Protein AF-0000000077153058 (afdb_homodimer)

pLDDT: mean 92.83, std 12.55, range [21.36, 98.88]

Organism: Saccharomonospora viridis (strain ATCC 15386 / DSM 43017 / JCM 3036 / CCUG 5913 / NBRC 12207 / NCIMB 9602 / P101) (NCBI:txid471857)

InterPro domains:
  IPR029063 S-adenosyl-L-methionine-dependent methyltransferase superfamily [G3DSA:3.40.50.150] (5-249)
  IPR029063 S-adenosyl-L-methionine-dependent methyltransferase superfamily [SSF53335] (26-201)

Sequence (500 aa):
MRAETSAGQGAAVRKVLEAELRAARARGAEEPTVVDVGGGSGVWAVPFAAAGCRVTVVEPNLDALATLERRAAEDGVLDRITVVADDSDALAEHVRPGSADLVLAHSLLEVVDDPAGVVTAIAAVTAQGGAVSVLTANRHAAALHWALSGRLEEAHRLLAEPSGVLSGDSETILRRLDVEGLTTLLEGAGLTVERIQGDGVVSEIISAEPAPGLAASWERDLAEFEALAAVTVPLRDIASRLHALARKPAMRAETSAGQGAAVRKVLEAELRAARARGAEEPTVVDVGGGSGVWAVPFAAAGCRVTVVEPNLDALATLERRAAEDGVLDRITVVADDSDALAEHVRPGSADLVLAHSLLEVVDDPAGVVTAIAAVTAQGGAVSVLTANRHAAALHWALSGRLEEAHRLLAEPSGVLSGDSETILRRLDVEGLTTLLEGAGLTVERIQGDGVVSEIISAEPAPGLAASWERDLAEFEALAAVTVPLRDIASRLHALARKPA

Solvent-accessible surface area (backbone atoms only — not comparable to full-atom values): 25193 Å² total; per-residue (Å²): 133,79,83,66,68,52,92,69,54,48,52,71,56,48,54,53,51,52,52,49,53,51,51,41,34,73,73,64,34,82,52,39,31,33,34,27,38,48,35,48,49,24,82,61,51,41,60,44,23,69,71,49,23,38,25,38,32,29,30,59,53,65,68,32,44,50,47,20,49,54,53,19,50,76,66,71,30,53,92,32,49,45,78,40,80,35,56,63,86,48,43,63,80,74,41,60,69,42,59,21,47,31,36,36,34,48,72,29,65,29,55,48,91,50,46,62,60,40,44,35,41,51,49,48,23,30,12,70,62,11,35,37,38,35,31,37,51,19,27,57,18,53,23,49,52,32,36,44,67,53,42,26,60,62,16,38,52,25,64,70,30,88,43,35,50,58,89,82,51,90,55,80,55,68,34,28,38,50,73,66,56,50,49,50,47,44,42,72,45,62,30,44,79,76,42,71,35,25,40,41,59,48,75,82,69,43,73,55,72,64,57,90,90,35,52,67,61,42,52,51,32,46,51,53,27,43,59,53,37,15,68,33,83,49,46,18,66,41,6,46,21,40,34,36,38,25,31,33,64,115,134,80,84,66,68,53,99,64,58,47,52,71,57,49,54,54,52,52,52,49,53,51,50,40,35,73,73,63,33,81,52,38,30,33,33,27,38,48,33,48,48,25,82,61,50,41,61,42,23,67,71,49,25,37,25,38,34,29,30,59,52,64,68,32,45,50,46,20,51,53,54,19,52,76,67,70,30,52,92,30,50,45,79,40,80,35,56,64,84,46,43,62,80,76,41,62,69,42,60,20,46,32,36,36,34,49,72,29,65,28,54,48,93,52,46,63,60,41,45,34,41,52,48,47,24,29,13,70,64,12,35,39,39,37,32,35,51,19,27,57,18,52,23,51,53,31,36,43,67,53,42,26,61,60,16,37,53,26,64,70,29,88,44,35,48,59,89,82,51,88,56,79,55,67,36,27,38,48,72,67,57,49,48,50,47,45,42,72,44,63,30,44,76,75,43,70,36,24,40,43,57,48,75,82,69,42,75,54,70,64,56,91,89,35,52,67,60,43,51,50,30,47,50,55,30,43,59,54,36,15,66,32,84,50,48,19,65,40,5,46,21,38,35,38,38,26,31,34,64,115

Secondary structure (DSSP, 8-state):
------TTTTHHHHHHHHHHHHHHHHTT-SS-EEEEET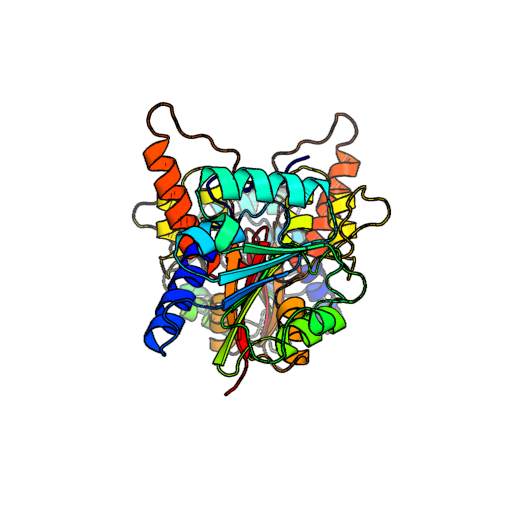-TTTTTHHHHHHTT-EEEEE---HHHHHHHHHHHHHHT-GGGEEEE-S-GGGHHHHS-TT-EEEEEEES-TTT-S-HHHHHHHHHHHEEEEEEEEEEEEBHHHHHHHHHHTT-HHHHHHHHH-TTS--TT-S------B-HHHHHHHHHHTTPEEEEEEEE-SSTTT----PPTT-HHHHHHHHHHHHHHHTTSTTGGGGSSEEEEEEE---/------TTTTHHHHHHHHHHHHHHHHTT-SS-EEEEET-TTTTTHHHHHHTT-EEEEE---HHHHHHHHHHHHHHT-GGGEEEE-S-GGGHHHHS-TT-EEEEEEES-TTT-S-HHHHHHHHHHHEEEEEEEEEEEEBHHHHHHHHHHTT-HHHHHHHHH-TTS--TT-S------B-HHHHHHHHHHTT-EEEEEEEE-SSTTT----PPTT-HHHHHHHHHHHHHHHTTSTTGGGGSSEEEEEEE---

Radius of gyration: 27.06 Å; Cα contacts (8 Å, |Δi|>4): 1038; chains: 2; bounding box: 43×80×58 Å

Nearest PDB structures (foldseek):
  4htf-assembly1_B  TM=8.885E-01  e=2.308E-20  Escherichia coli O157:H7
  3bus-assembly2_B  TM=6.502E-01  e=1.156E-11  Lentzea aerocolonigenes
  8zc7-assembly1_A  TM=6.380E-01  e=5.208E-11  Streptomyces caespitosus
  7ec0-assembly1_A  TM=4.978E-01  e=2.059E-10  Bombyx mori
  7ebx-assembly1_A  TM=4.533E-01  e=2.857E-10  Bombyx mori

Foldseek 3Di:
DPPPQPPQFCPLVVVVVVVLVVVVVVVPCVAAEEEEAQCFLPPPPQVSLLVRHQYEYEAQDVVRVVNNCVSNVVSVRNVRYHYHNHHLLCLPVVAPFQRHQEYEAEANLQQDPDNLSSLLSRLRRHHAFHKYKYKFFALLLVLVLCVLVVVPVVSVVLVVDPQSDDPPPPDSTNGGDFPVRVCCSNVVSVWAWDDKWARALCVVPDPDDDDPPCRVVVVVVVSVVRNVLRRDPPSVRNHRMMMIMIGRHD/DPPPQPPQFCPLVVVVVVVLVVVVVVVPCVAAEEEEAQCFLPPPPQVSLLVRHQYEYEAQDVVRVVNNCVSNVVSVRNVRYHYHNHHLLCLPVVAPFQRHQEYEAEANLQQDPDNLSSLLSRLRRHHAFHKYKYKFFALLLVLVLCVLVVVPVVSVVLVVDPQSDDPPPPDSTNGGDFPVRVCCSNVVSVWAWDDKWARALCVVPDPDDDDPPCRVVVVVVVNVVRNVLRRDPPSVRNHRMMMIMIGRHD

Structure (mmCIF, N/CA/C/O backbone):
data_AF-0000000077153058-model_v1
#
loop_
_entity.id
_entity.type
_entity.pdbx_description
1 polymer 'Methyltransferase family protein'
#
loop_
_atom_site.group_PDB
_atom_site.id
_atom_site.type_symbol
_atom_site.label_atom_id
_atom_site.label_alt_id
_atom_site.label_comp_id
_atom_site.label_asym_id
_atom_site.label_entity_id
_atom_site.label_seq_id
_atom_site.pdbx_PDB_ins_code
_atom_site.Cartn_x
_atom_site.Cartn_y
_atom_site.Cartn_z
_atom_site.occupancy
_atom_site.B_iso_or_equiv
_atom_site.auth_seq_id
_atom_site.auth_comp_id
_atom_site.auth_asym_id
_atom_site.auth_atom_id
_atom_site.pdbx_PDB_model_num
ATOM 1 N N . MET A 1 1 ? -5.262 -11.977 -26.047 1 21.36 1 MET A N 1
ATOM 2 C CA . MET A 1 1 ? -4.18 -11.156 -25.5 1 21.36 1 MET A CA 1
ATOM 3 C C . MET A 1 1 ? -3.295 -11.977 -24.562 1 21.36 1 MET A C 1
ATOM 5 O O . MET A 1 1 ? -3.766 -12.492 -23.547 1 21.36 1 MET A O 1
ATOM 9 N N . ARG A 1 2 ? -2.211 -12.742 -25.031 1 24.39 2 ARG A N 1
ATOM 10 C CA . ARG A 1 2 ? -1.306 -13.758 -24.5 1 24.39 2 ARG A CA 1
ATOM 11 C C . ARG A 1 2 ? -0.706 -13.328 -23.172 1 24.39 2 ARG A C 1
ATOM 13 O O . ARG A 1 2 ? -0.084 -12.266 -23.078 1 24.39 2 ARG A O 1
ATOM 20 N N . ALA A 1 3 ? -1.202 -13.633 -22.047 1 34.12 3 ALA A N 1
ATOM 21 C CA . ALA A 1 3 ? -0.525 -13.242 -20.812 1 34.12 3 ALA A CA 1
ATOM 22 C C . ALA A 1 3 ? 0.953 -13.617 -20.859 1 34.12 3 ALA A C 1
ATOM 24 O O . ALA A 1 3 ? 1.322 -14.742 -20.531 1 34.12 3 ALA A O 1
ATOM 25 N N . GLU A 1 4 ? 1.673 -13.352 -21.844 1 33.25 4 GLU A N 1
ATOM 26 C CA . GLU A 1 4 ? 3.119 -13.539 -21.812 1 33.25 4 GLU A CA 1
ATOM 27 C C . GLU A 1 4 ? 3.74 -12.891 -20.578 1 33.25 4 GLU A C 1
ATOM 29 O O . GLU A 1 4 ? 3.393 -11.758 -20.219 1 33.25 4 GLU A O 1
ATOM 34 N N . THR A 1 5 ? 4.012 -13.625 -19.609 1 38.12 5 THR A N 1
ATOM 35 C CA . THR A 1 5 ? 4.672 -13.125 -18.406 1 38.12 5 THR A CA 1
ATOM 36 C C . THR A 1 5 ? 5.824 -12.188 -18.781 1 38.12 5 THR A C 1
ATOM 38 O O . THR A 1 5 ? 6.641 -12.508 -19.641 1 38.12 5 THR A O 1
ATOM 41 N N . SER A 1 6 ? 5.734 -11.047 -18.938 1 37.97 6 SER A N 1
ATOM 42 C CA . SER A 1 6 ? 6.844 -10.109 -19.125 1 37.97 6 SER A CA 1
ATOM 43 C C . SER A 1 6 ? 8.023 -10.477 -18.219 1 37.97 6 SER A C 1
ATOM 45 O O . SER A 1 6 ? 7.848 -11.141 -17.203 1 37.97 6 SER A O 1
ATOM 47 N N . ALA A 1 7 ? 9.305 -10.43 -18.641 1 39.22 7 ALA A N 1
ATOM 48 C CA . ALA A 1 7 ? 10.602 -10.781 -18.078 1 39.22 7 ALA A CA 1
ATOM 49 C C . ALA A 1 7 ? 10.617 -10.602 -16.562 1 39.22 7 ALA A C 1
ATOM 51 O O . ALA A 1 7 ? 11.25 -11.375 -15.852 1 39.22 7 ALA A O 1
ATOM 52 N N . GLY A 1 8 ? 9.93 -9.664 -15.961 1 45 8 GLY A N 1
ATOM 53 C CA . GLY A 1 8 ? 9.938 -9.352 -14.539 1 45 8 GLY A CA 1
ATOM 54 C C . GLY A 1 8 ? 8.867 -10.086 -13.766 1 45 8 GLY A C 1
ATOM 55 O O . GLY A 1 8 ? 8.969 -10.242 -12.547 1 45 8 GLY A O 1
ATOM 56 N N . GLN A 1 9 ? 7.957 -10.477 -14.484 1 60.06 9 GLN A N 1
ATOM 57 C CA . GLN A 1 9 ? 6.836 -11.172 -13.859 1 60.06 9 GLN A CA 1
ATOM 58 C C . GLN A 1 9 ? 7.207 -12.609 -13.508 1 60.06 9 GLN A C 1
ATOM 60 O O . GLN A 1 9 ? 7.648 -13.375 -14.375 1 60.06 9 GLN A O 1
ATOM 65 N N . GLY A 1 10 ? 7.375 -12.734 -12.234 1 82.44 10 GLY A N 1
ATOM 66 C CA . GLY A 1 10 ? 7.453 -14.117 -11.773 1 82.44 10 GLY A CA 1
ATOM 67 C C . GLY A 1 10 ? 8.812 -14.484 -11.219 1 82.44 10 GLY A C 1
ATOM 68 O O . GLY A 1 10 ? 9 -15.578 -10.688 1 82.44 10 GLY A O 1
ATOM 69 N N . ALA A 1 11 ? 9.805 -13.453 -11.312 1 84.06 11 ALA A N 1
ATOM 70 C CA . ALA A 1 11 ? 11.148 -13.812 -10.867 1 84.06 11 ALA A CA 1
ATOM 71 C C . ALA A 1 11 ? 11.164 -14.156 -9.383 1 84.06 11 ALA A C 1
ATOM 73 O O . ALA A 1 11 ? 11.758 -15.156 -8.969 1 84.06 11 ALA A O 1
ATOM 74 N N . ALA A 1 12 ? 10.578 -13.312 -8.656 1 89.56 12 ALA A N 1
ATOM 75 C CA . ALA A 1 12 ? 10.508 -13.562 -7.223 1 89.56 12 ALA A CA 1
ATOM 76 C C . ALA A 1 12 ? 9.781 -14.867 -6.922 1 89.56 12 ALA A C 1
ATOM 78 O O . ALA A 1 12 ? 10.18 -15.617 -6.031 1 89.56 12 ALA A O 1
ATOM 79 N N . VAL A 1 13 ? 8.773 -15.141 -7.621 1 95.56 13 VAL A N 1
ATOM 80 C CA . VAL A 1 13 ? 8 -16.375 -7.453 1 95.56 13 VAL A CA 1
ATOM 81 C C . VAL A 1 13 ? 8.859 -17.578 -7.812 1 95.56 13 VAL A C 1
ATOM 83 O O . VAL A 1 13 ? 8.906 -18.562 -7.07 1 95.56 13 VAL A O 1
ATOM 86 N N . ARG A 1 14 ? 9.578 -17.469 -8.891 1 94.38 14 ARG A N 1
ATOM 87 C CA . ARG A 1 14 ? 10.438 -18.547 -9.352 1 94.38 14 ARG A CA 1
ATOM 88 C C . ARG A 1 14 ? 11.477 -18.906 -8.297 1 94.38 14 ARG A C 1
ATOM 90 O O . ARG A 1 14 ? 11.742 -20.078 -8.047 1 94.38 14 ARG A O 1
ATOM 9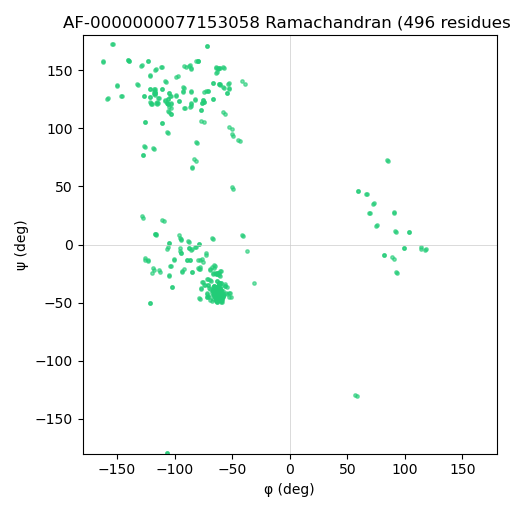7 N N . LYS A 1 15 ? 12.047 -17.891 -7.734 1 93.62 15 LYS A N 1
ATOM 98 C CA . LYS A 1 15 ? 13.055 -18.109 -6.703 1 93.62 15 LYS A CA 1
ATOM 99 C C . LYS A 1 15 ? 12.492 -18.922 -5.543 1 93.62 15 LYS A C 1
ATOM 101 O O . LYS A 1 15 ? 13.133 -19.859 -5.07 1 93.62 15 LYS A O 1
ATOM 106 N N . VAL A 1 16 ? 11.336 -18.609 -5.121 1 96.69 16 VAL A N 1
ATOM 107 C CA . VAL A 1 16 ? 10.68 -19.297 -4.02 1 96.69 16 VAL A CA 1
ATOM 108 C C . VAL A 1 16 ? 10.406 -20.75 -4.414 1 96.69 16 VAL A C 1
ATOM 110 O O . VAL A 1 16 ? 10.641 -21.672 -3.633 1 96.69 16 VAL A O 1
ATOM 113 N N . LEU A 1 17 ? 9.938 -20.969 -5.605 1 97.31 17 LEU A N 1
ATOM 114 C CA . LEU A 1 17 ? 9.539 -22.312 -6.043 1 97.31 17 LEU A CA 1
ATOM 115 C C . LEU A 1 17 ? 10.766 -23.188 -6.246 1 97.31 17 LEU A C 1
ATOM 117 O O . LEU A 1 17 ? 10.727 -24.391 -5.941 1 97.31 17 LEU A O 1
ATOM 121 N N . GLU A 1 18 ? 11.836 -22.609 -6.707 1 96.06 18 GLU A N 1
ATOM 122 C CA . GLU A 1 18 ? 13.078 -23.359 -6.84 1 96.06 18 GLU A CA 1
ATOM 123 C C . GLU A 1 18 ? 13.594 -23.812 -5.477 1 96.06 18 GLU A C 1
ATOM 125 O O . GLU A 1 18 ? 14.102 -24.922 -5.332 1 96.06 18 GLU A O 1
ATOM 130 N N . ALA A 1 19 ? 13.492 -22.906 -4.531 1 96.69 19 ALA A N 1
ATOM 131 C CA . ALA A 1 19 ? 13.883 -23.266 -3.172 1 96.69 19 ALA A CA 1
ATOM 132 C C . ALA A 1 19 ? 13.023 -24.422 -2.643 1 96.69 19 ALA A C 1
ATOM 134 O O . ALA A 1 19 ? 13.523 -25.312 -1.948 1 96.69 19 ALA A O 1
ATOM 135 N N . GLU A 1 20 ? 11.766 -24.453 -2.957 1 96.81 20 GLU A N 1
ATOM 136 C CA . GLU A 1 20 ? 10.859 -25.516 -2.52 1 96.81 20 GLU A CA 1
ATOM 137 C C . GLU A 1 20 ? 11.227 -26.859 -3.164 1 96.81 20 GLU A C 1
ATOM 139 O O . GLU A 1 20 ? 11.156 -27.906 -2.52 1 96.81 20 GLU A O 1
ATOM 144 N N . LEU A 1 21 ? 11.586 -26.812 -4.414 1 96.88 21 LEU A N 1
ATOM 145 C CA . LEU A 1 21 ? 11.977 -28.031 -5.109 1 96.88 21 LEU A CA 1
ATOM 146 C C . LEU A 1 21 ? 13.266 -28.594 -4.527 1 96.88 21 LEU A C 1
ATOM 148 O O . LEU A 1 21 ? 13.406 -29.812 -4.371 1 96.88 21 LEU A O 1
ATOM 152 N N . ARG A 1 22 ? 14.195 -27.688 -4.195 1 96.69 22 ARG A N 1
ATOM 153 C CA . ARG A 1 22 ? 15.414 -28.125 -3.535 1 96.69 22 ARG A CA 1
ATOM 154 C C . ARG A 1 22 ? 15.109 -28.797 -2.195 1 96.69 22 ARG A C 1
ATOM 156 O O . ARG A 1 22 ? 15.711 -29.812 -1.851 1 96.69 22 ARG A O 1
ATOM 163 N N . ALA A 1 23 ? 14.203 -28.203 -1.519 1 95.75 23 ALA A N 1
ATOM 164 C CA . ALA A 1 23 ? 13.812 -28.75 -0.224 1 95.75 23 ALA A CA 1
ATOM 165 C C . ALA A 1 23 ? 13.164 -30.125 -0.388 1 95.75 23 ALA A C 1
ATOM 167 O O . ALA A 1 23 ? 13.398 -31.031 0.41 1 95.75 23 ALA A O 1
ATOM 168 N N . ALA A 1 24 ? 12.352 -30.266 -1.363 1 95.94 24 ALA A N 1
ATOM 169 C CA . ALA A 1 24 ? 11.719 -31.562 -1.633 1 95.94 24 ALA A CA 1
ATOM 170 C C . ALA A 1 24 ? 12.758 -32.625 -1.948 1 95.94 24 ALA A C 1
ATOM 172 O O . ALA A 1 24 ? 12.672 -33.75 -1.453 1 95.94 24 ALA A O 1
ATOM 173 N N . ARG A 1 25 ? 13.719 -32.281 -2.686 1 96.62 25 ARG A N 1
ATOM 174 C CA . ARG A 1 25 ? 14.789 -33.219 -3.025 1 96.62 25 ARG A CA 1
ATOM 175 C C . ARG A 1 25 ? 15.594 -33.594 -1.79 1 96.62 25 ARG A C 1
ATOM 177 O O . ARG A 1 25 ? 15.992 -34.75 -1.636 1 96.62 25 ARG A O 1
ATOM 184 N N . ALA A 1 26 ? 15.805 -32.625 -0.99 1 94.44 26 ALA A N 1
ATOM 185 C CA . ALA A 1 26 ? 16.547 -32.875 0.245 1 94.44 26 ALA A CA 1
ATOM 186 C C . ALA A 1 26 ? 15.781 -33.844 1.152 1 94.44 26 ALA A C 1
ATOM 188 O O . ALA A 1 26 ? 16.391 -34.562 1.934 1 94.44 26 ALA A O 1
ATOM 189 N N . ARG A 1 27 ? 14.508 -33.875 0.979 1 91.69 27 ARG A N 1
ATOM 190 C CA . ARG A 1 27 ? 13.672 -34.781 1.771 1 91.69 27 ARG A CA 1
ATOM 191 C C . ARG A 1 27 ? 13.57 -36.156 1.108 1 91.69 27 ARG A C 1
ATOM 193 O O . ARG A 1 27 ? 12.883 -37.031 1.617 1 91.69 27 ARG A O 1
ATOM 200 N N . GLY A 1 28 ? 14.172 -36.281 -0.07 1 91.62 28 GLY A N 1
ATOM 201 C CA . GLY A 1 28 ? 14.242 -37.594 -0.664 1 91.62 28 GLY A CA 1
ATOM 202 C C . GLY A 1 28 ? 13.508 -37.688 -1.989 1 91.62 28 GLY A C 1
ATOM 203 O O . GLY A 1 28 ? 13.531 -38.75 -2.637 1 91.62 28 GLY A O 1
ATOM 204 N N . ALA A 1 29 ? 12.859 -36.625 -2.352 1 92.62 29 ALA A N 1
ATOM 205 C CA . ALA A 1 29 ? 12.164 -36.625 -3.635 1 92.62 29 ALA A CA 1
ATOM 206 C C . ALA A 1 29 ? 13.125 -36.344 -4.785 1 92.62 29 ALA A C 1
ATOM 208 O O . ALA A 1 29 ? 13.266 -35.219 -5.219 1 92.62 29 ALA A O 1
ATOM 209 N N . GLU A 1 30 ? 13.75 -37.312 -5.328 1 93.81 30 GLU A N 1
ATOM 210 C CA . GLU A 1 30 ? 14.711 -37.125 -6.41 1 93.81 30 GLU A CA 1
ATOM 211 C C . GLU A 1 30 ? 14.055 -36.438 -7.609 1 93.81 30 GLU A C 1
ATOM 213 O O . GLU A 1 30 ? 14.648 -35.562 -8.227 1 93.81 30 GLU A O 1
ATOM 218 N N . GLU A 1 31 ? 12.852 -36.875 -7.914 1 98 31 GLU A N 1
ATOM 219 C CA . GLU A 1 31 ? 12.008 -36.281 -8.945 1 98 31 GLU A CA 1
ATOM 220 C C . GLU A 1 31 ? 10.719 -35.719 -8.352 1 98 31 GLU A C 1
ATOM 222 O O . GLU A 1 31 ? 9.672 -36.344 -8.422 1 98 31 GLU A O 1
ATOM 227 N N . PRO A 1 32 ? 10.797 -34.531 -7.824 1 98.38 32 PRO A N 1
ATOM 228 C CA . PRO A 1 32 ? 9.609 -34 -7.164 1 98.38 32 PRO A CA 1
ATOM 229 C C . PRO A 1 32 ? 8.367 -34.031 -8.047 1 98.38 32 PRO A C 1
ATOM 231 O O . PRO A 1 32 ? 8.453 -33.812 -9.258 1 98.38 32 PRO A O 1
ATOM 234 N N . THR A 1 33 ? 7.266 -34.406 -7.465 1 98.56 33 THR A N 1
ATOM 235 C CA . THR A 1 33 ? 5.973 -34.406 -8.133 1 98.56 33 THR A CA 1
ATOM 236 C C . THR A 1 33 ? 5.305 -33.031 -8.031 1 98.56 33 THR A C 1
ATOM 238 O O . THR A 1 33 ? 5.02 -32.562 -6.934 1 98.56 33 THR A O 1
ATOM 241 N N . VAL A 1 34 ? 5.055 -32.406 -9.156 1 98.69 34 VAL A N 1
ATOM 242 C CA . VAL A 1 34 ? 4.445 -31.078 -9.227 1 98.69 34 VAL A CA 1
ATOM 243 C C . VAL A 1 34 ? 3.104 -31.172 -9.953 1 98.69 34 VAL A C 1
ATOM 245 O O . VAL A 1 34 ? 2.99 -31.844 -10.984 1 98.69 34 VAL A O 1
ATOM 248 N N . VAL A 1 35 ? 2.117 -30.547 -9.391 1 98.81 35 VAL A N 1
ATOM 249 C CA . VAL A 1 35 ? 0.831 -30.422 -10.07 1 98.81 35 VAL A CA 1
ATOM 250 C C . VAL A 1 35 ? 0.56 -28.953 -10.375 1 98.81 35 VAL A C 1
ATOM 252 O O . VAL A 1 35 ? 0.594 -28.109 -9.477 1 98.81 35 VAL A O 1
ATOM 255 N N . ASP A 1 36 ? 0.362 -28.656 -11.609 1 98.25 36 ASP A N 1
ATOM 256 C CA . ASP A 1 36 ? 0.055 -27.312 -12.078 1 98.25 36 ASP A CA 1
ATOM 257 C C . ASP A 1 36 ? -1.413 -27.188 -12.484 1 98.25 36 ASP A C 1
ATOM 259 O O . ASP A 1 36 ? -1.786 -27.531 -13.609 1 98.25 36 ASP A O 1
ATOM 263 N N . VAL A 1 37 ? -2.217 -26.688 -11.562 1 98.25 37 VAL A N 1
ATOM 264 C CA . VAL A 1 37 ? -3.652 -26.562 -11.797 1 98.25 37 VAL A CA 1
ATOM 265 C C . VAL A 1 37 ? -3.932 -25.281 -12.586 1 98.25 37 VAL A C 1
ATOM 267 O O . VAL A 1 37 ? -3.562 -24.188 -12.164 1 98.25 37 VAL A O 1
ATOM 270 N N . GLY A 1 38 ? -4.594 -25.453 -13.688 1 96.62 38 GLY A N 1
ATOM 271 C CA . GLY A 1 38 ? -4.691 -24.328 -14.602 1 96.62 38 GLY A CA 1
ATOM 272 C C . GLY A 1 38 ? -3.359 -23.938 -15.227 1 96.62 38 GLY A C 1
ATOM 273 O O . GLY A 1 38 ? -3.018 -22.766 -15.305 1 96.62 38 GLY A O 1
ATOM 274 N N . GLY A 1 39 ? -2.662 -24.891 -15.617 1 96.06 39 GLY A N 1
ATOM 275 C CA . GLY A 1 39 ? -1.27 -24.688 -15.984 1 96.06 39 GLY A CA 1
ATOM 276 C C . GLY A 1 39 ? -1.1 -24.031 -17.344 1 96.06 39 GLY A C 1
ATOM 277 O O . GLY A 1 39 ? -0.006 -23.562 -17.672 1 96.06 39 GLY A O 1
ATOM 278 N N . GLY A 1 40 ? -2.145 -23.953 -18.125 1 94.5 40 GLY A N 1
ATOM 279 C CA . GLY A 1 40 ? -2.158 -23.234 -19.391 1 94.5 40 GLY A CA 1
ATOM 280 C C . GLY A 1 40 ? -1.095 -23.703 -20.359 1 94.5 40 GLY A C 1
ATOM 281 O O . GLY A 1 40 ? -0.955 -24.906 -20.609 1 94.5 40 GLY A O 1
ATOM 282 N N . SER A 1 41 ? -0.367 -22.75 -20.875 1 95.5 41 SER A N 1
ATOM 283 C CA . SER A 1 41 ? 0.599 -23 -21.938 1 95.5 41 SER A CA 1
ATOM 284 C C . SER A 1 41 ? 1.882 -23.609 -21.375 1 95.5 41 SER A C 1
ATOM 286 O O . SER A 1 41 ? 2.84 -23.844 -22.125 1 95.5 41 SER A O 1
ATOM 288 N N . GLY A 1 42 ? 1.948 -23.812 -20.156 1 96.81 42 GLY A N 1
ATOM 289 C CA . GLY A 1 42 ? 3.062 -24.547 -19.562 1 96.81 42 GLY A CA 1
ATOM 290 C C . GLY A 1 42 ? 4.211 -23.641 -19.141 1 96.81 42 GLY A C 1
ATOM 291 O O . GLY A 1 42 ? 5.352 -24.094 -19.031 1 96.81 42 GLY A O 1
ATOM 292 N N . VAL A 1 43 ? 3.938 -22.375 -18.812 1 94.44 43 VAL A N 1
ATOM 293 C CA . VAL A 1 43 ? 4.953 -21.391 -18.469 1 94.44 43 VAL A CA 1
ATOM 294 C C . VAL A 1 43 ? 5.727 -21.844 -17.234 1 94.44 43 VAL A C 1
ATOM 296 O O . VAL A 1 43 ? 6.934 -21.609 -17.125 1 94.44 43 VAL A O 1
ATOM 299 N N . TRP A 1 44 ? 5.074 -22.531 -16.312 1 96.06 44 TRP A N 1
ATOM 300 C CA . TRP A 1 44 ? 5.73 -23.031 -15.117 1 96.06 44 TRP A CA 1
ATOM 301 C C . TRP A 1 44 ? 6.023 -24.531 -15.242 1 96.06 44 TRP A C 1
ATOM 303 O O . TRP A 1 44 ? 7.102 -24.984 -14.859 1 96.06 44 TRP A O 1
ATOM 313 N N . ALA A 1 45 ? 5.152 -25.234 -15.852 1 97.5 45 ALA A N 1
ATOM 314 C CA . ALA A 1 45 ? 5.234 -26.688 -15.93 1 97.5 45 ALA A CA 1
ATOM 315 C C . ALA A 1 45 ? 6.473 -27.125 -16.703 1 97.5 45 ALA A C 1
ATOM 317 O O . ALA A 1 45 ? 7.219 -28 -16.25 1 97.5 45 ALA A O 1
ATOM 318 N N . VAL A 1 46 ? 6.742 -26.516 -17.859 1 97.75 46 VAL A N 1
ATOM 319 C CA . VAL A 1 46 ? 7.793 -26.984 -18.75 1 97.75 46 VAL A CA 1
ATOM 320 C C . VAL A 1 46 ? 9.156 -26.766 -18.109 1 97.75 46 VAL A C 1
ATOM 322 O O . VAL A 1 46 ? 9.969 -27.688 -18.031 1 97.75 46 VAL A O 1
ATOM 325 N N . PRO A 1 47 ? 9.438 -25.562 -17.578 1 96.69 47 PRO A N 1
ATOM 326 C CA . PRO A 1 47 ? 10.719 -25.391 -16.891 1 96.69 47 PRO A CA 1
ATOM 327 C C . PRO A 1 47 ? 10.891 -26.328 -15.703 1 96.69 47 PRO A C 1
ATOM 329 O O . PRO A 1 47 ? 12 -26.797 -15.438 1 96.69 47 PRO A O 1
ATOM 332 N N . PHE A 1 48 ? 9.859 -26.641 -14.961 1 97.5 48 PHE A N 1
ATOM 333 C CA . PHE A 1 48 ? 9.977 -27.547 -13.82 1 97.5 48 PHE A CA 1
ATOM 334 C C . PHE A 1 48 ? 10.242 -28.969 -14.281 1 97.5 48 PHE A C 1
ATOM 336 O O . PHE A 1 48 ? 11.016 -29.703 -13.656 1 97.5 48 PHE A O 1
ATOM 343 N N . ALA A 1 49 ? 9.602 -29.344 -15.391 1 98.5 49 ALA A N 1
ATOM 344 C CA . ALA A 1 49 ? 9.922 -30.641 -15.984 1 98.5 49 ALA A CA 1
ATOM 345 C C . ALA A 1 49 ? 11.391 -30.703 -16.406 1 98.5 49 ALA A C 1
ATOM 347 O O . ALA A 1 49 ? 12.078 -31.688 -16.141 1 98.5 49 ALA A O 1
ATOM 348 N N . ALA A 1 50 ? 11.852 -29.641 -17.016 1 97.69 50 ALA A N 1
ATOM 349 C CA . ALA A 1 50 ? 13.242 -29.562 -17.469 1 97.69 50 ALA A CA 1
ATOM 350 C C . ALA A 1 50 ? 14.195 -29.625 -16.281 1 97.69 50 ALA A C 1
ATOM 352 O O . ALA A 1 50 ? 15.32 -30.109 -16.406 1 97.69 50 ALA A O 1
ATOM 353 N N . ALA A 1 51 ? 13.695 -29.234 -15.148 1 96.81 51 ALA A N 1
ATOM 354 C CA . ALA A 1 51 ? 14.508 -29.25 -13.938 1 96.81 51 ALA A CA 1
ATOM 355 C C . ALA A 1 51 ? 14.422 -30.609 -13.234 1 96.81 51 ALA A C 1
ATOM 357 O O . ALA A 1 51 ? 14.914 -30.766 -12.117 1 96.81 51 ALA A O 1
ATOM 358 N N . GLY A 1 52 ? 13.703 -31.562 -13.82 1 97.69 52 GLY A N 1
ATOM 359 C CA . GLY A 1 52 ? 13.742 -32.938 -13.328 1 97.69 52 GLY A CA 1
ATOM 360 C C . GLY A 1 52 ? 12.508 -33.312 -12.539 1 97.69 52 GLY A C 1
ATOM 361 O O . GLY A 1 52 ? 12.469 -34.344 -11.891 1 97.69 52 GLY A O 1
ATOM 362 N N . CYS A 1 53 ? 11.531 -32.531 -12.57 1 98.56 53 CYS A N 1
ATOM 363 C CA . CYS A 1 53 ? 10.289 -32.844 -11.875 1 98.56 53 CYS A CA 1
ATOM 364 C C . CYS A 1 53 ? 9.367 -33.656 -12.75 1 98.56 53 CYS A C 1
ATOM 366 O O . CYS A 1 53 ? 9.523 -33.688 -13.969 1 98.56 53 CYS A O 1
ATOM 368 N N . ARG A 1 54 ? 8.516 -34.438 -12.133 1 98.62 54 ARG A N 1
ATOM 369 C CA . ARG A 1 54 ? 7.34 -35 -12.789 1 98.62 54 ARG A CA 1
ATOM 370 C C . ARG A 1 54 ? 6.129 -34.094 -12.633 1 98.62 54 ARG A C 1
ATOM 372 O O . ARG A 1 54 ? 5.684 -33.812 -11.516 1 98.62 54 ARG A O 1
ATOM 379 N N . VAL A 1 55 ? 5.641 -33.625 -13.758 1 98.69 55 VAL A N 1
ATOM 380 C CA . VAL A 1 55 ? 4.641 -32.562 -13.672 1 98.69 55 VAL A CA 1
ATOM 381 C C . VAL A 1 55 ? 3.314 -33.062 -14.25 1 98.69 55 VAL A C 1
ATOM 383 O O . VAL A 1 55 ? 3.285 -33.656 -15.32 1 98.69 55 VAL A O 1
ATOM 386 N N . THR A 1 56 ? 2.236 -32.875 -13.531 1 98.62 56 THR A N 1
ATOM 387 C CA . THR A 1 56 ? 0.879 -33.031 -14.047 1 98.62 56 THR A CA 1
ATOM 388 C C . THR A 1 56 ? 0.221 -31.672 -14.258 1 98.62 56 THR A C 1
ATOM 390 O O . THR A 1 56 ? 0.175 -30.859 -13.336 1 98.62 56 THR A O 1
ATOM 393 N N . VAL A 1 57 ? -0.251 -31.438 -15.461 1 98.31 57 VAL A N 1
ATOM 394 C CA . VAL A 1 57 ? -0.932 -30.188 -15.781 1 98.31 57 VAL A CA 1
ATOM 395 C C . VAL A 1 57 ? -2.426 -30.438 -15.969 1 98.31 57 VAL A C 1
ATOM 397 O O . VAL A 1 57 ? -2.82 -31.297 -16.75 1 98.31 57 VAL A O 1
ATOM 400 N N . VAL A 1 58 ? -3.223 -29.734 -15.211 1 98 58 VAL A N 1
ATOM 401 C CA . VAL A 1 58 ? -4.676 -29.781 -15.344 1 98 58 VAL A CA 1
ATOM 402 C C . VAL A 1 58 ? -5.172 -28.516 -16.031 1 98 58 VAL A C 1
ATOM 404 O O . VAL A 1 58 ? -5.059 -27.406 -15.477 1 98 58 VAL A O 1
ATOM 407 N N . GLU A 1 59 ? -5.699 -28.625 -17.188 1 97.38 59 GLU A N 1
ATOM 408 C CA . GLU A 1 59 ? -6.066 -27.484 -18.031 1 97.38 59 GLU A CA 1
ATOM 409 C C . GLU A 1 59 ? -7.125 -27.891 -19.062 1 97.38 59 GLU A C 1
ATOM 411 O O . GLU A 1 59 ? -6.922 -28.812 -19.844 1 97.38 59 GLU A O 1
ATOM 416 N N . PRO A 1 60 ? -8.25 -27.109 -19.047 1 96.38 60 PRO A N 1
ATOM 417 C CA . PRO A 1 60 ? -9.336 -27.484 -19.953 1 96.38 60 PRO A CA 1
ATOM 418 C C . PRO A 1 60 ? -9.164 -26.922 -21.344 1 96.38 60 PRO A C 1
ATOM 420 O O . PRO A 1 60 ? -9.781 -27.406 -22.297 1 96.38 60 PRO A O 1
ATOM 423 N N . ASN A 1 61 ? -8.438 -25.859 -21.547 1 96.38 61 ASN A N 1
ATOM 424 C CA . ASN A 1 61 ? -8.297 -25.203 -22.828 1 96.38 61 ASN A CA 1
ATOM 425 C C . ASN A 1 61 ? -7.348 -25.953 -23.75 1 96.38 61 ASN A C 1
ATOM 427 O O . ASN A 1 61 ? -6.137 -25.953 -23.547 1 96.38 61 ASN A O 1
ATOM 431 N N . LEU A 1 62 ? -7.875 -26.438 -24.828 1 97.25 62 LEU A N 1
ATOM 432 C CA . LEU A 1 62 ? -7.105 -27.297 -25.734 1 97.25 62 LEU A CA 1
ATOM 433 C C . LEU A 1 62 ? -6.055 -26.469 -26.484 1 97.25 62 LEU A C 1
ATOM 435 O O . LEU A 1 62 ? -4.984 -26.984 -26.812 1 97.25 62 LEU A O 1
ATOM 439 N N . ASP A 1 63 ? -6.383 -25.203 -26.703 1 97.44 63 ASP A N 1
ATOM 440 C CA . ASP A 1 63 ? -5.391 -24.344 -27.344 1 97.44 63 ASP A CA 1
ATOM 441 C C . ASP A 1 63 ? -4.176 -24.141 -26.453 1 97.44 63 ASP A C 1
ATOM 443 O O . ASP A 1 63 ? -3.035 -24.188 -26.922 1 97.44 63 ASP A O 1
ATOM 447 N N . ALA A 1 64 ? -4.41 -23.922 -25.203 1 96.94 64 ALA A N 1
ATOM 448 C CA . ALA A 1 64 ? -3.32 -23.781 -24.25 1 96.94 64 ALA A CA 1
ATOM 449 C C . ALA A 1 64 ? -2.504 -25.062 -24.141 1 96.94 64 ALA A C 1
ATOM 451 O O . ALA A 1 64 ? -1.271 -25.031 -24.125 1 96.94 64 ALA A O 1
ATOM 452 N N . LEU A 1 65 ? -3.166 -26.156 -24.156 1 97.81 65 LEU A N 1
ATOM 453 C CA . LEU A 1 65 ? -2.492 -27.453 -24.062 1 97.81 65 LEU A CA 1
ATOM 454 C C . LEU A 1 65 ? -1.632 -27.719 -25.281 1 97.81 65 LEU A C 1
ATOM 456 O O . LEU A 1 65 ? -0.556 -28.312 -25.188 1 97.81 65 LEU A O 1
ATOM 460 N N . ALA A 1 66 ? -2.129 -27.266 -26.422 1 98.25 66 ALA A N 1
ATOM 461 C CA . ALA A 1 66 ? -1.337 -27.406 -27.641 1 98.25 66 ALA A CA 1
ATOM 462 C C . ALA A 1 66 ? -0.04 -26.609 -27.547 1 98.25 66 ALA A C 1
ATOM 464 O O . ALA A 1 66 ? 1.023 -27.094 -27.953 1 98.25 66 ALA A O 1
ATOM 465 N N . THR A 1 67 ? -0.183 -25.422 -27.047 1 98 67 THR A N 1
ATOM 466 C CA . THR A 1 67 ? 0.994 -24.594 -26.828 1 98 67 THR A CA 1
ATOM 467 C C . THR A 1 67 ? 1.948 -25.234 -25.844 1 98 67 THR A C 1
ATOM 469 O O . THR A 1 67 ? 3.164 -25.25 -26.047 1 98 67 THR A O 1
ATOM 472 N N . LEU A 1 68 ? 1.427 -25.797 -24.766 1 97.75 68 LEU A N 1
ATOM 473 C CA . LEU A 1 68 ? 2.219 -26.5 -23.766 1 97.75 68 LEU A CA 1
ATOM 474 C C . LEU A 1 68 ? 2.994 -27.656 -24.406 1 97.75 68 LEU A C 1
ATOM 476 O O . LEU A 1 68 ? 4.191 -27.812 -24.141 1 97.75 68 LEU A O 1
ATOM 480 N N . GLU A 1 69 ? 2.336 -28.375 -25.203 1 98.06 69 GLU A N 1
ATOM 481 C CA . GLU A 1 69 ? 2.961 -29.531 -25.859 1 98.06 69 GLU A CA 1
ATOM 482 C C . GLU A 1 69 ? 4.117 -29.094 -26.75 1 98.06 69 GLU A C 1
ATOM 484 O O . GLU A 1 69 ? 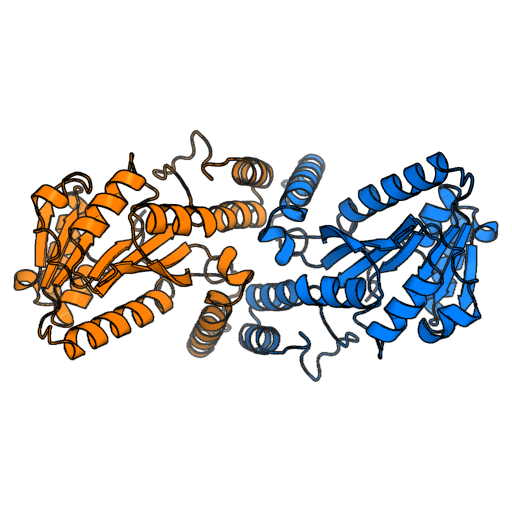5.168 -29.75 -26.766 1 98.06 69 GLU A O 1
ATOM 489 N N . ARG A 1 70 ? 3.885 -28.047 -27.5 1 98.12 70 ARG A N 1
ATOM 490 C CA . ARG A 1 70 ? 4.941 -27.516 -28.359 1 98.12 70 ARG A CA 1
ATOM 491 C C . ARG A 1 70 ? 6.145 -27.062 -27.531 1 98.12 70 ARG A C 1
ATOM 493 O O . ARG A 1 70 ? 7.285 -27.406 -27.859 1 98.12 70 ARG A O 1
ATOM 500 N N . ARG A 1 71 ? 5.895 -26.391 -26.438 1 97.12 71 ARG A N 1
ATOM 501 C CA . ARG A 1 71 ? 6.957 -25.938 -25.547 1 97.12 71 ARG A CA 1
ATOM 502 C C . ARG A 1 71 ? 7.711 -27.109 -24.938 1 97.12 71 ARG A C 1
ATOM 504 O O . ARG A 1 71 ? 8.938 -27.094 -24.875 1 97.12 71 ARG A O 1
ATOM 511 N N . ALA A 1 72 ? 7.004 -28.078 -24.5 1 98.12 72 ALA A N 1
ATOM 512 C CA . ALA A 1 72 ? 7.586 -29.266 -23.875 1 98.12 72 ALA A CA 1
ATOM 513 C C . ALA A 1 72 ? 8.445 -30.047 -24.875 1 98.12 72 ALA A C 1
ATOM 515 O O . ALA A 1 72 ? 9.508 -30.562 -24.516 1 98.12 72 ALA A O 1
ATOM 516 N N . ALA A 1 73 ? 7.98 -30.141 -26.047 1 98.25 73 ALA A N 1
ATOM 517 C CA . ALA A 1 73 ? 8.727 -30.828 -27.109 1 98.25 73 ALA A CA 1
ATOM 518 C C . ALA A 1 73 ? 10.039 -30.094 -27.406 1 98.25 73 ALA A C 1
ATOM 520 O O . ALA A 1 73 ? 11.086 -30.734 -27.562 1 98.25 73 ALA A O 1
ATOM 521 N N . GLU A 1 74 ? 9.93 -28.844 -27.516 1 97.81 74 GLU A N 1
ATOM 522 C CA . GLU A 1 74 ? 11.109 -28.016 -27.766 1 97.81 74 GLU A CA 1
ATOM 523 C C . GLU A 1 74 ? 12.172 -28.234 -26.688 1 97.81 74 GLU A C 1
ATOM 525 O O . GLU A 1 74 ? 13.367 -28.25 -26.984 1 97.81 74 GLU A O 1
ATOM 530 N N . ASP A 1 75 ? 11.75 -28.469 -25.5 1 97.31 75 ASP A N 1
ATOM 531 C CA . ASP A 1 75 ? 12.672 -28.609 -24.375 1 97.31 75 ASP A CA 1
ATOM 532 C C . ASP A 1 75 ? 13 -30.078 -24.125 1 97.31 75 ASP A C 1
ATOM 534 O O . ASP A 1 75 ? 13.781 -30.391 -23.219 1 97.31 75 ASP A O 1
ATOM 538 N N . GLY A 1 76 ? 12.367 -30.953 -24.812 1 98.06 76 GLY A N 1
ATOM 539 C CA . GLY A 1 76 ? 12.641 -32.375 -24.719 1 98.06 76 GLY A CA 1
ATOM 540 C C . GLY A 1 76 ? 12.141 -33 -23.438 1 98.06 76 GLY A C 1
ATOM 541 O O . GLY A 1 76 ? 12.781 -33.906 -22.875 1 98.06 76 GLY A O 1
ATOM 542 N N . VAL A 1 77 ? 10.984 -32.531 -22.922 1 98.38 77 VAL A N 1
ATOM 543 C CA . VAL A 1 77 ? 10.555 -33.031 -21.625 1 98.38 77 VAL A CA 1
ATOM 544 C C . VAL A 1 77 ? 9.117 -33.531 -21.703 1 98.38 77 VAL A C 1
ATOM 546 O O . VAL A 1 77 ? 8.391 -33.531 -20.703 1 98.38 77 VAL A O 1
ATOM 549 N N . LEU A 1 78 ? 8.625 -33.906 -22.812 1 97.88 78 LEU A N 1
ATOM 550 C CA . LEU A 1 78 ? 7.27 -34.406 -23 1 97.88 78 LEU A CA 1
ATOM 551 C C . LEU A 1 78 ? 7 -35.594 -22.094 1 97.88 78 LEU A C 1
ATOM 553 O O . LEU A 1 78 ? 5.883 -35.781 -21.594 1 97.88 78 LEU A O 1
ATOM 557 N N . ASP A 1 79 ? 8.023 -36.375 -21.922 1 97.94 79 ASP A N 1
ATOM 558 C CA . ASP A 1 79 ? 7.879 -37.594 -21.156 1 97.94 79 ASP A CA 1
ATOM 559 C C . ASP A 1 79 ? 7.738 -37.312 -19.672 1 97.94 79 ASP A C 1
ATOM 561 O O . ASP A 1 79 ? 7.391 -38.219 -18.891 1 97.94 79 ASP A O 1
ATOM 565 N N . ARG A 1 80 ? 7.93 -36.094 -19.25 1 98.44 80 ARG A N 1
ATOM 566 C CA . ARG A 1 80 ? 7.875 -35.75 -17.828 1 98.44 80 ARG A CA 1
ATOM 567 C C . ARG A 1 80 ? 6.598 -35 -17.5 1 98.44 80 ARG A C 1
ATOM 569 O O . ARG A 1 80 ? 6.359 -34.656 -16.344 1 98.44 80 ARG A O 1
ATOM 576 N N . ILE A 1 81 ? 5.824 -34.75 -18.484 1 98.69 81 ILE A N 1
ATOM 577 C CA . ILE A 1 81 ? 4.605 -33.969 -18.281 1 98.69 81 ILE A CA 1
ATOM 578 C C . ILE A 1 81 ? 3.389 -34.844 -18.594 1 98.69 81 ILE A C 1
ATOM 580 O O . ILE A 1 81 ? 3.289 -35.406 -19.688 1 98.69 81 ILE A O 1
ATOM 584 N N . THR A 1 82 ? 2.562 -35 -17.688 1 98.25 82 THR A N 1
ATOM 585 C CA . THR A 1 82 ? 1.249 -35.594 -17.875 1 98.25 82 THR A CA 1
ATOM 586 C C . THR A 1 82 ? 0.169 -34.531 -18 1 98.25 82 THR A C 1
ATOM 588 O O . THR A 1 82 ? 0.072 -33.656 -17.156 1 98.25 82 THR A O 1
ATOM 591 N N . VAL A 1 83 ? -0.625 -34.594 -19.016 1 97.88 83 VAL A N 1
ATOM 592 C CA . VAL A 1 83 ? -1.667 -33.625 -19.25 1 97.88 83 VAL A CA 1
ATOM 593 C C . VAL A 1 83 ? -3.029 -34.188 -18.875 1 97.88 83 VAL A C 1
ATOM 595 O O . VAL A 1 83 ? -3.363 -35.312 -19.266 1 97.88 83 VAL A O 1
ATOM 598 N N . VAL A 1 84 ? -3.74 -33.5 -18.094 1 97.62 84 VAL A N 1
ATOM 599 C CA . VAL A 1 84 ? -5.145 -33.75 -17.797 1 97.62 84 VAL A CA 1
ATOM 600 C C . VAL A 1 84 ? -6.012 -32.656 -18.391 1 97.62 84 VAL A C 1
ATOM 602 O O . VAL A 1 84 ? -6.07 -31.531 -17.859 1 97.62 84 VAL A O 1
ATOM 605 N N . ALA A 1 85 ? -6.703 -32.938 -19.5 1 97.25 85 ALA A N 1
ATOM 606 C CA . ALA A 1 85 ? -7.535 -31.969 -20.203 1 97.25 85 ALA A CA 1
ATOM 607 C C . ALA A 1 85 ? -8.906 -31.844 -19.531 1 97.25 85 ALA A C 1
ATOM 609 O O . ALA A 1 85 ? -9.914 -32.312 -20.078 1 97.25 85 ALA A O 1
ATOM 610 N N . ASP A 1 86 ? -8.953 -31.25 -18.406 1 96 86 ASP A N 1
ATOM 611 C CA . ASP A 1 86 ? -10.172 -31.109 -17.625 1 96 86 ASP A CA 1
ATOM 612 C C . ASP A 1 86 ? -10.102 -29.875 -16.719 1 96 86 ASP A C 1
ATOM 614 O O . ASP A 1 86 ? -9.078 -29.188 -16.672 1 96 86 ASP A O 1
ATOM 618 N N . ASP A 1 87 ? -11.25 -29.594 -16.078 1 94.12 87 ASP A N 1
ATOM 619 C CA . ASP A 1 87 ? -11.352 -28.438 -15.203 1 94.12 87 ASP A CA 1
ATOM 620 C C . ASP A 1 87 ? -10.734 -28.734 -13.836 1 94.12 87 ASP A C 1
ATOM 622 O O . ASP A 1 87 ? -10.586 -29.906 -13.453 1 94.12 87 ASP A O 1
ATOM 626 N N . SER A 1 88 ? -10.359 -27.656 -13.125 1 92.25 88 SER A N 1
ATOM 627 C CA . SER A 1 88 ? -9.727 -27.766 -11.812 1 92.25 88 SER A CA 1
ATOM 628 C C . SER A 1 88 ? -10.641 -28.469 -10.82 1 92.25 88 SER A C 1
ATOM 630 O O . SER A 1 88 ? -10.164 -29.078 -9.859 1 92.25 88 SER A O 1
ATOM 632 N N . ASP A 1 89 ? -11.93 -28.453 -11.062 1 89.06 89 ASP A N 1
ATOM 633 C CA . ASP A 1 89 ? -12.875 -29.125 -10.18 1 89.06 89 ASP A CA 1
ATOM 634 C C . ASP A 1 89 ? -12.68 -30.641 -10.211 1 89.06 89 ASP A C 1
ATOM 636 O O . ASP A 1 89 ? -13.102 -31.344 -9.297 1 89.06 89 ASP A O 1
ATOM 640 N N . ALA A 1 90 ? -12.055 -31.109 -11.242 1 90 90 ALA A N 1
ATOM 641 C CA . ALA A 1 90 ? -11.859 -32.562 -11.414 1 90 90 ALA A CA 1
ATOM 642 C C . ALA A 1 90 ? -10.492 -33 -10.883 1 90 90 ALA A C 1
ATOM 644 O O . ALA A 1 90 ? -10.102 -34.156 -11.039 1 90 90 ALA A O 1
ATOM 645 N N . LEU A 1 91 ? -9.789 -32.062 -10.273 1 95.88 91 LEU A N 1
ATOM 646 C CA . LEU A 1 91 ? -8.422 -32.312 -9.836 1 95.88 91 LEU A CA 1
ATOM 647 C C . LEU A 1 91 ? -8.344 -33.594 -9.008 1 95.88 91 LEU A C 1
ATOM 649 O O . LEU A 1 91 ? -7.504 -34.469 -9.273 1 95.88 91 LEU A O 1
ATOM 653 N N . ALA A 1 92 ? -9.227 -33.781 -8.102 1 91.38 92 ALA A N 1
ATOM 654 C CA . ALA A 1 92 ? -9.18 -34.906 -7.16 1 91.38 92 ALA A CA 1
ATOM 655 C C . ALA A 1 92 ? -9.445 -36.25 -7.871 1 91.38 92 ALA A C 1
ATOM 657 O O . ALA A 1 92 ? -9.086 -37.312 -7.359 1 91.38 92 ALA A O 1
ATOM 658 N N . GLU A 1 93 ? -10.055 -36.188 -8.977 1 94.19 93 GLU A N 1
ATOM 659 C CA . GLU A 1 93 ? -10.336 -37.375 -9.758 1 94.19 93 GLU A CA 1
ATOM 660 C C . GLU A 1 93 ? -9.102 -37.844 -10.523 1 94.19 93 GLU A C 1
ATOM 662 O O . GLU A 1 93 ? -9 -39.031 -10.898 1 94.19 93 GLU A O 1
ATOM 667 N N . HIS A 1 94 ? -8.203 -36.969 -10.711 1 96.06 94 HIS A N 1
ATOM 668 C CA . HIS A 1 94 ? -7.117 -37.25 -11.641 1 96.06 94 HIS A CA 1
ATOM 669 C C . HIS A 1 94 ? -5.785 -37.375 -10.906 1 96.06 94 HIS A C 1
ATOM 671 O O . HIS A 1 94 ? -4.828 -37.938 -11.438 1 96.06 94 HIS A O 1
ATOM 677 N N . VAL A 1 95 ? -5.676 -36.781 -9.758 1 97.5 95 VAL A N 1
ATOM 678 C CA . VAL A 1 95 ? -4.43 -36.781 -8.992 1 97.5 95 VAL A CA 1
ATOM 679 C C . VAL A 1 95 ? -4.637 -37.5 -7.66 1 97.5 95 VAL A C 1
ATOM 681 O O . VAL A 1 95 ? -5.59 -37.188 -6.938 1 97.5 95 VAL A O 1
ATOM 684 N N . ARG A 1 96 ? -3.779 -38.438 -7.352 1 97.38 96 ARG A N 1
ATOM 685 C CA . ARG A 1 96 ? -3.871 -39.188 -6.105 1 97.38 96 ARG A CA 1
ATOM 686 C C . ARG A 1 96 ? -3.73 -38.25 -4.898 1 97.38 96 ARG A C 1
ATOM 688 O O . ARG A 1 96 ? -2.871 -37.375 -4.887 1 97.38 96 ARG A O 1
ATOM 695 N N . PRO A 1 97 ? -4.578 -38.5 -3.879 1 97.88 97 PRO A N 1
ATOM 696 C CA . PRO A 1 97 ? -4.461 -37.688 -2.668 1 97.88 97 PRO A CA 1
ATOM 697 C C . PRO A 1 97 ? -3.07 -37.75 -2.043 1 97.88 97 PRO A C 1
ATOM 699 O O . PRO A 1 97 ? -2.455 -38.812 -2.012 1 97.88 97 PRO A O 1
ATOM 702 N N . GLY A 1 98 ? -2.527 -36.656 -1.657 1 97.75 98 GLY A N 1
ATOM 703 C CA . GLY A 1 98 ? -1.286 -36.562 -0.903 1 97.75 98 GLY A CA 1
ATOM 704 C C . GLY A 1 98 ? -0.07 -36.969 -1.719 1 97.75 98 GLY A C 1
ATOM 705 O O . GLY A 1 98 ? 0.935 -37.406 -1.164 1 97.75 98 GLY A O 1
ATOM 706 N N . SER A 1 99 ? -0.148 -36.812 -3.006 1 97.62 99 SER A N 1
ATOM 707 C CA . SER A 1 99 ? 0.926 -37.312 -3.846 1 97.62 99 SER A CA 1
ATOM 708 C C . SER A 1 99 ? 1.846 -36.219 -4.324 1 97.62 99 SER A C 1
ATOM 710 O O . SER A 1 99 ? 2.951 -36.469 -4.805 1 97.62 99 SER A O 1
ATOM 712 N N . ALA A 1 100 ? 1.407 -34.969 -4.281 1 98.31 100 ALA A N 1
ATOM 713 C CA . ALA A 1 100 ? 2.146 -33.875 -4.895 1 98.31 100 ALA A CA 1
ATOM 714 C C . ALA A 1 100 ? 3.07 -33.219 -3.881 1 98.31 100 ALA A C 1
ATOM 716 O O . ALA A 1 100 ? 2.635 -32.812 -2.791 1 98.31 100 ALA A O 1
ATOM 717 N N . ASP A 1 101 ? 4.32 -33 -4.227 1 98.31 101 ASP A N 1
ATOM 718 C CA . ASP A 1 101 ? 5.262 -32.25 -3.4 1 98.31 101 ASP A CA 1
ATOM 719 C C . ASP A 1 101 ? 4.992 -30.75 -3.479 1 98.31 101 ASP A C 1
ATOM 721 O O . ASP A 1 101 ? 5.254 -30.016 -2.523 1 98.31 101 ASP A O 1
ATOM 725 N N . LEU A 1 102 ? 4.527 -30.312 -4.605 1 98.62 102 LEU A N 1
ATOM 726 C CA . LEU A 1 102 ? 4.246 -28.922 -4.898 1 98.62 102 LEU A CA 1
ATOM 727 C C . LEU A 1 102 ? 3.041 -28.781 -5.824 1 98.62 102 LEU A C 1
ATOM 729 O O . LEU A 1 102 ? 2.965 -29.453 -6.852 1 98.62 102 LEU A O 1
ATOM 733 N N . VAL A 1 103 ? 2.096 -27.984 -5.441 1 98.81 103 VAL A N 1
ATOM 734 C CA . VAL A 1 103 ? 0.948 -27.688 -6.293 1 98.81 103 VAL A CA 1
ATOM 735 C C . VAL A 1 103 ? 0.919 -26.203 -6.625 1 98.81 103 VAL A C 1
ATOM 737 O O . VAL A 1 103 ? 1.082 -25.359 -5.738 1 98.81 103 VAL A O 1
ATOM 740 N N . LEU A 1 104 ? 0.782 -25.922 -7.895 1 98.38 104 LEU A N 1
ATOM 741 C CA . LEU A 1 104 ? 0.69 -24.547 -8.375 1 98.38 104 LEU A CA 1
ATOM 742 C C . LEU A 1 104 ? -0.746 -24.203 -8.758 1 98.38 104 LEU A C 1
ATOM 744 O O . LEU A 1 104 ? -1.418 -24.984 -9.438 1 98.38 104 LEU A O 1
ATOM 748 N N . ALA A 1 105 ? -1.188 -23.109 -8.258 1 98.12 105 ALA A N 1
ATOM 749 C CA . ALA A 1 105 ? -2.432 -22.469 -8.688 1 98.12 105 ALA A CA 1
ATOM 750 C C . ALA A 1 105 ? -2.201 -21.016 -9.055 1 98.12 105 ALA A C 1
ATOM 752 O O . ALA A 1 105 ? -2.547 -20.109 -8.289 1 98.12 105 ALA A O 1
ATOM 753 N N . HIS A 1 106 ? -1.649 -20.812 -10.219 1 97.12 106 HIS A N 1
ATOM 754 C CA . HIS A 1 106 ? -1.269 -19.484 -10.672 1 97.12 106 HIS A CA 1
ATOM 755 C C . HIS A 1 106 ? -2.268 -18.938 -11.688 1 97.12 106 HIS A C 1
ATOM 757 O O . HIS A 1 106 ? -2.447 -19.516 -12.758 1 97.12 106 HIS A O 1
ATOM 763 N N . SER A 1 107 ? -2.852 -17.797 -11.344 1 95 107 SER A N 1
ATOM 764 C CA . SER A 1 107 ? -3.873 -17.172 -12.172 1 95 107 SER A CA 1
ATOM 765 C C . SER A 1 107 ? -5.07 -18.094 -12.375 1 95 107 SER A C 1
ATOM 767 O O . SER A 1 107 ? -5.59 -18.203 -13.484 1 95 107 SER A O 1
ATOM 769 N N . LEU A 1 108 ? -5.484 -18.641 -11.352 1 95.19 108 LEU A N 1
ATOM 770 C CA . LEU A 1 108 ? -6.543 -19.641 -11.383 1 95.19 108 LEU A CA 1
ATOM 771 C C . LEU A 1 108 ? -7.73 -19.203 -10.531 1 95.19 108 LEU A C 1
ATOM 773 O O . LEU A 1 108 ? -8.867 -19.188 -11.008 1 95.19 108 LEU A O 1
ATOM 777 N N . LEU A 1 109 ? -7.469 -18.812 -9.312 1 95.81 109 LEU A N 1
ATOM 778 C CA . LEU A 1 109 ? -8.523 -18.562 -8.336 1 95.81 109 LEU A CA 1
ATOM 779 C C . LEU A 1 109 ? -9.398 -17.391 -8.758 1 95.81 109 LEU A C 1
ATOM 781 O O . LEU A 1 109 ? -10.523 -17.25 -8.281 1 95.81 109 LEU A O 1
ATOM 785 N N . GLU A 1 110 ? -8.93 -16.578 -9.633 1 93.81 110 GLU A N 1
ATOM 786 C CA . GLU A 1 110 ? -9.664 -15.414 -10.117 1 93.81 110 GLU A CA 1
ATOM 787 C C . GLU A 1 110 ? -10.727 -15.812 -11.133 1 93.81 110 GLU A C 1
ATOM 789 O O . GLU A 1 110 ? -11.609 -15.016 -11.461 1 93.81 110 GLU A O 1
ATOM 794 N N . VAL A 1 111 ? -10.672 -17.031 -11.633 1 93.19 111 VAL A N 1
ATOM 795 C CA . VAL A 1 111 ? -11.531 -17.328 -12.773 1 93.19 111 VAL A CA 1
ATOM 796 C C . VAL A 1 111 ? -12.391 -18.547 -12.477 1 93.19 111 VAL A C 1
ATOM 798 O O . VAL A 1 111 ? -13.367 -18.812 -13.18 1 93.19 111 VAL A O 1
ATOM 801 N N . VAL A 1 112 ? -12.086 -19.219 -11.469 1 94.44 112 VAL A N 1
ATOM 802 C CA . VAL A 1 112 ? -12.867 -20.422 -11.172 1 94.44 112 VAL A CA 1
ATOM 803 C C . VAL A 1 112 ? -14.164 -20.031 -10.461 1 94.44 112 VAL A C 1
ATOM 805 O O . VAL A 1 112 ? -14.203 -19.031 -9.734 1 94.44 112 VAL A O 1
ATOM 808 N N . ASP A 1 113 ? -15.195 -20.891 -10.516 1 93.69 113 ASP A N 1
ATOM 809 C CA . ASP A 1 113 ? -16.484 -20.594 -9.914 1 93.69 113 ASP A CA 1
ATOM 810 C C . ASP A 1 113 ? -16.453 -20.781 -8.398 1 93.69 113 ASP A C 1
ATOM 812 O O . ASP A 1 113 ? -17.031 -19.984 -7.66 1 93.69 113 ASP A O 1
ATOM 816 N N . ASP A 1 114 ? -15.75 -21.781 -7.934 1 95.94 114 ASP A N 1
ATOM 817 C CA . ASP A 1 114 ? -15.695 -22.125 -6.516 1 95.94 114 ASP A CA 1
ATOM 818 C C . ASP A 1 114 ? -14.25 -22.188 -6.02 1 95.94 114 ASP A C 1
ATOM 820 O O . ASP A 1 114 ? -13.688 -23.281 -5.879 1 95.94 114 ASP A O 1
ATOM 824 N N . PRO A 1 115 ? -13.727 -20.984 -5.66 1 96.62 115 PRO A N 1
ATOM 825 C CA . PRO A 1 115 ? -12.328 -20.984 -5.23 1 96.62 115 PRO A CA 1
ATOM 826 C C . PRO A 1 115 ? -12.086 -21.812 -3.973 1 96.62 115 PRO A C 1
ATOM 828 O O . PRO A 1 115 ? -11.062 -22.484 -3.855 1 96.62 115 PRO A O 1
ATOM 831 N N . ALA A 1 116 ? -12.984 -21.812 -3.049 1 97.56 116 ALA A N 1
ATOM 832 C CA . ALA A 1 116 ? -12.82 -22.594 -1.819 1 97.56 116 ALA A CA 1
ATOM 833 C C . ALA A 1 116 ? -12.758 -24.078 -2.113 1 97.56 116 ALA A C 1
ATOM 835 O O . ALA A 1 116 ? -11.914 -24.797 -1.558 1 97.56 116 ALA A O 1
ATOM 836 N N . GLY A 1 117 ? -13.648 -24.531 -2.98 1 97.44 117 GLY A N 1
ATOM 837 C CA . GLY A 1 117 ? -13.625 -25.922 -3.379 1 97.44 117 GLY A CA 1
ATOM 838 C C . GLY A 1 117 ? -12.344 -26.328 -4.082 1 97.44 117 GLY A C 1
ATOM 839 O O . GLY A 1 117 ? -11.797 -27.391 -3.826 1 97.44 117 GLY A O 1
ATOM 840 N N . VAL A 1 118 ? -11.898 -25.469 -4.938 1 97.69 118 VAL A N 1
ATOM 841 C CA . VAL A 1 118 ? -10.664 -25.719 -5.676 1 97.69 118 VAL A CA 1
ATOM 842 C C . VAL A 1 118 ? -9.484 -25.812 -4.711 1 97.69 118 VAL A C 1
ATOM 844 O O . VAL A 1 118 ? -8.656 -26.719 -4.809 1 97.69 118 VAL A O 1
ATOM 847 N N . VAL A 1 119 ? -9.398 -24.906 -3.752 1 98.44 119 VAL A N 1
ATOM 848 C CA . VAL A 1 119 ? -8.297 -24.891 -2.795 1 98.44 119 VAL A CA 1
ATOM 849 C C . VAL A 1 119 ? -8.375 -26.141 -1.915 1 98.44 119 VAL A C 1
ATOM 851 O O . VAL A 1 119 ? -7.344 -26.734 -1.572 1 98.44 119 VAL A O 1
ATOM 854 N N . THR A 1 120 ? -9.523 -26.562 -1.588 1 98.12 120 THR A N 1
ATOM 855 C CA . THR A 1 120 ? -9.695 -27.797 -0.824 1 98.12 120 THR A CA 1
ATOM 856 C C . THR A 1 120 ? -9.164 -28.984 -1.605 1 98.12 120 THR A C 1
ATOM 858 O O . THR A 1 120 ? -8.453 -29.828 -1.054 1 98.12 120 THR A O 1
ATOM 861 N N . ALA A 1 121 ? -9.516 -29.078 -2.863 1 98.19 121 ALA A N 1
ATOM 862 C CA . ALA A 1 121 ? -9.016 -30.156 -3.723 1 98.19 121 ALA A CA 1
ATOM 863 C C . ALA A 1 121 ? -7.496 -30.109 -3.832 1 98.19 121 ALA A C 1
ATOM 865 O O . ALA A 1 121 ? -6.836 -31.156 -3.799 1 98.19 121 ALA A O 1
ATOM 866 N N . ILE A 1 122 ? -6.957 -28.906 -3.959 1 98.69 122 ILE A N 1
ATOM 867 C CA . ILE A 1 122 ? -5.512 -28.703 -4.035 1 98.69 122 ILE A CA 1
ATOM 868 C C . ILE A 1 122 ? -4.852 -29.219 -2.758 1 98.69 122 ILE A C 1
ATOM 870 O O . ILE A 1 122 ? -3.863 -29.953 -2.818 1 98.69 122 ILE A O 1
ATOM 874 N N . ALA A 1 123 ? -5.406 -28.844 -1.656 1 98.44 123 ALA A N 1
ATOM 875 C CA . ALA A 1 123 ? -4.875 -29.312 -0.377 1 98.44 123 ALA A CA 1
ATOM 876 C C . ALA A 1 123 ? -4.91 -30.828 -0.286 1 98.44 123 ALA A C 1
ATOM 878 O O . ALA A 1 123 ? -3.977 -31.453 0.228 1 98.44 123 ALA A O 1
ATOM 879 N N . ALA A 1 124 ? -5.953 -31.406 -0.786 1 97.94 124 ALA A N 1
ATOM 880 C CA . ALA A 1 124 ? -6.148 -32.844 -0.69 1 97.94 124 ALA A CA 1
ATOM 881 C C . ALA A 1 124 ? -5.066 -33.594 -1.462 1 97.94 124 ALA A C 1
ATOM 883 O O . ALA A 1 124 ? -4.613 -34.656 -1.032 1 97.94 124 ALA A O 1
ATOM 884 N N . VAL A 1 125 ? -4.629 -33.094 -2.561 1 98.44 125 VAL A N 1
ATOM 885 C CA . VAL A 1 125 ? -3.676 -33.844 -3.393 1 98.44 125 VAL A CA 1
ATOM 886 C C . VAL A 1 125 ? -2.25 -33.5 -2.951 1 98.44 125 VAL A C 1
ATOM 888 O O . VAL A 1 125 ? -1.298 -34.156 -3.375 1 98.44 125 VAL A O 1
ATOM 891 N N . THR A 1 126 ? -2.078 -32.438 -2.145 1 98.44 126 THR A N 1
ATOM 892 C CA . THR A 1 126 ? -0.761 -32.062 -1.66 1 98.44 126 THR A CA 1
ATOM 893 C C . THR A 1 126 ? -0.262 -33.031 -0.592 1 98.44 126 THR A C 1
ATOM 895 O O . THR A 1 126 ? -1.016 -33.406 0.303 1 98.44 126 THR A O 1
ATOM 898 N N . ALA A 1 127 ? 0.969 -33.5 -0.708 1 97.62 127 ALA A N 1
ATOM 899 C CA . ALA A 1 127 ? 1.581 -34.375 0.28 1 97.62 127 ALA A CA 1
ATOM 900 C C . ALA A 1 127 ? 1.745 -33.688 1.623 1 97.62 127 ALA A C 1
ATOM 902 O O . ALA A 1 127 ? 1.846 -32.438 1.678 1 97.62 127 ALA A O 1
ATOM 903 N N . GLN A 1 128 ? 1.737 -34.5 2.707 1 96.88 128 GLN A N 1
ATOM 904 C CA . GLN A 1 128 ? 2.098 -33.906 3.994 1 96.88 128 GLN A CA 1
ATOM 905 C C . GLN A 1 128 ? 3.465 -33.219 3.93 1 96.88 128 GLN A C 1
ATOM 907 O O . GLN A 1 128 ? 4.426 -33.812 3.422 1 96.88 128 GLN A O 1
ATOM 912 N N . GLY A 1 129 ? 3.537 -32.031 4.387 1 96.62 129 GLY A N 1
ATOM 913 C CA . GLY A 1 129 ? 4.773 -31.266 4.301 1 96.62 129 GLY A CA 1
ATOM 914 C C . GLY A 1 129 ? 4.98 -30.609 2.943 1 96.62 129 GLY A C 1
ATOM 915 O O . GLY A 1 129 ? 5.895 -29.812 2.768 1 96.62 129 GLY A O 1
ATOM 916 N N . GLY A 1 130 ? 4.117 -30.969 1.971 1 97.94 130 GLY A N 1
ATOM 917 C CA . GLY A 1 130 ? 4.207 -30.375 0.643 1 97.94 130 GLY A CA 1
ATOM 918 C C . GLY A 1 130 ? 3.764 -28.938 0.601 1 97.94 130 GLY A C 1
ATOM 919 O O . GLY A 1 130 ? 3.24 -28.406 1.586 1 97.94 130 GLY A O 1
ATOM 920 N N . ALA A 1 131 ? 4.004 -28.281 -0.531 1 98.62 131 ALA A N 1
ATOM 921 C CA . ALA A 1 131 ? 3.746 -26.859 -0.639 1 98.62 131 ALA A CA 1
ATOM 922 C C . ALA A 1 131 ? 2.664 -26.562 -1.675 1 98.62 131 ALA A C 1
ATOM 924 O O . ALA A 1 131 ? 2.488 -27.328 -2.627 1 98.62 131 ALA A O 1
ATOM 925 N N . VAL A 1 132 ? 1.96 -25.484 -1.451 1 98.81 132 VAL A N 1
ATOM 926 C CA . VAL A 1 132 ? 0.991 -24.922 -2.387 1 98.81 132 VAL A CA 1
ATOM 927 C C . VAL A 1 132 ? 1.38 -23.484 -2.732 1 98.81 132 VAL A C 1
ATOM 929 O O . VAL A 1 132 ? 1.579 -22.656 -1.841 1 98.81 132 VAL A O 1
ATOM 932 N N . SER A 1 133 ? 1.557 -23.266 -3.979 1 98.75 133 SER A N 1
ATOM 933 C CA . SER A 1 133 ? 1.886 -21.953 -4.492 1 98.75 133 SER A CA 1
ATOM 934 C C . SER A 1 133 ? 0.693 -21.312 -5.207 1 98.75 133 SER A C 1
ATOM 936 O O . SER A 1 133 ? 0.181 -21.875 -6.176 1 98.75 133 SER A O 1
ATOM 938 N N . VAL A 1 134 ? 0.277 -20.141 -4.727 1 98.69 134 VAL A N 1
ATOM 939 C CA . VAL A 1 134 ? -0.842 -19.438 -5.348 1 98.69 134 VAL A CA 1
ATOM 940 C C . VAL A 1 134 ? -0.39 -18.062 -5.82 1 98.69 134 VAL A C 1
ATOM 942 O O . VAL A 1 134 ? 0.268 -17.328 -5.078 1 98.69 134 VAL A O 1
ATOM 945 N N . LEU A 1 135 ? -0.609 -17.75 -7.027 1 97.75 135 LEU A N 1
ATOM 946 C CA . LEU A 1 135 ? -0.398 -16.438 -7.637 1 97.75 135 LEU A CA 1
ATOM 947 C C . LEU A 1 135 ? -1.703 -15.875 -8.188 1 97.75 135 LEU A C 1
ATOM 949 O O . LEU A 1 135 ? -2.346 -16.516 -9.031 1 97.75 135 LEU A O 1
ATOM 953 N N . THR A 1 136 ? -2.137 -14.703 -7.703 1 96.75 136 THR A N 1
ATOM 954 C CA . THR A 1 136 ? -3.465 -14.219 -8.07 1 96.75 136 THR A CA 1
ATOM 955 C C . THR A 1 136 ? -3.445 -12.711 -8.32 1 96.75 136 THR A C 1
ATOM 957 O O . THR A 1 136 ? -2.533 -12.016 -7.863 1 96.75 136 THR A O 1
ATOM 960 N N . ALA A 1 137 ? -4.426 -12.242 -9.055 1 95.69 137 ALA A N 1
ATOM 961 C CA . ALA A 1 137 ? -4.602 -10.812 -9.297 1 95.69 137 ALA A CA 1
ATOM 962 C C . ALA A 1 137 ? -4.961 -10.078 -8.016 1 95.69 137 ALA A C 1
ATOM 964 O O . ALA A 1 137 ? -5.754 -10.57 -7.211 1 95.69 137 ALA A O 1
ATOM 965 N N . ASN A 1 138 ? -4.398 -8.961 -7.836 1 97.06 138 ASN A N 1
ATOM 966 C CA . ASN A 1 138 ? -4.562 -8.156 -6.629 1 97.06 138 ASN A CA 1
ATOM 967 C C . ASN A 1 138 ? -5.637 -7.086 -6.809 1 97.06 138 ASN A C 1
ATOM 969 O O . ASN A 1 138 ? -5.527 -6.227 -7.684 1 97.06 138 ASN A O 1
ATOM 973 N N . ARG A 1 139 ? -6.613 -7.09 -5.961 1 96.5 139 ARG A N 1
ATOM 974 C CA . ARG A 1 139 ? -7.75 -6.18 -6.094 1 96.5 139 ARG A CA 1
ATOM 975 C C . ARG A 1 139 ? -7.312 -4.73 -5.918 1 96.5 139 ARG A C 1
ATOM 977 O O . ARG A 1 139 ? -7.801 -3.842 -6.617 1 96.5 139 ARG A O 1
ATOM 984 N N . HIS A 1 140 ? -6.406 -4.449 -5.027 1 97.94 140 HIS A N 1
ATOM 985 C CA . HIS A 1 140 ? -5.977 -3.08 -4.77 1 97.94 140 HIS A CA 1
ATOM 986 C C . HIS A 1 140 ? -5.102 -2.555 -5.902 1 97.94 140 HIS A C 1
ATOM 988 O O . HIS A 1 140 ? -5.168 -1.371 -6.246 1 97.94 140 HIS A O 1
ATOM 994 N N . ALA A 1 141 ? -4.309 -3.451 -6.469 1 97.25 141 ALA A N 1
ATOM 995 C CA . ALA A 1 141 ? -3.498 -3.072 -7.621 1 97.25 141 ALA A CA 1
ATOM 996 C C . ALA A 1 141 ? -4.379 -2.658 -8.797 1 97.25 141 ALA A C 1
ATOM 998 O O . ALA A 1 141 ? -4.086 -1.678 -9.484 1 97.25 141 ALA A O 1
ATOM 999 N N . ALA A 1 142 ? -5.414 -3.398 -9.016 1 95.81 142 ALA A N 1
ATOM 1000 C CA . ALA A 1 142 ? -6.301 -3.113 -10.141 1 95.81 142 ALA A CA 1
ATOM 1001 C C . ALA A 1 142 ? -6.895 -1.713 -10.031 1 95.81 142 ALA A C 1
ATOM 1003 O O . ALA A 1 142 ? -6.855 -0.938 -10.992 1 95.81 142 ALA A O 1
ATOM 1004 N N . ALA A 1 143 ? -7.422 -1.426 -8.859 1 97 143 ALA A N 1
ATOM 1005 C CA . ALA A 1 143 ? -8.008 -0.107 -8.633 1 97 143 ALA A CA 1
ATOM 1006 C C . ALA A 1 143 ? -6.961 0.992 -8.781 1 97 143 ALA A C 1
ATOM 1008 O O . ALA A 1 143 ? -7.219 2.027 -9.398 1 97 143 ALA A O 1
ATOM 1009 N N . LEU A 1 144 ? -5.797 0.787 -8.234 1 97 144 LEU A N 1
ATOM 1010 C CA . LEU A 1 144 ? -4.711 1.758 -8.305 1 97 144 LEU A CA 1
ATOM 1011 C C . LEU A 1 144 ? -4.285 1.99 -9.75 1 97 144 LEU A C 1
ATOM 1013 O O . LEU A 1 144 ? -4.129 3.135 -10.18 1 97 144 LEU A O 1
ATOM 1017 N N . HIS A 1 145 ? -4.117 0.913 -10.523 1 95.44 145 HIS A N 1
ATOM 1018 C CA . HIS A 1 145 ? -3.699 1.018 -11.914 1 95.44 145 HIS A CA 1
ATOM 1019 C C . HIS A 1 145 ? -4.711 1.809 -12.734 1 95.44 145 HIS A C 1
ATOM 1021 O O . HIS A 1 145 ? -4.332 2.654 -13.547 1 95.44 145 HIS A O 1
ATOM 1027 N N . TRP A 1 146 ? -5.949 1.519 -12.492 1 94.25 146 TRP A N 1
ATOM 1028 C CA . TRP A 1 146 ? -6.988 2.248 -13.219 1 94.25 146 TRP A CA 1
ATOM 1029 C C . TRP A 1 146 ? -6.973 3.727 -12.844 1 94.25 146 TRP A C 1
ATOM 1031 O O . TRP A 1 146 ? -7.074 4.594 -13.719 1 94.25 146 TRP A O 1
ATOM 1041 N N . ALA A 1 147 ? -6.832 3.988 -11.586 1 96.06 147 ALA A N 1
ATOM 1042 C CA . ALA A 1 147 ? -6.766 5.383 -11.148 1 96.06 147 ALA A CA 1
ATOM 1043 C C . ALA A 1 147 ? -5.602 6.109 -11.82 1 96.06 147 ALA A C 1
ATOM 1045 O O . ALA A 1 147 ? -5.77 7.215 -12.344 1 96.06 147 ALA A O 1
ATOM 1046 N N . LEU A 1 148 ? -4.473 5.516 -11.836 1 94.06 148 LEU A N 1
ATOM 1047 C CA . LEU A 1 148 ? -3.268 6.125 -12.391 1 94.06 148 LEU A CA 1
ATOM 1048 C C . LEU A 1 148 ? -3.395 6.309 -13.898 1 94.06 148 LEU A C 1
ATOM 1050 O O . LEU A 1 148 ? -2.74 7.176 -14.477 1 94.06 148 LEU A O 1
ATOM 1054 N N . SER A 1 149 ? -4.223 5.523 -14.539 1 91.62 149 SER A N 1
ATOM 1055 C CA . SER A 1 149 ? -4.441 5.629 -15.977 1 91.62 149 SER A CA 1
ATOM 1056 C C . SER A 1 149 ? -5.5 6.676 -16.297 1 91.62 149 SER A C 1
ATOM 1058 O O . SER A 1 149 ? -5.828 6.895 -17.469 1 91.62 149 SER A O 1
ATOM 1060 N N . GLY A 1 150 ? -6.09 7.223 -15.281 1 92.38 150 GLY A N 1
ATOM 1061 C CA . GLY A 1 150 ? -7.066 8.281 -15.492 1 92.38 150 GLY A CA 1
ATOM 1062 C C . GLY A 1 150 ? -8.5 7.785 -15.43 1 92.38 150 GLY A C 1
ATOM 1063 O O . GLY A 1 150 ? -9.438 8.57 -15.578 1 92.38 150 GLY A O 1
ATOM 1064 N N . ARG A 1 151 ? -8.727 6.496 -15.258 1 93.25 151 ARG A N 1
ATOM 1065 C CA . ARG A 1 151 ? -10.062 5.922 -15.148 1 93.25 151 ARG A CA 1
ATOM 1066 C C . ARG A 1 151 ? -10.578 6.004 -13.719 1 93.25 151 ARG A C 1
ATOM 1068 O O . ARG A 1 151 ? -10.906 4.984 -13.109 1 93.25 151 ARG A O 1
ATOM 1075 N N . LEU A 1 152 ? -10.797 7.219 -13.25 1 95.81 152 LEU A N 1
ATOM 1076 C CA . LEU A 1 152 ? -10.992 7.504 -11.828 1 95.81 152 LEU A CA 1
ATOM 1077 C C . LEU A 1 152 ? -12.352 7 -11.359 1 95.81 152 LEU A C 1
ATOM 1079 O O . LEU A 1 152 ? -12.461 6.41 -10.281 1 95.81 152 LEU A O 1
ATOM 1083 N N . GLU A 1 153 ? -13.375 7.188 -12.125 1 95.12 153 GLU A N 1
ATOM 1084 C CA . GLU A 1 153 ? -14.711 6.73 -11.727 1 95.12 153 GLU A CA 1
ATOM 1085 C C . GLU A 1 153 ? -14.758 5.211 -11.617 1 95.12 153 GLU A C 1
ATOM 1087 O O . GLU A 1 153 ? -15.273 4.672 -10.633 1 95.12 153 GLU A O 1
ATOM 1092 N N . GLU A 1 154 ? -14.25 4.566 -12.617 1 94.69 154 GLU A N 1
ATOM 1093 C CA . GLU A 1 154 ? -14.219 3.105 -12.609 1 94.69 154 GLU A CA 1
ATOM 1094 C C . GLU A 1 154 ? -13.344 2.58 -11.469 1 94.69 154 GLU A C 1
ATOM 1096 O O . GLU A 1 154 ? -13.68 1.576 -10.836 1 94.69 154 GLU A O 1
ATOM 1101 N N . ALA A 1 155 ? -12.211 3.262 -11.258 1 96.69 155 ALA A N 1
ATOM 1102 C CA . ALA A 1 155 ? -11.32 2.875 -10.164 1 96.69 155 ALA A CA 1
ATOM 1103 C C . ALA A 1 155 ? -12.031 2.967 -8.82 1 96.69 155 ALA A C 1
ATOM 1105 O O . ALA A 1 155 ? -11.875 2.092 -7.965 1 96.69 155 ALA A O 1
ATOM 1106 N N . HIS A 1 156 ? -12.773 4.023 -8.656 1 97.69 156 HIS A N 1
ATOM 1107 C CA . HIS A 1 156 ? -13.539 4.215 -7.434 1 97.69 156 HIS A CA 1
ATOM 1108 C C . HIS A 1 156 ? -14.531 3.082 -7.219 1 97.69 156 HIS A C 1
ATOM 1110 O O . HIS A 1 156 ? -14.602 2.506 -6.129 1 97.69 156 HIS A O 1
ATOM 1116 N N . ARG A 1 157 ? -15.258 2.752 -8.25 1 96.5 157 ARG A N 1
ATOM 1117 C CA . ARG A 1 157 ? -16.234 1.677 -8.164 1 96.5 157 ARG A CA 1
ATOM 1118 C C . ARG A 1 157 ? -15.562 0.34 -7.879 1 96.5 157 ARG A C 1
ATOM 1120 O O . ARG A 1 157 ? -16.062 -0.455 -7.078 1 96.5 157 ARG A O 1
ATOM 1127 N N . LEU A 1 158 ? -14.469 0.144 -8.523 1 96 158 LEU A N 1
ATOM 1128 C CA . LEU A 1 158 ? -13.727 -1.1 -8.344 1 96 158 LEU A CA 1
ATOM 1129 C C . LEU A 1 158 ? -13.25 -1.241 -6.898 1 96 158 LEU A C 1
ATOM 1131 O O . LEU A 1 158 ? -13.344 -2.32 -6.312 1 96 158 LEU A O 1
ATOM 1135 N N . LEU A 1 159 ? -12.766 -0.172 -6.359 1 96.88 159 LEU A N 1
ATOM 1136 C CA . LEU A 1 159 ? -12.25 -0.17 -4.996 1 96.88 159 LEU A CA 1
ATOM 1137 C C . LEU A 1 159 ? -13.352 -0.481 -3.99 1 96.88 159 LEU A C 1
ATOM 1139 O O . LEU A 1 159 ? -13.102 -1.132 -2.973 1 96.88 159 LEU A O 1
ATOM 1143 N N . ALA A 1 160 ? -14.516 -0.09 -4.316 1 96.12 160 ALA A N 1
ATOM 1144 C CA . ALA A 1 160 ? -15.656 -0.257 -3.416 1 96.12 160 ALA A CA 1
ATOM 1145 C C . ALA A 1 160 ? -16.297 -1.631 -3.59 1 96.12 160 ALA A C 1
ATOM 1147 O O . ALA A 1 160 ? -17.109 -2.053 -2.764 1 96.12 160 ALA A O 1
ATOM 1148 N N . GLU A 1 161 ? -15.953 -2.309 -4.633 1 93.38 161 GLU A N 1
ATOM 1149 C CA . GLU A 1 161 ? -16.562 -3.594 -4.949 1 93.38 161 GLU A CA 1
ATOM 1150 C C . GLU A 1 161 ? -15.859 -4.738 -4.219 1 93.38 161 GLU A C 1
ATOM 1152 O O . GLU A 1 161 ? -14.672 -4.984 -4.434 1 93.38 161 GLU A O 1
ATOM 1157 N N . PRO A 1 162 ? -16.562 -5.484 -3.436 1 89.44 162 PRO A N 1
ATOM 1158 C CA . PRO A 1 162 ? -15.938 -6.543 -2.633 1 89.44 162 PRO A CA 1
ATOM 1159 C C . PRO A 1 162 ? -15.234 -7.594 -3.484 1 89.44 162 PRO A C 1
ATOM 1161 O O . PRO A 1 162 ? -14.203 -8.141 -3.074 1 89.44 162 PRO A O 1
ATOM 1164 N N . SER A 1 163 ? -15.75 -7.863 -4.656 1 88.69 163 SER A N 1
ATOM 1165 C CA . SER A 1 163 ? -15.148 -8.875 -5.52 1 88.69 163 SER A CA 1
ATOM 1166 C C . SER A 1 163 ? -13.898 -8.336 -6.215 1 88.69 163 SER A C 1
ATOM 1168 O O . SER A 1 163 ? -13.109 -9.102 -6.766 1 88.69 163 SER A O 1
ATOM 1170 N N . GLY A 1 164 ? -13.812 -6.996 -6.285 1 90.88 164 GLY A N 1
ATOM 1171 C CA . GLY A 1 164 ? -12.734 -6.367 -7.031 1 90.88 164 GLY A CA 1
ATOM 1172 C C . GLY A 1 164 ? -12.938 -6.434 -8.531 1 90.88 164 GLY A C 1
ATOM 1173 O O . GLY A 1 164 ? -11.969 -6.383 -9.297 1 90.88 164 GLY A O 1
ATOM 1174 N N . VAL A 1 165 ? -14.141 -6.719 -8.938 1 93 165 VAL A N 1
ATOM 1175 C CA . VAL A 1 165 ? -14.461 -6.773 -10.359 1 93 165 VAL A CA 1
ATOM 1176 C C . VAL A 1 165 ? -15.742 -5.988 -10.633 1 93 165 VAL A C 1
ATOM 1178 O O . VAL A 1 165 ? -16.672 -5.988 -9.812 1 93 165 VAL A O 1
ATOM 1181 N N . LEU A 1 166 ? -15.664 -5.25 -11.734 1 89.69 166 LEU A N 1
ATOM 1182 C CA . LEU A 1 166 ? -16.875 -4.539 -12.141 1 89.69 166 LEU A CA 1
ATOM 1183 C C . LEU A 1 166 ? -17.609 -5.309 -13.227 1 89.69 166 LEU A C 1
ATOM 1185 O O . LEU A 1 166 ? -17 -5.988 -14.047 1 89.69 166 LEU A O 1
ATOM 1189 N N . SER A 1 167 ? -18.953 -5.172 -13.055 1 76.25 167 SER A N 1
ATOM 1190 C CA . SER A 1 167 ? -19.797 -5.812 -14.062 1 76.25 167 SER A CA 1
ATOM 1191 C C . SER A 1 167 ? -19.531 -5.25 -15.453 1 76.25 167 SER A C 1
ATOM 1193 O O . SER A 1 167 ? -19.25 -4.059 -15.602 1 76.25 167 SER A O 1
ATOM 1195 N N . GLY A 1 168 ? -19.484 -6.207 -16.469 1 63.66 168 GLY A N 1
ATOM 1196 C CA . GLY A 1 168 ? -19.328 -5.77 -17.844 1 63.66 168 GLY A CA 1
ATOM 1197 C C . GLY A 1 168 ? -17.875 -5.734 -18.312 1 63.66 168 GLY A C 1
ATOM 1198 O O . GLY A 1 168 ? -17.594 -5.441 -19.469 1 63.66 168 GLY A O 1
ATOM 1199 N N . ASP A 1 169 ? -17.031 -5.594 -17.312 1 57.03 169 ASP A N 1
ATOM 1200 C CA . ASP A 1 169 ? -15.648 -5.602 -17.75 1 57.03 169 ASP A CA 1
ATOM 1201 C C . ASP A 1 169 ? -15.312 -6.883 -18.5 1 57.03 169 ASP A C 1
ATOM 1203 O O . ASP A 1 169 ? -15.898 -7.938 -18.234 1 57.03 169 ASP A O 1
ATOM 1207 N N . SER A 1 170 ? -15.047 -6.656 -19.703 1 55.47 170 SER A N 1
ATOM 1208 C CA . SER A 1 170 ? -14.656 -7.715 -20.625 1 55.47 170 SER A CA 1
ATOM 1209 C C . SER A 1 170 ? -13.695 -8.703 -19.969 1 55.47 170 SER A C 1
ATOM 1211 O O . SER A 1 170 ? -13.227 -9.641 -20.625 1 55.47 170 SER A O 1
ATOM 1213 N N . GLU A 1 171 ? -13.602 -8.414 -18.625 1 62.44 171 GLU A N 1
ATOM 1214 C CA . GLU A 1 171 ? -12.555 -9.281 -18.078 1 62.44 171 GLU A CA 1
ATOM 1215 C C . GLU A 1 171 ? -13.109 -10.641 -17.688 1 62.44 171 GLU A C 1
ATOM 1217 O O . GLU A 1 171 ? -14.273 -10.75 -17.281 1 62.44 171 GLU A O 1
ATOM 1222 N N . THR A 1 172 ? -12.469 -11.641 -18.094 1 77.62 172 THR A N 1
ATOM 1223 C CA . THR A 1 172 ? -12.75 -13.039 -17.797 1 77.62 172 THR A CA 1
ATOM 1224 C C . THR A 1 172 ? -12.5 -13.344 -16.328 1 77.62 172 THR A C 1
ATOM 1226 O O . THR A 1 172 ? -12.75 -14.461 -15.867 1 77.62 172 THR A O 1
ATOM 1229 N N . ILE A 1 173 ? -12.203 -12.242 -15.617 1 89.56 173 ILE A N 1
ATOM 1230 C CA . ILE A 1 173 ? -11.898 -12.484 -14.211 1 89.56 173 ILE A CA 1
ATOM 1231 C C . ILE A 1 173 ? -13.164 -12.352 -13.375 1 89.56 173 ILE A C 1
ATOM 1233 O O . ILE A 1 173 ? -13.969 -11.445 -13.594 1 89.56 173 ILE A O 1
ATOM 1237 N N . LEU A 1 174 ? -13.375 -13.266 -12.477 1 93.31 174 LEU A N 1
ATOM 1238 C CA . LEU A 1 174 ? -14.562 -13.312 -11.625 1 93.31 174 LEU A CA 1
ATOM 1239 C C . LEU A 1 174 ? -14.305 -12.609 -10.297 1 93.31 174 LEU A C 1
ATOM 1241 O O . LEU A 1 174 ? -15.25 -12.172 -9.633 1 93.31 174 LEU A O 1
ATOM 1245 N N . ARG A 1 175 ? -13.016 -12.516 -9.914 1 95.62 175 ARG A N 1
ATOM 1246 C CA . ARG A 1 175 ? -12.656 -11.883 -8.648 1 95.62 175 ARG A CA 1
ATOM 1247 C C . ARG A 1 175 ? -11.18 -11.508 -8.617 1 95.62 175 ARG A C 1
ATOM 1249 O O . ARG A 1 175 ? -10.383 -12.023 -9.406 1 95.62 175 ARG A O 1
ATOM 1256 N N . ARG A 1 176 ? -10.922 -10.625 -7.824 1 96.5 176 ARG A N 1
ATOM 1257 C CA . ARG A 1 176 ? -9.562 -10.328 -7.387 1 96.5 176 ARG A CA 1
ATOM 1258 C C . ARG A 1 176 ? -9.43 -10.469 -5.871 1 96.5 176 ARG A C 1
ATOM 1260 O O . ARG A 1 176 ? -10.391 -10.234 -5.137 1 96.5 176 ARG A O 1
ATOM 1267 N N . LEU A 1 177 ? -8.305 -10.906 -5.48 1 97.06 177 LEU A N 1
ATOM 1268 C CA . LEU A 1 177 ? -8.125 -11.141 -4.055 1 97.06 177 LEU A CA 1
ATOM 1269 C C . LEU A 1 177 ? -7.137 -10.141 -3.463 1 97.06 177 LEU A C 1
ATOM 1271 O O . LEU A 1 177 ? -6.328 -9.555 -4.188 1 97.06 177 LEU A O 1
ATOM 1275 N N . ASP A 1 178 ? -7.277 -9.867 -2.199 1 97.69 178 ASP A N 1
ATOM 1276 C CA . ASP A 1 178 ? -6.238 -9.203 -1.414 1 97.69 178 ASP A CA 1
ATOM 1277 C C . ASP A 1 178 ? -5.562 -10.188 -0.462 1 97.69 178 ASP A C 1
ATOM 1279 O O . ASP A 1 178 ? -5.844 -11.391 -0.498 1 97.69 178 ASP A O 1
ATOM 1283 N N . VAL A 1 179 ? -4.617 -9.742 0.327 1 98.25 179 VAL A N 1
ATOM 1284 C CA . VAL A 1 179 ? -3.836 -10.602 1.214 1 98.25 179 VAL A CA 1
ATOM 1285 C C . VAL A 1 179 ? -4.77 -11.336 2.174 1 98.25 179 VAL A C 1
ATOM 1287 O O . VAL A 1 179 ? -4.621 -12.539 2.389 1 98.25 179 VAL A O 1
ATOM 1290 N N . GLU A 1 180 ? -5.73 -10.633 2.715 1 97.56 180 GLU A N 1
ATOM 1291 C CA . GLU A 1 180 ? -6.66 -11.242 3.664 1 97.56 180 GLU A CA 1
ATOM 1292 C C . GLU A 1 180 ? -7.48 -12.344 3.004 1 97.56 180 GLU A C 1
ATOM 1294 O O . GLU A 1 180 ? -7.617 -13.438 3.557 1 97.56 180 GLU A O 1
ATOM 1299 N N . GLY A 1 181 ? -8.055 -12.039 1.857 1 97.5 181 GLY A N 1
ATOM 1300 C CA . GLY A 1 181 ? -8.828 -13.039 1.133 1 97.5 181 GLY A CA 1
ATOM 1301 C C . GLY A 1 181 ? -8.023 -14.273 0.774 1 97.5 181 GLY A C 1
ATOM 1302 O O . GLY A 1 181 ? -8.508 -15.398 0.927 1 97.5 181 GLY A O 1
ATOM 1303 N N . LEU A 1 182 ? -6.84 -14.039 0.285 1 98.06 182 LEU A N 1
ATOM 1304 C CA . LEU A 1 182 ? -5.949 -15.125 -0.094 1 98.06 182 LEU A CA 1
ATOM 1305 C C . LEU A 1 182 ? -5.609 -16 1.111 1 98.06 182 LEU A C 1
ATOM 1307 O O . LEU A 1 182 ? -5.703 -17.219 1.042 1 98.06 182 LEU A O 1
ATOM 1311 N N . THR A 1 183 ? -5.25 -15.383 2.232 1 98.69 183 THR A N 1
ATOM 1312 C CA . THR A 1 183 ? -4.898 -16.094 3.459 1 98.69 183 THR A CA 1
ATOM 1313 C C . THR A 1 183 ? -6.09 -16.891 3.99 1 98.69 183 THR A C 1
ATOM 1315 O O . THR A 1 183 ? -5.953 -18.047 4.352 1 98.69 183 THR A O 1
ATOM 1318 N N . THR A 1 184 ? -7.219 -16.281 3.977 1 98.44 184 THR A N 1
ATOM 1319 C CA . THR A 1 184 ? -8.438 -16.922 4.461 1 98.44 184 THR A CA 1
ATOM 1320 C C . THR A 1 184 ? -8.758 -18.156 3.633 1 98.44 184 THR A C 1
ATOM 1322 O O . THR A 1 184 ? -9.086 -19.219 4.184 1 98.44 184 THR A O 1
ATOM 1325 N N . LEU A 1 185 ? -8.672 -18.016 2.348 1 98.25 185 LEU A N 1
ATOM 1326 C CA . LEU A 1 185 ? -8.953 -19.141 1.454 1 98.25 185 LEU A CA 1
ATOM 1327 C C . LEU A 1 185 ? -8.016 -20.312 1.731 1 98.25 185 LEU A C 1
ATOM 1329 O O . LEU A 1 185 ? -8.469 -21.453 1.86 1 98.25 185 LEU A O 1
ATOM 1333 N N . LEU A 1 186 ? -6.727 -20.047 1.854 1 98.81 186 LEU A N 1
ATOM 1334 C CA . LEU A 1 186 ? -5.73 -21.109 2.021 1 98.81 186 LEU A CA 1
ATOM 1335 C C . LEU A 1 186 ? -5.836 -21.734 3.404 1 98.81 186 LEU A C 1
ATOM 1337 O O . LEU A 1 186 ? -5.824 -22.969 3.531 1 98.81 186 LEU A O 1
ATOM 1341 N N . GLU A 1 187 ? -5.969 -20.875 4.398 1 98.81 187 GLU A N 1
ATOM 1342 C CA . GLU A 1 187 ? -6.074 -21.391 5.758 1 98.81 187 GLU A CA 1
ATOM 1343 C C . GLU A 1 187 ? -7.395 -22.125 5.969 1 98.81 187 GLU A C 1
ATOM 1345 O O . GLU A 1 187 ? -7.461 -23.094 6.738 1 98.81 187 GLU A O 1
ATOM 1350 N N . GLY A 1 188 ? -8.406 -21.719 5.285 1 98.62 188 GLY A N 1
ATOM 1351 C CA . GLY A 1 188 ? -9.695 -22.391 5.332 1 98.62 188 GLY A CA 1
ATOM 1352 C C . GLY A 1 188 ? -9.633 -23.828 4.836 1 98.62 188 GLY A C 1
ATOM 1353 O O . GLY A 1 188 ? -10.469 -24.656 5.203 1 98.62 188 GLY A O 1
ATOM 1354 N N . ALA A 1 189 ? -8.695 -24.109 4.035 1 98.38 189 ALA A N 1
ATOM 1355 C CA . ALA A 1 189 ? -8.523 -25.453 3.486 1 98.38 189 ALA A CA 1
ATOM 1356 C C . ALA A 1 189 ? -7.543 -26.266 4.324 1 98.38 189 ALA A C 1
ATOM 1358 O O . ALA A 1 189 ? -7.137 -27.359 3.932 1 98.38 189 ALA A O 1
ATOM 1359 N N . GLY A 1 190 ? -7.098 -25.688 5.406 1 98.44 190 GLY A N 1
ATOM 1360 C CA . GLY A 1 190 ? -6.223 -26.406 6.32 1 98.44 190 GLY A CA 1
ATOM 1361 C C . GLY A 1 190 ? -4.75 -26.188 6.027 1 98.44 190 GLY A C 1
ATOM 1362 O O . GLY A 1 190 ? -3.896 -26.875 6.594 1 98.44 190 GLY A O 1
ATOM 1363 N N . LEU A 1 191 ? -4.426 -25.281 5.199 1 98.81 191 LEU A N 1
ATOM 1364 C CA . LEU A 1 191 ? -3.033 -24.969 4.883 1 98.81 191 LEU A CA 1
ATOM 1365 C C . LEU A 1 191 ? -2.49 -23.891 5.812 1 98.81 191 LEU A C 1
ATOM 1367 O O . LEU A 1 191 ? -3.26 -23.125 6.391 1 98.81 191 LEU A O 1
ATOM 1371 N N . THR A 1 192 ? -1.179 -23.922 6.012 1 98.81 192 THR A N 1
ATOM 1372 C CA . THR A 1 192 ? -0.502 -22.859 6.75 1 98.81 192 THR A CA 1
ATOM 1373 C C . THR A 1 192 ? 0.241 -21.922 5.797 1 98.81 192 THR A C 1
ATOM 1375 O O . THR A 1 192 ? 1.175 -22.344 5.113 1 98.81 192 THR A O 1
ATOM 1378 N N . VAL A 1 193 ? -0.156 -20.719 5.793 1 98.81 193 VAL A N 1
ATOM 1379 C CA . VAL A 1 193 ? 0.513 -19.75 4.926 1 98.81 193 VAL A CA 1
ATOM 1380 C C . VAL A 1 193 ? 1.878 -19.391 5.508 1 98.81 193 VAL A C 1
ATOM 1382 O O . VAL A 1 193 ? 1.969 -18.891 6.633 1 98.81 193 VAL A O 1
ATOM 1385 N N . GLU A 1 194 ? 2.918 -19.609 4.695 1 98.62 194 GLU A N 1
ATOM 1386 C CA . GLU A 1 194 ? 4.273 -19.375 5.188 1 98.62 194 GLU A CA 1
ATOM 1387 C C . GLU A 1 194 ? 4.863 -18.094 4.621 1 98.62 194 GLU A C 1
ATOM 1389 O O . GLU A 1 194 ? 5.77 -17.5 5.215 1 98.62 194 GLU A O 1
ATOM 1394 N N . ARG A 1 195 ? 4.379 -17.766 3.518 1 98.19 195 ARG A N 1
ATOM 1395 C CA . ARG A 1 195 ? 4.938 -16.594 2.846 1 98.19 195 ARG A CA 1
ATOM 1396 C C . ARG A 1 195 ? 3.883 -15.906 1.99 1 98.19 195 ARG A C 1
ATOM 1398 O O . ARG A 1 195 ? 3.088 -16.562 1.317 1 98.19 195 ARG A O 1
ATOM 1405 N N . ILE A 1 196 ? 3.83 -14.617 2.041 1 98.69 196 ILE A N 1
ATOM 1406 C CA . ILE A 1 196 ? 3.117 -13.773 1.089 1 98.69 196 ILE A CA 1
ATOM 1407 C C . ILE A 1 196 ? 4.066 -12.719 0.527 1 98.69 196 ILE A C 1
ATOM 1409 O O . ILE A 1 196 ? 4.793 -12.062 1.28 1 98.69 196 ILE A O 1
ATOM 1413 N N . GLN A 1 197 ? 4.16 -12.602 -0.74 1 98.44 197 GLN A N 1
ATOM 1414 C CA . GLN A 1 197 ? 4.977 -11.578 -1.385 1 98.44 197 GLN A CA 1
ATOM 1415 C C . GLN A 1 197 ? 4.262 -10.992 -2.602 1 98.44 197 GLN A C 1
ATOM 1417 O O . GLN A 1 197 ? 3.309 -11.586 -3.111 1 98.44 197 GLN A O 1
ATOM 1422 N N . GLY A 1 198 ? 4.676 -9.781 -2.967 1 97.94 198 GLY A N 1
ATOM 1423 C CA . GLY A 1 198 ? 4.16 -9.156 -4.176 1 97.94 198 GLY A CA 1
ATOM 1424 C C . GLY A 1 198 ? 4.914 -9.562 -5.426 1 97.94 198 GLY A C 1
ATOM 1425 O O . GLY A 1 198 ? 6.09 -9.93 -5.355 1 97.94 198 GLY A O 1
ATOM 1426 N N . ASP A 1 199 ? 4.199 -9.531 -6.531 1 97 199 ASP A N 1
ATOM 1427 C CA . ASP A 1 199 ? 4.785 -9.734 -7.852 1 97 199 ASP A CA 1
ATOM 1428 C C . ASP A 1 199 ? 4.434 -8.578 -8.789 1 97 199 ASP A C 1
ATOM 1430 O O . ASP A 1 199 ? 3.297 -8.477 -9.258 1 97 199 ASP A O 1
ATOM 1434 N N . GLY A 1 200 ? 5.441 -7.762 -9 1 95.94 200 GLY A N 1
ATOM 1435 C CA . GLY A 1 200 ? 5.23 -6.605 -9.859 1 95.94 200 GLY A CA 1
ATOM 1436 C C . GLY A 1 200 ? 4.652 -5.414 -9.117 1 95.94 200 GLY A C 1
ATOM 1437 O O . GLY A 1 200 ? 3.523 -5 -9.391 1 95.94 200 GLY A O 1
ATOM 1438 N N . VAL A 1 201 ? 5.457 -4.785 -8.289 1 96.81 201 VAL A N 1
ATOM 1439 C CA . VAL A 1 201 ? 5 -3.629 -7.527 1 96.81 201 VAL A CA 1
ATOM 1440 C C . VAL A 1 201 ? 4.977 -2.395 -8.43 1 96.81 201 VAL A C 1
ATOM 1442 O O . VAL A 1 201 ? 3.965 -1.688 -8.492 1 96.81 201 VAL A O 1
ATOM 1445 N N . VAL A 1 202 ? 6.059 -2.188 -9.18 1 95.81 202 VAL A N 1
ATOM 1446 C CA . VAL A 1 202 ? 6.109 -0.979 -10 1 95.81 202 VAL A CA 1
ATOM 1447 C C . VAL A 1 202 ? 6.309 -1.354 -11.461 1 95.81 202 VAL A C 1
ATOM 1449 O O . VAL A 1 202 ? 6.102 -0.527 -12.359 1 95.81 202 VAL A O 1
ATOM 1452 N N . SER A 1 203 ? 6.656 -2.545 -11.758 1 92.31 203 SER A N 1
ATOM 1453 C CA . SER A 1 203 ? 7.078 -2.959 -13.086 1 92.31 203 SER A CA 1
ATOM 1454 C C . SER A 1 203 ? 5.969 -2.752 -14.109 1 92.31 203 SER A C 1
ATOM 1456 O O . SER A 1 203 ? 6.238 -2.508 -15.289 1 92.31 203 SER A O 1
ATOM 1458 N N . GLU A 1 204 ? 4.77 -2.785 -13.633 1 87.44 204 GLU A N 1
ATOM 1459 C CA . GLU A 1 204 ? 3.65 -2.676 -14.562 1 87.44 204 GLU A CA 1
ATOM 1460 C C . GLU A 1 204 ? 3.176 -1.23 -14.688 1 87.44 204 GLU A C 1
ATOM 1462 O O . GLU A 1 204 ? 2.338 -0.918 -15.539 1 87.44 204 GLU A O 1
ATOM 1467 N N . ILE A 1 205 ? 3.723 -0.409 -13.883 1 88.31 205 ILE A N 1
ATOM 1468 C CA . ILE A 1 205 ? 3.193 0.95 -13.844 1 88.31 205 ILE A CA 1
ATOM 1469 C C . ILE A 1 205 ? 4.289 1.941 -14.242 1 88.31 205 ILE A C 1
ATOM 1471 O O . ILE A 1 205 ? 3.996 3.047 -14.695 1 88.31 205 ILE A O 1
ATOM 1475 N N . ILE A 1 206 ? 5.527 1.519 -14.133 1 86.69 206 ILE A N 1
ATOM 1476 C CA . ILE A 1 206 ? 6.648 2.426 -14.352 1 86.69 206 ILE A CA 1
ATOM 1477 C C . ILE A 1 206 ? 6.688 2.846 -15.82 1 86.69 206 ILE A C 1
ATOM 1479 O O . ILE A 1 206 ? 6.578 2.006 -16.719 1 86.69 206 ILE A O 1
ATOM 1483 N N . SER A 1 207 ? 6.68 4.047 -16.078 1 79.06 207 SER A N 1
ATOM 1484 C CA . SER A 1 207 ? 6.688 4.57 -17.438 1 79.06 207 SER A CA 1
ATOM 1485 C C . SER A 1 207 ? 8.086 5.02 -17.859 1 79.06 207 SER A C 1
ATOM 1487 O O . SER A 1 207 ? 8.359 5.207 -19.047 1 79.06 207 SER A O 1
ATOM 1489 N N . ALA A 1 208 ? 8.938 5.113 -16.891 1 77.38 208 ALA A N 1
ATOM 1490 C CA . ALA A 1 208 ? 10.297 5.57 -17.188 1 77.38 208 ALA A CA 1
ATOM 1491 C C . ALA A 1 208 ? 11.078 4.512 -17.953 1 77.38 208 ALA A C 1
ATOM 1493 O O . ALA A 1 208 ? 10.945 3.314 -17.688 1 77.38 208 ALA A O 1
ATOM 1494 N N . GLU A 1 209 ? 11.719 4.953 -19.031 1 79.75 209 GLU A N 1
ATOM 1495 C CA . GLU A 1 209 ? 12.57 4.074 -19.828 1 79.75 209 GLU A CA 1
ATOM 1496 C C . GLU A 1 209 ? 14.047 4.395 -19.625 1 79.75 209 GLU A C 1
ATOM 1498 O O . GLU A 1 209 ? 14.414 5.551 -19.406 1 79.75 209 GLU A O 1
ATOM 1503 N N . PRO A 1 210 ? 14.711 3.328 -19.562 1 80.44 210 PRO A N 1
ATOM 1504 C CA . PRO A 1 210 ? 16.141 3.59 -19.422 1 80.44 210 PRO A CA 1
ATOM 1505 C C . PRO A 1 210 ? 16.734 4.324 -20.625 1 80.44 210 PRO A C 1
ATOM 1507 O O . PRO A 1 210 ? 16.219 4.215 -21.734 1 80.44 210 PRO A O 1
ATOM 1510 N N . ALA A 1 211 ? 17.781 5.125 -20.172 1 79.81 211 ALA A N 1
ATOM 1511 C CA . ALA A 1 211 ? 18.578 5.707 -21.266 1 79.81 211 ALA A CA 1
ATOM 1512 C C . ALA A 1 211 ? 19.219 4.617 -22.109 1 79.81 211 ALA A C 1
ATOM 1514 O O . ALA A 1 211 ? 19.453 3.502 -21.625 1 79.81 211 ALA A O 1
ATOM 1515 N N . PRO A 1 212 ? 19.422 5.051 -23.422 1 82.19 212 PRO A N 1
ATOM 1516 C CA . PRO A 1 212 ? 20.109 4.086 -24.281 1 82.19 212 PRO A CA 1
ATOM 1517 C C . PRO A 1 212 ? 21.422 3.578 -23.672 1 82.19 212 PRO A C 1
ATOM 1519 O O . PRO A 1 212 ? 22.188 4.363 -23.125 1 82.19 212 PRO A O 1
ATOM 1522 N N . GLY A 1 213 ? 21.641 2.35 -23.703 1 86 213 GLY A N 1
ATOM 1523 C CA . GLY A 1 213 ? 22.875 1.758 -23.203 1 86 213 GLY A CA 1
ATOM 1524 C C . GLY A 1 213 ? 22.797 1.378 -21.734 1 86 213 GLY A C 1
ATOM 1525 O O . GLY A 1 213 ? 23.703 0.723 -21.219 1 86 213 GLY A O 1
ATOM 1526 N N . LEU A 1 214 ? 21.75 1.868 -21.109 1 86.38 214 LEU A N 1
ATOM 1527 C CA . LEU A 1 214 ? 21.672 1.607 -19.672 1 86.38 214 LEU A CA 1
ATOM 1528 C C . LEU A 1 214 ? 20.562 0.612 -19.359 1 86.38 214 LEU A C 1
ATOM 1530 O O . LEU A 1 214 ? 20.125 0.502 -18.203 1 86.38 214 LEU A O 1
ATOM 1534 N N . ALA A 1 215 ? 20.188 -0.124 -20.391 1 85.06 215 ALA A N 1
ATOM 1535 C CA . ALA A 1 215 ? 19.047 -1.029 -20.25 1 85.06 215 ALA A CA 1
ATOM 1536 C C . ALA A 1 215 ? 19.359 -2.145 -19.25 1 85.06 215 ALA A C 1
ATOM 1538 O O . ALA A 1 215 ? 18.531 -2.467 -18.406 1 85.06 215 ALA A O 1
ATOM 1539 N N . ALA A 1 216 ? 20.531 -2.664 -19.406 1 86.62 216 ALA A N 1
ATOM 1540 C CA . ALA A 1 216 ? 20.891 -3.789 -18.531 1 86.62 216 ALA A CA 1
ATOM 1541 C C . ALA A 1 216 ? 20.953 -3.357 -17.078 1 86.62 216 ALA A C 1
ATOM 1543 O O . ALA A 1 216 ? 20.453 -4.051 -16.188 1 86.62 216 ALA A O 1
ATOM 1544 N N . SER A 1 217 ? 21.625 -2.279 -16.859 1 90.12 217 SER A N 1
ATOM 1545 C CA . SER A 1 217 ? 21.719 -1.767 -15.492 1 90.12 217 SER A CA 1
ATOM 1546 C C . SER A 1 217 ? 20.344 -1.396 -14.945 1 90.12 217 SER A C 1
ATOM 1548 O O . SER A 1 217 ? 20.047 -1.624 -13.766 1 90.12 217 SER A O 1
ATOM 1550 N N . TRP A 1 218 ? 19.531 -0.911 -15.773 1 91.06 218 TRP A N 1
ATOM 1551 C CA . TRP A 1 218 ? 18.172 -0.542 -15.383 1 91.06 218 TRP A CA 1
ATOM 1552 C C . TRP A 1 218 ? 17.375 -1.772 -14.977 1 91.06 218 TRP A C 1
ATOM 1554 O O . TRP A 1 218 ? 16.672 -1.755 -13.953 1 91.06 218 TRP A O 1
ATOM 1564 N N . GLU A 1 219 ? 17.484 -2.762 -15.75 1 90.12 219 GLU A N 1
ATOM 1565 C CA . GLU A 1 219 ? 16.781 -4.004 -15.438 1 90.12 219 GLU A CA 1
ATOM 1566 C C . GLU A 1 219 ? 17.234 -4.586 -14.109 1 90.12 219 GLU A C 1
ATOM 1568 O O . GLU A 1 219 ? 16.422 -5.113 -13.344 1 90.12 219 GLU A O 1
ATOM 1573 N N . ARG A 1 220 ? 18.469 -4.523 -13.906 1 93.19 220 ARG A N 1
ATOM 1574 C CA . ARG A 1 220 ? 19.016 -4.996 -12.633 1 93.19 220 ARG A CA 1
ATOM 1575 C C . ARG A 1 220 ? 18.484 -4.164 -11.469 1 93.19 220 ARG A C 1
ATOM 1577 O O . ARG A 1 220 ? 18.062 -4.711 -10.445 1 93.19 220 ARG A O 1
ATOM 1584 N N . ASP A 1 221 ? 18.516 -2.863 -11.648 1 94.69 221 ASP A N 1
ATOM 1585 C CA . ASP A 1 221 ? 18 -1.966 -10.617 1 94.69 221 ASP A CA 1
ATOM 1586 C C . ASP A 1 221 ? 16.516 -2.223 -10.344 1 94.69 221 ASP A C 1
ATOM 1588 O O . ASP A 1 221 ? 16.094 -2.221 -9.195 1 94.69 221 ASP A O 1
ATOM 1592 N N . LEU A 1 222 ? 15.781 -2.447 -11.391 1 94.5 222 LEU A N 1
ATOM 1593 C CA . LEU A 1 222 ? 14.367 -2.752 -11.25 1 94.5 222 LEU A CA 1
ATOM 1594 C C . LEU A 1 222 ? 14.164 -4.055 -10.484 1 94.5 222 LEU A C 1
ATOM 1596 O O . LEU A 1 222 ? 13.328 -4.121 -9.578 1 94.5 222 LEU A O 1
ATOM 1600 N N . ALA A 1 223 ? 14.93 -5.023 -10.836 1 94.06 223 ALA A N 1
ATOM 1601 C CA . ALA A 1 223 ? 14.82 -6.32 -10.172 1 94.06 223 ALA A CA 1
ATOM 1602 C C . ALA A 1 223 ? 15.133 -6.203 -8.688 1 94.06 223 ALA A C 1
ATOM 1604 O O . ALA A 1 223 ? 14.461 -6.805 -7.848 1 94.06 223 ALA A O 1
ATOM 1605 N N . GLU A 1 224 ? 16.156 -5.453 -8.367 1 95.56 224 GLU A N 1
ATOM 1606 C CA . GLU A 1 224 ? 16.547 -5.277 -6.977 1 95.56 224 GLU A CA 1
ATOM 1607 C C . GLU A 1 224 ? 15.492 -4.523 -6.184 1 95.56 224 GLU A C 1
ATOM 1609 O O . GLU A 1 224 ? 15.164 -4.902 -5.059 1 95.56 224 GLU A O 1
ATOM 1614 N N . PHE A 1 225 ? 14.984 -3.516 -6.777 1 96.81 225 PHE A N 1
ATOM 1615 C CA . PHE A 1 225 ? 13.922 -2.781 -6.105 1 96.81 225 PHE A CA 1
ATOM 1616 C C . PHE A 1 225 ? 12.703 -3.67 -5.898 1 96.81 225 PHE A C 1
ATOM 1618 O O . PHE A 1 225 ? 12.133 -3.709 -4.805 1 96.81 225 PHE A O 1
ATOM 1625 N N . GLU A 1 226 ? 12.281 -4.375 -6.934 1 96.5 226 GLU A N 1
ATOM 1626 C CA . GLU A 1 226 ? 11.117 -5.254 -6.875 1 96.5 226 GLU A CA 1
ATOM 1627 C C . GLU A 1 226 ? 11.289 -6.32 -5.797 1 96.5 226 GLU A C 1
ATOM 1629 O O . GLU A 1 226 ? 10.344 -6.633 -5.07 1 96.5 226 GLU A O 1
ATOM 1634 N N . ALA A 1 227 ? 12.453 -6.82 -5.711 1 95.62 227 ALA A N 1
ATOM 1635 C CA . ALA A 1 227 ? 12.703 -7.867 -4.719 1 95.62 227 ALA A CA 1
ATOM 1636 C C . ALA A 1 227 ? 12.461 -7.352 -3.305 1 95.62 227 ALA A C 1
ATOM 1638 O O . ALA A 1 227 ? 11.828 -8.031 -2.49 1 95.62 227 ALA A O 1
ATOM 1639 N N . LEU A 1 228 ? 12.922 -6.168 -3.029 1 97.12 228 LEU A N 1
ATOM 1640 C CA . LEU A 1 228 ? 12.711 -5.578 -1.71 1 97.12 228 LEU A CA 1
ATOM 1641 C C . LEU A 1 228 ? 11.258 -5.164 -1.521 1 97.12 228 LEU A C 1
ATOM 1643 O O . LEU A 1 228 ? 10.656 -5.445 -0.483 1 97.12 228 LEU A O 1
ATOM 1647 N N . ALA A 1 229 ? 10.688 -4.516 -2.512 1 97.62 229 ALA A N 1
ATOM 1648 C CA . ALA A 1 229 ? 9.312 -4.027 -2.439 1 97.62 229 ALA A CA 1
ATOM 1649 C C . ALA A 1 229 ? 8.328 -5.184 -2.262 1 97.62 229 ALA A C 1
ATOM 1651 O O . ALA A 1 229 ? 7.316 -5.043 -1.571 1 97.62 229 ALA A O 1
ATOM 1652 N N . ALA A 1 230 ? 8.633 -6.293 -2.832 1 97.06 230 ALA A N 1
ATOM 1653 C CA . ALA A 1 230 ? 7.742 -7.453 -2.842 1 97.06 230 ALA A CA 1
ATOM 1654 C C . ALA A 1 230 ? 7.492 -7.961 -1.427 1 97.06 230 ALA A C 1
ATOM 1656 O O . ALA A 1 230 ? 6.477 -8.617 -1.166 1 97.06 230 ALA A O 1
ATOM 1657 N N . VAL A 1 231 ? 8.43 -7.684 -0.53 1 97.5 231 VAL A N 1
ATOM 1658 C CA . VAL A 1 231 ? 8.281 -8.219 0.819 1 97.5 231 VAL A CA 1
ATOM 1659 C C . VAL A 1 231 ? 8.117 -7.078 1.816 1 97.5 231 VAL A C 1
ATOM 1661 O O . VAL A 1 231 ? 8.148 -7.293 3.029 1 97.5 231 VAL A O 1
ATOM 1664 N N . THR A 1 232 ? 7.953 -5.875 1.358 1 97.69 232 THR A N 1
ATOM 1665 C CA . THR A 1 232 ? 7.781 -4.715 2.225 1 97.69 232 THR A CA 1
ATOM 1666 C C . THR A 1 232 ? 6.32 -4.281 2.266 1 97.69 232 THR A C 1
ATOM 1668 O O . THR A 1 232 ? 5.777 -3.818 1.26 1 97.69 232 THR A O 1
ATOM 1671 N N . VAL A 1 233 ? 5.68 -4.414 3.359 1 97.62 233 VAL A N 1
ATOM 1672 C CA . VAL A 1 233 ? 4.348 -3.85 3.553 1 97.62 233 VAL A CA 1
ATOM 1673 C C . VAL A 1 233 ? 4.449 -2.34 3.754 1 97.62 233 VAL A C 1
ATOM 1675 O O . VAL A 1 233 ? 5.242 -1.869 4.574 1 97.62 233 VAL A O 1
ATOM 1678 N N . PRO A 1 234 ? 3.812 -1.555 3.021 1 98.06 234 PRO A N 1
ATOM 1679 C CA . PRO A 1 234 ? 2.586 -1.876 2.287 1 98.06 234 PRO A CA 1
ATOM 1680 C C . PRO A 1 234 ? 2.826 -2.066 0.792 1 98.06 234 PRO A C 1
ATOM 1682 O O . PRO A 1 234 ? 1.878 -2.285 0.033 1 98.06 234 PRO A O 1
ATOM 1685 N N . LEU A 1 235 ? 4.031 -1.968 0.285 1 98.44 235 LEU A N 1
ATOM 1686 C CA . LEU A 1 235 ? 4.277 -2.061 -1.15 1 98.44 235 LEU A CA 1
ATOM 1687 C C . LEU A 1 235 ? 3.9 -3.439 -1.68 1 98.44 235 LEU A C 1
ATOM 1689 O O . LEU A 1 235 ? 3.324 -3.557 -2.764 1 98.44 235 LEU A O 1
ATOM 1693 N N . ARG A 1 236 ? 4.156 -4.375 -0.892 1 98.19 236 ARG A N 1
ATOM 1694 C CA . ARG A 1 236 ? 3.746 -5.738 -1.211 1 98.19 236 ARG A CA 1
ATOM 1695 C C . ARG A 1 236 ? 2.262 -5.801 -1.556 1 98.19 236 ARG A C 1
ATOM 1697 O O . ARG A 1 236 ? 1.87 -6.457 -2.521 1 98.19 236 ARG A O 1
ATOM 1704 N N . ASP A 1 237 ? 1.46 -5.07 -0.792 1 98.56 237 ASP A N 1
ATOM 1705 C CA . ASP A 1 237 ? 0.007 -5.215 -0.811 1 98.56 237 ASP A CA 1
ATOM 1706 C C . ASP A 1 237 ? -0.607 -4.441 -1.976 1 98.56 237 ASP A C 1
ATOM 1708 O O . ASP A 1 237 ? -1.813 -4.523 -2.215 1 98.56 237 ASP A O 1
ATOM 1712 N N . ILE A 1 238 ? 0.232 -3.73 -2.768 1 98.12 238 ILE A N 1
ATOM 1713 C CA . ILE A 1 238 ? -0.287 -3.043 -3.945 1 98.12 238 ILE A CA 1
ATOM 1714 C C . ILE A 1 238 ? 0.35 -3.625 -5.203 1 98.12 238 ILE A C 1
ATOM 1716 O O . ILE A 1 238 ? 0.233 -3.049 -6.289 1 98.12 238 ILE A O 1
ATOM 1720 N N . ALA A 1 239 ? 1.073 -4.703 -5.078 1 97.88 239 ALA A N 1
ATOM 1721 C CA . ALA A 1 239 ? 1.657 -5.367 -6.242 1 97.88 239 ALA A CA 1
ATOM 1722 C C . ALA A 1 239 ? 0.571 -5.859 -7.195 1 97.88 239 ALA A C 1
ATOM 1724 O O . ALA A 1 239 ? -0.529 -6.211 -6.766 1 97.88 239 ALA A O 1
ATOM 1725 N N . SER A 1 240 ? 0.901 -5.926 -8.461 1 97 240 SER A N 1
ATOM 1726 C CA . SER A 1 240 ? -0.04 -6.363 -9.484 1 97 240 SER A CA 1
ATOM 1727 C C . SER A 1 240 ? -0.625 -7.73 -9.148 1 97 240 SER A C 1
ATOM 1729 O O . SER A 1 240 ? -1.82 -7.965 -9.344 1 97 240 SER A O 1
ATOM 1731 N N . ARG A 1 241 ? 0.217 -8.586 -8.695 1 97.38 241 ARG A N 1
ATOM 1732 C CA . ARG A 1 241 ? -0.21 -9.906 -8.25 1 97.38 241 ARG A CA 1
ATOM 1733 C C . ARG A 1 241 ? 0.322 -10.219 -6.855 1 97.38 241 ARG A C 1
ATOM 1735 O O . ARG A 1 241 ? 1.324 -9.641 -6.43 1 97.38 241 ARG A O 1
ATOM 1742 N N . LEU A 1 242 ? -0.378 -11.055 -6.172 1 98.25 242 LEU A N 1
ATOM 1743 C CA . LEU A 1 242 ? 0.027 -11.562 -4.867 1 98.25 242 LEU A CA 1
ATOM 1744 C C . LEU A 1 242 ? 0.387 -13.047 -4.953 1 98.25 242 LEU A C 1
ATOM 1746 O O . LEU A 1 242 ? -0.334 -13.828 -5.574 1 98.25 242 LEU A O 1
ATOM 1750 N N . HIS A 1 243 ? 1.482 -13.367 -4.363 1 98.56 243 HIS A N 1
ATOM 1751 C CA . HIS A 1 243 ? 1.949 -14.75 -4.305 1 98.56 243 HIS A CA 1
ATOM 1752 C C . HIS A 1 243 ? 1.938 -15.273 -2.871 1 98.56 243 HIS A C 1
ATOM 1754 O O . HIS A 1 243 ? 2.514 -14.648 -1.976 1 98.56 243 HIS A O 1
ATOM 1760 N N . ALA A 1 244 ? 1.298 -16.359 -2.654 1 98.81 244 ALA A N 1
ATOM 1761 C CA . ALA A 1 244 ? 1.313 -17.047 -1.362 1 98.81 244 ALA A CA 1
ATOM 1762 C C . ALA A 1 244 ? 1.935 -18.422 -1.479 1 98.81 244 ALA A C 1
ATOM 1764 O O . ALA A 1 244 ? 1.663 -19.156 -2.436 1 98.81 244 ALA A O 1
ATOM 1765 N N . LEU A 1 245 ? 2.818 -18.719 -0.593 1 98.81 245 LEU A N 1
ATOM 1766 C CA . LEU A 1 245 ? 3.301 -20.078 -0.38 1 98.81 245 LEU A CA 1
ATOM 1767 C C . LEU A 1 245 ? 2.727 -20.656 0.904 1 98.81 245 LEU A C 1
ATOM 1769 O O . LEU A 1 245 ? 2.92 -20.109 1.987 1 98.81 245 LEU A O 1
ATOM 1773 N N . ALA A 1 246 ? 2.031 -21.734 0.753 1 98.88 246 ALA A N 1
ATOM 1774 C CA . ALA A 1 246 ? 1.412 -22.391 1.902 1 98.88 246 ALA A CA 1
ATOM 1775 C C . ALA A 1 246 ? 1.879 -23.844 2.025 1 98.88 246 ALA A C 1
ATOM 1777 O O . ALA A 1 246 ? 2.332 -24.438 1.047 1 98.88 246 ALA A O 1
ATOM 1778 N N . ARG A 1 247 ? 1.752 -24.344 3.25 1 98.69 247 ARG A N 1
ATOM 1779 C CA . ARG A 1 247 ? 2.242 -25.688 3.566 1 98.69 247 ARG A CA 1
ATOM 1780 C C . ARG A 1 247 ? 1.116 -26.578 4.082 1 98.69 247 ARG A C 1
ATOM 1782 O O . ARG A 1 247 ? 0.298 -26.141 4.895 1 98.69 247 ARG A O 1
ATOM 1789 N N . LYS A 1 248 ? 1.092 -27.734 3.555 1 98.06 248 LYS A N 1
ATOM 1790 C CA . LYS A 1 248 ? 0.254 -28.75 4.184 1 98.06 248 LYS A CA 1
ATOM 1791 C C . LYS A 1 248 ? 0.902 -29.297 5.453 1 98.06 248 LYS A C 1
ATOM 1793 O O . LYS A 1 248 ? 2.037 -29.766 5.426 1 98.06 248 LYS A O 1
ATOM 1798 N N . PRO A 1 249 ? 0.204 -29.156 6.535 1 95.25 249 PRO A N 1
ATOM 1799 C CA . PRO A 1 249 ? 0.806 -29.625 7.781 1 95.25 249 PRO A CA 1
ATOM 1800 C C . PRO A 1 249 ? 1.188 -31.109 7.727 1 95.25 249 PRO A C 1
ATOM 1802 O O . PRO A 1 249 ? 0.537 -31.891 7.035 1 95.25 2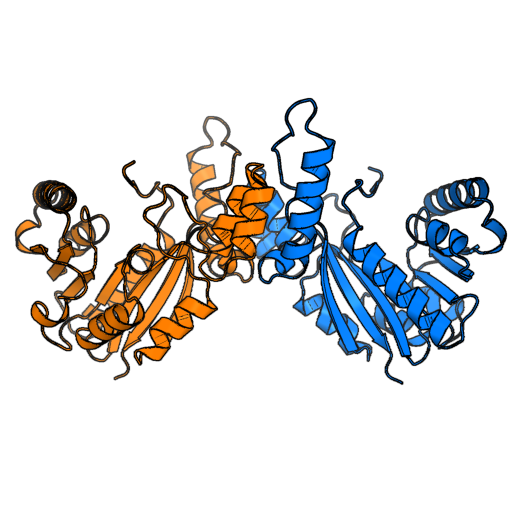49 PRO A O 1
ATOM 1805 N N . ALA A 1 250 ? 2.242 -31.469 8.523 1 87.12 250 ALA A N 1
ATOM 1806 C CA . ALA A 1 250 ? 2.709 -32.844 8.617 1 87.12 250 ALA A CA 1
ATOM 1807 C C . ALA A 1 250 ? 1.755 -33.688 9.453 1 87.12 250 ALA A C 1
ATOM 1809 O O . ALA A 1 250 ? 1.103 -33.188 10.367 1 87.12 250 ALA A O 1
ATOM 1810 N N . MET B 1 1 ? 11.203 26.641 -3.301 1 21.77 1 MET B N 1
ATOM 1811 C CA . MET B 1 1 ? 10.133 25.938 -4.004 1 21.77 1 MET B CA 1
ATOM 1812 C C . MET B 1 1 ? 8.891 25.828 -3.127 1 21.77 1 MET B C 1
ATOM 1814 O O . MET B 1 1 ? 8.945 25.25 -2.041 1 21.77 1 MET B O 1
ATOM 1818 N N . ARG B 1 2 ? 7.887 26.828 -3.088 1 25.11 2 ARG B N 1
ATOM 1819 C CA . ARG B 1 2 ? 6.723 27.172 -2.273 1 25.11 2 ARG B CA 1
ATOM 1820 C C . ARG B 1 2 ? 5.809 25.953 -2.09 1 25.11 2 ARG B C 1
ATOM 1822 O O . ARG B 1 2 ? 5.355 25.359 -3.068 1 25.11 2 ARG B O 1
ATOM 1829 N N . ALA B 1 3 ? 5.867 25.188 -1.101 1 34.62 3 ALA B N 1
ATOM 1830 C CA . ALA B 1 3 ? 4.934 24.078 -0.938 1 34.62 3 ALA B CA 1
ATOM 1831 C C . ALA B 1 3 ? 3.49 24.547 -1.12 1 34.62 3 ALA B C 1
ATOM 1833 O O . ALA B 1 3 ? 2.852 25 -0.167 1 34.62 3 ALA B O 1
ATOM 1834 N N . GLU B 1 4 ? 3.127 25.234 -2.092 1 33.53 4 GLU B N 1
ATOM 1835 C CA . GLU B 1 4 ? 1.723 25.531 -2.363 1 33.53 4 GLU B CA 1
ATOM 1836 C C . GLU B 1 4 ? 0.885 24.25 -2.393 1 33.53 4 GLU B C 1
ATOM 1838 O O . GLU B 1 4 ? 1.28 23.25 -3.004 1 33.53 4 GLU B O 1
ATOM 1843 N N . THR B 1 5 ? 0.208 23.953 -1.4 1 38.34 5 THR B N 1
ATOM 1844 C CA . THR B 1 5 ? -0.684 22.812 -1.334 1 38.34 5 THR B CA 1
ATOM 1845 C C . THR B 1 5 ? -1.523 22.703 -2.604 1 38.34 5 THR B C 1
ATOM 1847 O O . THR B 1 5 ? -2.115 23.688 -3.049 1 38.34 5 THR B O 1
ATOM 1850 N N . SER B 1 6 ? -1.246 22.109 -3.578 1 38.34 6 SER B N 1
ATOM 1851 C CA . SER B 1 6 ? -2.086 21.875 -4.746 1 38.34 6 SER B CA 1
ATOM 1852 C C . SER B 1 6 ? -3.52 21.547 -4.34 1 38.34 6 SER B C 1
ATOM 1854 O O . SER B 1 6 ? -3.764 21.094 -3.219 1 38.34 6 SER B O 1
ATOM 1856 N N . ALA B 1 7 ? -4.613 22.031 -5.039 1 39.75 7 ALA B N 1
ATOM 1857 C CA . ALA B 1 7 ? -6.066 22.047 -4.922 1 39.75 7 ALA B CA 1
ATOM 1858 C C . ALA B 1 7 ? -6.582 20.719 -4.355 1 39.75 7 ALA B C 1
ATOM 1860 O O . ALA B 1 7 ? -7.59 20.688 -3.645 1 39.75 7 ALA B O 1
ATOM 1861 N N . GLY B 1 8 ? -5.859 19.688 -4.117 1 45.19 8 GLY B N 1
ATOM 1862 C CA . GLY B 1 8 ? -6.223 18.359 -3.627 1 45.19 8 GLY B CA 1
ATOM 1863 C C . GLY B 1 8 ? -5.543 18 -2.32 1 45.19 8 GLY B C 1
ATOM 1864 O O . GLY B 1 8 ? -6.031 17.156 -1.571 1 45.19 8 GLY B O 1
ATOM 1865 N N . GLN B 1 9 ? -4.52 18.625 -2.172 1 60.09 9 GLN B N 1
ATOM 1866 C CA . GLN B 1 9 ? -3.752 18.391 -0.953 1 60.09 9 GLN B CA 1
ATOM 1867 C C . GLN B 1 9 ? -4.426 19.047 0.255 1 60.09 9 GLN B C 1
ATOM 1869 O O . GLN B 1 9 ? -4.703 20.234 0.25 1 60.09 9 GLN B O 1
ATOM 1874 N N . GLY B 1 10 ? -4.992 18.125 0.975 1 82.38 10 GLY B N 1
ATOM 1875 C CA . GLY B 1 10 ? -5.41 18.594 2.281 1 82.38 10 GLY B CA 1
ATOM 1876 C C . GLY B 1 10 ? -6.918 18.594 2.463 1 82.38 10 GLY B C 1
ATOM 1877 O O . GLY B 1 10 ? -7.418 18.875 3.557 1 82.38 10 GLY B O 1
ATOM 1878 N N . ALA B 1 11 ? -7.672 18.188 1.308 1 84.12 11 ALA B N 1
ATOM 1879 C CA . ALA B 1 11 ? -9.125 18.266 1.43 1 84.12 11 ALA B CA 1
ATOM 1880 C C . ALA B 1 11 ? -9.641 17.312 2.506 1 84.12 11 ALA B C 1
ATOM 1882 O O . ALA B 1 11 ? -10.477 17.703 3.33 1 84.12 11 ALA B O 1
ATOM 1883 N N . ALA B 1 12 ? -9.18 16.156 2.414 1 89.62 12 ALA B N 1
ATOM 1884 C CA . ALA B 1 12 ? -9.594 15.172 3.412 1 89.62 12 ALA B CA 1
ATOM 1885 C C . ALA B 1 12 ? -9.188 15.609 4.816 1 89.62 12 ALA B C 1
ATOM 1887 O O . ALA B 1 12 ? -9.945 15.43 5.773 1 89.62 12 ALA B O 1
ATOM 1888 N N . VAL B 1 13 ? -8.062 16.172 4.957 1 95.56 13 VAL B N 1
ATOM 1889 C CA . VAL B 1 13 ? -7.57 16.656 6.238 1 95.56 13 VAL B CA 1
ATOM 1890 C C . VAL B 1 13 ? -8.453 17.812 6.727 1 95.56 13 VAL B C 1
ATOM 1892 O O . VAL B 1 13 ? -8.867 17.828 7.891 1 95.56 13 VAL B O 1
ATOM 1895 N N . ARG B 1 14 ? -8.797 18.688 5.84 1 94.31 14 ARG B N 1
ATOM 1896 C CA . ARG B 1 14 ? -9.633 19.844 6.176 1 94.31 14 ARG B CA 1
ATOM 1897 C C . ARG B 1 14 ? -10.984 19.391 6.719 1 94.31 14 ARG B C 1
ATOM 1899 O O . ARG B 1 14 ? -11.484 19.953 7.695 1 94.31 14 ARG B O 1
ATOM 1906 N N . LYS B 1 15 ? -11.531 18.422 6.051 1 93.56 15 LYS B N 1
ATOM 1907 C CA . LYS B 1 15 ? -12.828 17.906 6.48 1 93.56 15 LYS B CA 1
ATOM 1908 C C . LYS B 1 15 ? -12.773 17.406 7.922 1 93.56 15 LYS B C 1
ATOM 1910 O O . LYS B 1 15 ? -13.656 17.703 8.727 1 93.56 15 LYS B O 1
ATOM 1915 N N . VAL B 1 16 ? -11.758 16.703 8.25 1 96.62 16 VAL B N 1
ATOM 1916 C CA . VAL B 1 16 ? -11.578 16.156 9.594 1 96.62 16 VAL B CA 1
ATOM 1917 C C . VAL B 1 16 ? -11.422 17.297 10.594 1 96.62 16 VAL B C 1
ATOM 1919 O O . VAL B 1 16 ? -12.023 17.281 11.672 1 96.62 16 VAL B O 1
ATOM 1922 N N . LEU B 1 17 ? -10.656 18.297 10.266 1 97.31 17 LEU B N 1
ATOM 1923 C CA . LEU B 1 17 ? -10.359 19.391 11.188 1 97.31 17 LEU B CA 1
ATOM 1924 C C . LEU B 1 17 ? -11.578 20.281 11.406 1 97.31 17 LEU B C 1
ATOM 1926 O O . LEU B 1 17 ? -11.812 20.75 12.516 1 97.31 17 LEU B O 1
ATOM 1930 N N . GLU B 1 18 ? -12.352 20.438 10.367 1 96.06 18 GLU B N 1
ATOM 1931 C CA . GLU B 1 18 ? -13.594 21.203 10.516 1 96.06 18 GLU B CA 1
ATOM 1932 C C . GLU B 1 18 ? -14.562 20.484 11.453 1 96.06 18 GLU B C 1
ATOM 1934 O O . GLU B 1 18 ? -15.258 21.125 12.242 1 96.06 18 GLU B O 1
ATOM 1939 N N . ALA B 1 19 ? -14.617 19.188 11.297 1 96.62 19 ALA B N 1
ATOM 1940 C CA . ALA B 1 19 ? -15.453 18.406 12.203 1 96.62 19 ALA B CA 1
ATOM 1941 C C . ALA B 1 19 ? -14.977 18.547 13.648 1 96.62 19 ALA B C 1
ATOM 1943 O O . ALA B 1 19 ? -15.789 18.609 14.57 1 96.62 19 ALA B O 1
ATOM 1944 N N . GLU B 1 20 ? -13.711 18.625 13.891 1 96.75 20 GLU B N 1
ATOM 1945 C CA . GLU B 1 20 ? -13.156 18.781 15.227 1 96.75 20 GLU B CA 1
ATOM 1946 C C . GLU B 1 20 ? -13.508 20.156 15.805 1 96.75 20 GLU B C 1
ATOM 1948 O O . GLU B 1 20 ? -13.789 20.266 17 1 96.75 20 GLU B O 1
ATOM 1953 N N . LEU B 1 21 ? -13.461 21.156 14.984 1 96.88 21 LEU B N 1
ATOM 1954 C CA . LEU B 1 21 ? -13.805 22.5 15.445 1 96.88 21 LEU B CA 1
ATOM 1955 C C . LEU B 1 21 ? -15.281 22.578 15.812 1 96.88 21 LEU B C 1
ATOM 1957 O O . LEU B 1 21 ? -15.641 23.219 16.812 1 96.88 21 LEU B O 1
ATOM 1961 N N . ARG B 1 22 ? -16.109 21.906 15.008 1 96.69 22 ARG B N 1
ATOM 1962 C CA . ARG B 1 22 ? -17.531 21.844 15.344 1 96.69 22 ARG B CA 1
ATOM 1963 C C . ARG B 1 22 ? -17.734 21.156 16.688 1 96.69 22 ARG B C 1
ATOM 1965 O O . ARG B 1 22 ? -18.562 21.594 17.5 1 96.69 22 ARG B O 1
ATOM 1972 N N . ALA B 1 23 ? -17.016 20.125 16.859 1 95.69 23 ALA B N 1
ATOM 1973 C CA . ALA B 1 23 ? -17.109 19.391 18.125 1 95.69 23 ALA B CA 1
ATOM 1974 C C . ALA B 1 23 ? -16.656 20.25 19.297 1 95.69 23 ALA B C 1
ATOM 1976 O O . ALA B 1 23 ? -17.266 20.219 20.375 1 95.69 23 ALA B O 1
ATOM 1977 N N . ALA B 1 24 ? -15.633 20.984 19.125 1 95.88 24 ALA B N 1
ATOM 1978 C CA . ALA B 1 24 ? -15.148 21.875 20.188 1 95.88 24 ALA B CA 1
ATOM 1979 C C . ALA B 1 24 ? -16.188 22.922 20.531 1 95.88 24 ALA B C 1
ATOM 1981 O O . ALA B 1 24 ? -16.438 23.203 21.703 1 95.88 24 ALA B O 1
ATOM 1982 N N . ARG B 1 25 ? -16.828 23.438 19.562 1 96.56 25 ARG B N 1
ATOM 1983 C CA . ARG B 1 25 ? -17.859 24.422 19.781 1 96.56 25 ARG B CA 1
ATOM 1984 C C . ARG B 1 25 ? -19.062 23.828 20.516 1 96.56 25 ARG B C 1
ATOM 1986 O O . ARG B 1 25 ? -19.656 24.469 21.375 1 96.56 25 ARG B O 1
ATOM 1993 N N . ALA B 1 26 ? -19.344 22.641 20.141 1 94.38 26 ALA B N 1
ATOM 1994 C CA . ALA B 1 26 ? -20.453 21.938 20.781 1 94.38 26 ALA B CA 1
ATOM 1995 C C . ALA B 1 26 ? -20.156 21.703 22.25 1 94.38 26 ALA B C 1
ATOM 1997 O O . ALA B 1 26 ? -21.078 21.625 23.078 1 94.38 26 ALA B O 1
ATOM 1998 N N . ARG B 1 27 ? -18.922 21.656 22.5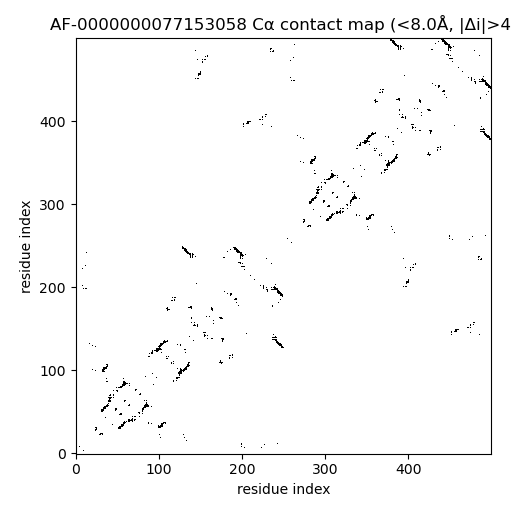78 1 91.56 27 ARG B N 1
ATOM 1999 C CA . ARG B 1 27 ? -18.516 21.453 23.969 1 91.56 27 ARG B CA 1
ATOM 2000 C C . ARG B 1 27 ? -18.422 22.797 24.703 1 91.56 27 ARG B C 1
ATOM 2002 O O . ARG B 1 27 ? -18.062 22.828 25.891 1 91.56 27 ARG B O 1
ATOM 2009 N N . GLY B 1 28 ? -18.641 23.875 23.984 1 91.5 28 GLY B N 1
ATOM 2010 C CA . GLY B 1 28 ? -18.734 25.156 24.672 1 91.5 28 GLY B CA 1
ATOM 2011 C C . GLY B 1 28 ? -17.656 26.141 24.25 1 91.5 28 GLY B C 1
ATOM 2012 O O . GLY B 1 28 ? -17.641 27.281 24.703 1 91.5 28 GLY B O 1
ATOM 2013 N N . ALA B 1 29 ? -16.766 25.672 23.406 1 92.62 29 ALA B N 1
ATOM 2014 C CA . ALA B 1 29 ? -15.727 26.578 22.922 1 92.62 29 ALA B CA 1
ATOM 2015 C C . ALA B 1 29 ? -16.25 27.453 21.781 1 92.62 29 ALA B C 1
ATOM 2017 O O . ALA B 1 29 ? -16.078 27.141 20.609 1 92.62 29 ALA B O 1
ATOM 2018 N N . GLU B 1 30 ? -16.828 28.562 22.062 1 93.69 30 GLU B N 1
ATOM 2019 C CA . GLU B 1 30 ? -17.375 29.438 21.031 1 93.69 30 GLU B CA 1
ATOM 2020 C C . GLU B 1 30 ? -16.297 29.859 20.031 1 93.69 30 GLU B C 1
ATOM 2022 O O . GLU B 1 30 ? -16.531 29.891 18.828 1 93.69 30 GLU B O 1
ATOM 2027 N N . GLU B 1 31 ? -15.125 30.172 20.562 1 97.94 31 GLU B N 1
ATOM 2028 C CA . GLU B 1 31 ? -13.938 30.484 19.781 1 97.94 31 GLU B CA 1
ATOM 2029 C C . GLU B 1 31 ? -12.812 29.484 20.062 1 97.94 31 GLU B C 1
ATOM 2031 O O . GLU B 1 31 ? -11.898 29.781 20.828 1 97.94 31 GLU B O 1
ATOM 2036 N N . PRO B 1 32 ? -12.867 28.375 19.391 1 98.38 32 PRO B N 1
ATOM 2037 C CA . PRO B 1 32 ? -11.867 27.344 19.688 1 98.38 32 PRO B CA 1
ATOM 2038 C C . PRO B 1 32 ? -10.438 27.875 19.625 1 98.38 32 PRO B C 1
ATOM 2040 O O . PRO B 1 32 ? -10.117 28.688 18.75 1 98.38 32 PRO B O 1
ATOM 2043 N N . THR B 1 33 ? -9.625 27.469 20.547 1 98.56 33 THR B N 1
ATOM 2044 C CA . THR B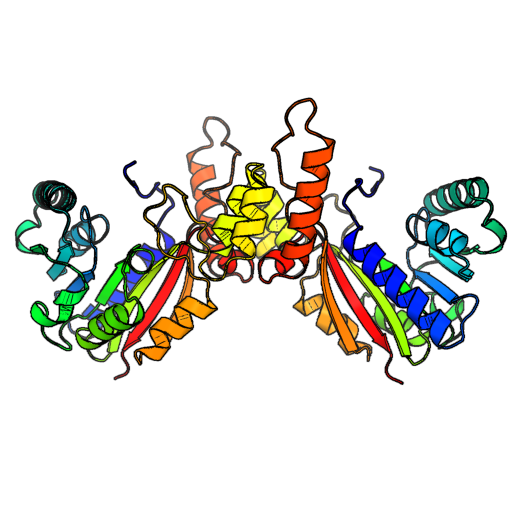 1 33 ? -8.203 27.797 20.578 1 98.56 33 THR B CA 1
ATOM 2045 C C . THR B 1 33 ? -7.402 26.797 19.766 1 98.56 33 THR B C 1
ATOM 2047 O O . THR B 1 33 ? -7.395 25.594 20.078 1 98.56 33 THR B O 1
ATOM 2050 N N . VAL B 1 34 ? -6.727 27.25 18.734 1 98.69 34 VAL B N 1
ATOM 2051 C CA . VAL B 1 34 ? -5.93 26.406 17.844 1 98.69 34 VAL B CA 1
ATOM 2052 C C . VAL B 1 34 ? -4.461 26.828 17.906 1 98.69 34 VAL B C 1
ATOM 2054 O O . VAL B 1 34 ? -4.148 28.016 17.922 1 98.69 34 VAL B O 1
ATOM 2057 N N . VAL B 1 35 ? -3.613 25.875 18.031 1 98.75 35 VAL B N 1
ATOM 2058 C CA . VAL B 1 35 ? -2.178 26.125 17.953 1 98.75 35 VAL B CA 1
ATOM 2059 C C . VAL B 1 35 ? -1.606 25.422 16.719 1 98.75 35 VAL B C 1
ATOM 2061 O O . VAL B 1 35 ? -1.78 24.219 16.531 1 98.75 35 VAL B O 1
ATOM 2064 N N . ASP B 1 36 ? -1.004 26.172 15.859 1 98.19 36 ASP B N 1
ATOM 2065 C CA . ASP B 1 36 ? -0.369 25.688 14.648 1 98.19 36 ASP B CA 1
ATOM 2066 C C . ASP B 1 36 ? 1.152 25.703 14.773 1 98.19 36 ASP B C 1
ATOM 2068 O O . ASP B 1 36 ? 1.789 26.719 14.539 1 98.19 36 ASP B O 1
ATOM 2072 N N . VAL B 1 37 ? 1.7 24.562 15.133 1 98.25 37 VAL B N 1
ATOM 2073 C CA . VAL B 1 37 ? 3.141 24.453 15.336 1 98.25 37 VAL B CA 1
ATOM 2074 C C . VAL B 1 37 ? 3.84 24.25 13.992 1 98.25 37 VAL B C 1
ATOM 2076 O O . VAL B 1 37 ? 3.525 23.312 13.258 1 98.25 37 VAL B O 1
ATOM 2079 N N . GLY B 1 38 ? 4.777 25.109 13.719 1 96.56 38 GLY B N 1
ATOM 2080 C CA . GLY B 1 38 ? 5.32 25.125 12.367 1 96.56 38 GLY B CA 1
ATOM 2081 C C . GLY B 1 38 ? 4.309 25.578 11.328 1 96.56 38 GLY B C 1
ATOM 2082 O O . GLY B 1 38 ? 4.191 24.969 10.266 1 96.56 38 GLY B O 1
ATOM 2083 N N . GLY B 1 39 ? 3.627 26.562 11.648 1 96 39 GLY B N 1
ATOM 2084 C CA . GLY B 1 39 ? 2.459 26.953 10.875 1 96 39 GLY B CA 1
ATOM 2085 C C . GLY B 1 39 ? 2.807 27.625 9.562 1 96 39 GLY B C 1
ATOM 2086 O O . GLY B 1 39 ? 1.951 27.766 8.688 1 96 39 GLY B O 1
ATOM 2087 N N . GLY B 1 40 ? 4.031 28.047 9.383 1 94.44 40 GLY B N 1
ATOM 2088 C CA . GLY B 1 40 ? 4.531 28.594 8.125 1 94.44 40 GLY B CA 1
ATOM 2089 C C . GLY B 1 40 ? 3.754 29.797 7.645 1 94.44 40 GLY B C 1
ATOM 2090 O O . GLY B 1 40 ? 3.514 30.734 8.406 1 94.44 40 GLY B O 1
ATOM 2091 N N . SER B 1 41 ? 3.365 29.734 6.402 1 95.38 41 SER B N 1
ATOM 2092 C CA . SER B 1 41 ? 2.74 30.859 5.734 1 95.38 41 SER B CA 1
ATOM 2093 C C . SER B 1 41 ? 1.271 31 6.125 1 95.38 41 SER B C 1
ATOM 2095 O O . SER B 1 41 ? 0.557 31.859 5.602 1 95.38 41 SER B O 1
ATOM 2097 N N . GLY B 1 42 ? 0.809 30.172 6.945 1 96.69 42 GLY B N 1
ATOM 2098 C CA . GLY B 1 42 ? -0.527 30.328 7.5 1 96.69 42 GLY B CA 1
ATOM 2099 C C . GLY B 1 42 ? -1.598 29.641 6.68 1 96.69 42 GLY B C 1
ATOM 2100 O O . GLY B 1 42 ? -2.773 30 6.75 1 96.69 42 GLY B O 1
ATOM 2101 N N . VAL B 1 43 ? -1.254 28.562 5.945 1 94.38 43 VAL B N 1
ATOM 2102 C CA . VAL B 1 43 ? -2.162 27.859 5.051 1 94.38 43 VAL B CA 1
ATOM 2103 C C . VAL B 1 43 ? -3.332 27.281 5.852 1 94.38 43 VAL B C 1
ATOM 2105 O O . VAL B 1 43 ? -4.461 27.234 5.359 1 94.38 43 VAL B O 1
ATOM 2108 N N . TRP B 1 44 ? -3.102 26.875 7.09 1 96.06 44 TRP B N 1
ATOM 2109 C CA . TRP B 1 44 ? -4.156 26.344 7.949 1 96.06 44 TRP B CA 1
ATOM 2110 C C . TRP B 1 44 ? -4.617 27.391 8.953 1 96.06 44 TRP B C 1
ATOM 2112 O O . TRP B 1 44 ? -5.816 27.547 9.195 1 96.06 44 TRP B O 1
ATOM 2122 N N . ALA B 1 45 ? -3.721 28.172 9.438 1 97.44 45 ALA B N 1
ATOM 2123 C CA . ALA B 1 45 ? -3.992 29.125 10.508 1 97.44 45 ALA B CA 1
ATOM 2124 C C . ALA B 1 45 ? -4.996 30.188 10.055 1 97.44 45 ALA B C 1
ATOM 2126 O O . ALA B 1 45 ? -5.965 30.469 10.766 1 97.44 45 ALA B O 1
ATOM 2127 N N . VAL B 1 46 ? -4.809 30.75 8.867 1 97.75 46 VAL B N 1
ATOM 2128 C CA . VAL B 1 46 ? -5.598 31.906 8.43 1 97.75 46 VAL B CA 1
ATOM 2129 C C . VAL B 1 46 ? -7.043 31.469 8.188 1 97.75 46 VAL B C 1
ATOM 2131 O O . VAL B 1 46 ? -7.977 32.094 8.711 1 97.75 46 VAL B O 1
ATOM 2134 N N . PRO B 1 47 ? -7.277 30.359 7.457 1 96.62 47 PRO B N 1
ATOM 2135 C CA . PRO B 1 47 ? -8.664 29.922 7.305 1 96.62 47 PRO B CA 1
ATOM 2136 C C . PRO B 1 47 ? -9.328 29.578 8.641 1 96.62 47 PRO B C 1
ATOM 2138 O O . PRO B 1 47 ? -10.523 29.828 8.82 1 96.62 47 PRO B O 1
ATOM 2141 N N . PHE B 1 48 ? -8.625 29.031 9.602 1 97.44 48 PHE B N 1
ATOM 2142 C CA . PHE B 1 48 ? -9.211 28.703 10.898 1 97.44 48 PHE B CA 1
ATOM 2143 C C . PHE B 1 48 ? -9.547 29.969 11.68 1 97.44 48 PHE B C 1
ATOM 2145 O O . PHE B 1 48 ? -10.57 30.047 12.352 1 97.44 48 PHE B O 1
ATOM 2152 N N . ALA B 1 49 ? -8.672 30.969 11.57 1 98.5 49 ALA B N 1
ATOM 2153 C CA . ALA B 1 49 ? -8.984 32.281 12.156 1 98.5 49 ALA B CA 1
ATOM 2154 C C . ALA B 1 49 ? -10.25 32.875 11.539 1 98.5 49 ALA B C 1
ATOM 2156 O O . ALA B 1 49 ? -11.125 33.344 12.25 1 98.5 49 ALA B O 1
ATOM 2157 N N . ALA B 1 50 ? -10.336 32.75 10.227 1 97.69 50 ALA B N 1
ATOM 2158 C CA . ALA B 1 50 ? -11.5 33.281 9.508 1 97.69 50 ALA B CA 1
ATOM 2159 C C . ALA B 1 50 ? -12.773 32.531 9.922 1 97.69 50 ALA B C 1
ATOM 2161 O O . ALA B 1 50 ? -13.867 33.094 9.891 1 97.69 50 ALA B O 1
ATOM 2162 N N . ALA B 1 51 ? -12.578 31.344 10.375 1 96.75 51 ALA B N 1
ATOM 2163 C CA . ALA B 1 51 ? -13.711 30.516 10.812 1 96.75 51 ALA B CA 1
ATOM 2164 C C . ALA B 1 51 ? -14.047 30.781 12.273 1 96.75 51 ALA B C 1
ATOM 2166 O O . ALA B 1 51 ? -14.875 30.078 12.867 1 96.75 51 ALA B O 1
ATOM 2167 N N . GLY B 1 52 ? -13.336 31.703 12.906 1 97.69 52 GLY B N 1
ATOM 2168 C CA . GLY B 1 52 ? -13.727 32.156 14.227 1 97.69 52 GLY B CA 1
ATOM 2169 C C . GLY B 1 52 ? -12.859 31.578 15.336 1 97.69 52 GLY B C 1
ATOM 2170 O O . GLY B 1 52 ? -13.18 31.703 16.516 1 97.69 52 GLY B O 1
ATOM 2171 N N . CYS B 1 53 ? -11.82 30.984 15.008 1 98.56 53 CYS B N 1
ATOM 2172 C CA . CYS B 1 53 ? -10.906 30.438 16 1 98.56 53 CYS B CA 1
ATOM 2173 C C . CYS B 1 53 ? -9.906 31.484 16.453 1 98.56 53 CYS B C 1
ATOM 2175 O O . CYS B 1 53 ? -9.695 32.5 15.773 1 98.56 53 CYS B O 1
ATOM 2177 N N . ARG B 1 54 ? -9.391 31.328 17.641 1 98.56 54 ARG B N 1
ATOM 2178 C CA . ARG B 1 54 ? -8.18 32 18.078 1 98.56 54 ARG B CA 1
ATOM 2179 C C . ARG B 1 54 ? -6.945 31.156 17.812 1 98.56 54 ARG B C 1
ATOM 2181 O O . ARG B 1 54 ? -6.824 30.047 18.359 1 98.56 54 ARG B O 1
ATOM 2188 N N . VAL B 1 55 ? -6.082 31.672 16.984 1 98.69 55 VAL B N 1
ATOM 2189 C CA . VAL B 1 55 ? -5.004 30.812 16.5 1 98.69 55 VAL B CA 1
ATOM 2190 C C . VAL B 1 55 ? -3.658 31.359 16.969 1 98.69 55 VAL B C 1
ATOM 2192 O O . VAL B 1 55 ? -3.4 32.562 16.875 1 98.69 55 VAL B O 1
ATOM 2195 N N . THR B 1 56 ? -2.83 30.516 17.547 1 98.62 56 THR B N 1
ATOM 2196 C CA . THR B 1 56 ? -1.421 30.812 17.797 1 98.62 56 THR B CA 1
ATOM 2197 C C . THR B 1 56 ? -0.534 30.047 16.812 1 98.62 56 THR B C 1
ATOM 2199 O O . THR B 1 56 ? -0.647 28.828 16.688 1 98.62 56 THR B O 1
ATOM 2202 N N . VAL B 1 57 ? 0.303 30.781 16.125 1 98.31 57 VAL B N 1
ATOM 2203 C CA . VAL B 1 57 ? 1.229 30.172 15.172 1 98.31 57 VAL B CA 1
ATOM 2204 C C . VAL B 1 57 ? 2.652 30.234 15.719 1 98.31 57 VAL B C 1
ATOM 2206 O O . VAL B 1 57 ? 3.131 31.328 16.078 1 98.31 57 VAL B O 1
ATOM 2209 N N . VAL B 1 58 ? 3.281 29.094 15.812 1 98 58 VAL B N 1
ATOM 2210 C CA . VAL B 1 58 ? 4.684 29.016 16.219 1 98 58 VAL B CA 1
ATOM 2211 C C . VAL B 1 58 ? 5.551 28.703 14.992 1 98 58 VAL B C 1
ATOM 2213 O O . VAL B 1 58 ? 5.449 27.625 14.414 1 98 58 VAL B O 1
ATOM 2216 N N . GLU B 1 59 ? 6.391 29.594 14.617 1 97.38 59 GLU B N 1
ATOM 2217 C CA . GLU B 1 59 ? 7.164 29.516 13.375 1 97.38 59 GLU B CA 1
ATOM 2218 C C . GLU B 1 59 ? 8.406 30.391 13.445 1 97.38 59 GLU B C 1
ATOM 2220 O O . GLU B 1 59 ? 8.312 31.609 13.656 1 97.38 59 GLU B O 1
ATOM 2225 N N . PRO B 1 60 ? 9.578 29.75 13.188 1 96.31 60 PRO B N 1
ATOM 2226 C CA . PRO B 1 60 ? 10.812 30.516 13.312 1 96.31 60 PRO B CA 1
ATOM 2227 C C . PRO B 1 60 ? 11.156 31.297 12.047 1 96.31 60 PRO B C 1
ATOM 2229 O O . PRO B 1 60 ? 11.961 32.219 12.094 1 96.31 60 PRO B O 1
ATOM 2232 N N . ASN B 1 61 ? 10.695 30.922 10.906 1 96.38 61 ASN B N 1
ATOM 2233 C CA . ASN B 1 61 ? 11.055 31.531 9.633 1 96.38 61 ASN B CA 1
ATOM 2234 C C . ASN B 1 61 ? 10.328 32.875 9.43 1 96.38 61 ASN B C 1
ATOM 2236 O O . ASN B 1 61 ? 9.125 32.875 9.18 1 96.38 61 ASN B O 1
ATOM 2240 N N . LEU B 1 62 ? 11.078 33.906 9.375 1 97.25 62 LEU B N 1
ATOM 2241 C CA . LEU B 1 62 ? 10.5 35.25 9.312 1 97.25 62 LEU B CA 1
ATOM 2242 C C . LEU B 1 62 ? 9.859 35.5 7.953 1 97.25 62 LEU B C 1
ATOM 2244 O O . LEU B 1 62 ? 8.875 36.25 7.852 1 97.25 62 LEU B O 1
ATOM 2248 N N . ASP B 1 63 ? 10.422 34.844 6.934 1 97.38 63 ASP B N 1
ATOM 2249 C CA . ASP B 1 63 ? 9.812 35 5.617 1 97.38 63 ASP B CA 1
ATOM 2250 C C . ASP B 1 63 ? 8.422 34.344 5.586 1 97.38 63 ASP B C 1
ATOM 2252 O O . ASP B 1 63 ? 7.488 34.906 5.02 1 97.38 63 ASP B O 1
ATOM 2256 N N . ALA B 1 64 ? 8.305 33.219 6.164 1 96.94 64 ALA B N 1
ATOM 2257 C CA . ALA B 1 64 ? 7.008 32.531 6.254 1 96.94 64 ALA B CA 1
ATOM 2258 C C . ALA B 1 64 ? 6.016 33.375 7.066 1 96.94 64 ALA B C 1
ATOM 2260 O O . ALA B 1 64 ? 4.855 33.5 6.68 1 96.94 64 ALA B O 1
ATOM 2261 N N . LEU B 1 65 ? 6.484 33.938 8.117 1 97.81 65 LEU B N 1
ATOM 2262 C CA . LEU B 1 65 ? 5.625 34.75 8.984 1 97.81 65 LEU B CA 1
ATOM 2263 C C . LEU B 1 65 ? 5.145 36 8.258 1 97.81 65 LEU B C 1
ATOM 2265 O O . LEU B 1 65 ? 4.008 36.438 8.461 1 97.81 65 LEU B O 1
ATOM 2269 N N . ALA B 1 66 ? 6.02 36.531 7.426 1 98.25 66 ALA B N 1
ATOM 2270 C CA . ALA B 1 66 ? 5.621 37.688 6.629 1 98.25 66 ALA B CA 1
ATOM 2271 C C . ALA B 1 66 ? 4.492 37.344 5.668 1 98.25 66 ALA B C 1
ATOM 2273 O O . ALA B 1 66 ? 3.541 38.125 5.5 1 98.25 66 ALA B O 1
ATOM 2274 N N . THR B 1 67 ? 4.648 36.219 5.059 1 98.06 67 THR B N 1
ATOM 2275 C CA . THR B 1 67 ? 3.605 35.719 4.168 1 98.06 67 THR B CA 1
ATOM 2276 C C . THR B 1 67 ? 2.309 35.469 4.934 1 98.06 67 THR B C 1
ATOM 2278 O O . THR B 1 67 ? 1.226 35.812 4.457 1 98.06 67 THR B O 1
ATOM 2281 N N . LEU B 1 68 ? 2.395 34.906 6.117 1 97.75 68 LEU B N 1
ATOM 2282 C CA . LEU B 1 68 ? 1.239 34.656 6.977 1 97.75 68 LEU B CA 1
ATOM 2283 C C . LEU B 1 68 ? 0.525 35.969 7.297 1 97.75 68 LEU B C 1
ATOM 2285 O O . LEU B 1 68 ? -0.702 36.062 7.207 1 97.75 68 LEU B O 1
ATOM 2289 N N . GLU B 1 69 ? 1.282 36.938 7.617 1 98.06 69 GLU B N 1
ATOM 2290 C CA . GLU B 1 69 ? 0.715 38.25 7.977 1 98.06 69 GLU B CA 1
ATOM 2291 C C . GLU B 1 69 ? -0.038 38.875 6.801 1 98.06 69 GLU B C 1
ATOM 2293 O O . GLU B 1 69 ? -1.115 39.438 6.977 1 98.06 69 GLU B O 1
ATOM 2298 N N . ARG B 1 70 ? 0.569 38.75 5.629 1 98.12 70 ARG B N 1
ATOM 2299 C CA . ARG B 1 70 ? -0.087 39.281 4.43 1 98.12 70 ARG B CA 1
ATOM 2300 C C . ARG B 1 70 ? -1.402 38.531 4.176 1 98.12 70 ARG B C 1
ATOM 2302 O O . ARG B 1 70 ? -2.426 39.188 3.908 1 98.12 70 ARG B O 1
ATOM 2309 N N . ARG B 1 71 ? -1.401 37.25 4.316 1 97.06 71 ARG B N 1
ATOM 2310 C CA . ARG B 1 71 ? -2.598 36.438 4.129 1 97.06 71 ARG B CA 1
ATOM 2311 C C . ARG B 1 71 ? -3.668 36.781 5.156 1 97.06 71 ARG B C 1
ATOM 2313 O O . ARG B 1 71 ? -4.844 36.906 4.812 1 97.06 71 ARG B O 1
ATOM 2320 N N . ALA B 1 72 ? -3.281 36.938 6.371 1 98.12 72 ALA B N 1
ATOM 2321 C CA . ALA B 1 72 ? -4.195 37.25 7.465 1 98.12 72 ALA B CA 1
ATOM 2322 C C . ALA B 1 72 ? -4.824 38.625 7.27 1 98.12 72 ALA B C 1
ATOM 2324 O O . ALA B 1 72 ? -6.012 38.812 7.555 1 98.12 72 ALA B O 1
ATOM 2325 N N . ALA B 1 73 ? -4.039 39.531 6.836 1 98.25 73 ALA B N 1
ATOM 2326 C CA . ALA B 1 73 ? -4.531 40.875 6.57 1 98.25 73 ALA B CA 1
ATOM 2327 C C . ALA B 1 73 ? -5.566 40.875 5.449 1 98.25 73 ALA B C 1
ATOM 2329 O O . ALA B 1 73 ? -6.594 41.562 5.547 1 98.25 73 ALA B O 1
ATOM 2330 N N . GLU B 1 74 ? -5.254 40.188 4.441 1 97.81 74 GLU B N 1
ATOM 2331 C CA . GLU B 1 74 ? -6.164 40.062 3.307 1 97.81 74 GLU B CA 1
ATOM 2332 C C . GLU B 1 74 ? -7.52 39.531 3.74 1 97.81 74 GLU B C 1
ATOM 2334 O O . GLU B 1 74 ? -8.562 39.938 3.23 1 97.81 74 GLU B O 1
ATOM 2339 N N . ASP B 1 75 ? -7.508 38.656 4.703 1 97.31 75 ASP B N 1
ATOM 2340 C CA . ASP B 1 75 ? -8.742 38.031 5.148 1 97.31 75 ASP B CA 1
ATOM 2341 C C . ASP B 1 75 ? -9.344 38.75 6.344 1 97.31 75 ASP B C 1
ATOM 2343 O O . ASP B 1 75 ? -10.398 38.375 6.848 1 97.31 75 ASP B O 1
ATOM 2347 N N . GLY B 1 76 ? -8.68 39.75 6.84 1 98 76 GLY B N 1
ATOM 2348 C CA . GLY B 1 76 ? -9.18 40.562 7.922 1 98 76 GLY B CA 1
ATOM 2349 C C . GLY B 1 76 ? -9.188 39.875 9.266 1 98 76 GLY B C 1
ATOM 2350 O O . GLY B 1 76 ? -10.086 40.062 10.078 1 98 76 GLY B O 1
ATOM 2351 N N . VAL B 1 77 ? -8.18 39 9.523 1 98.38 77 VAL B N 1
ATOM 2352 C CA . VAL B 1 77 ? -8.25 38.219 10.75 1 98.38 77 VAL B CA 1
ATOM 2353 C C . VAL B 1 77 ? -6.945 38.375 11.531 1 98.38 77 VAL B C 1
ATOM 2355 O O . VAL B 1 77 ? -6.562 37.469 12.289 1 98.38 77 VAL B O 1
ATOM 2358 N N . LEU B 1 78 ? -6.191 39.375 11.359 1 97.88 78 LEU B N 1
ATOM 2359 C CA . LEU B 1 78 ? -4.938 39.625 12.062 1 97.88 78 LEU B CA 1
ATOM 2360 C C . LEU B 1 78 ? -5.141 39.594 13.57 1 97.88 78 LEU B C 1
ATOM 2362 O O . LEU B 1 78 ? -4.266 39.156 14.312 1 97.88 78 LEU B O 1
ATOM 2366 N N . ASP B 1 79 ? -6.281 40.094 13.953 1 97.94 79 ASP B N 1
ATOM 2367 C CA . ASP B 1 79 ? -6.559 40.219 15.383 1 97.94 79 ASP B CA 1
ATOM 2368 C C . ASP B 1 79 ? -6.836 38.875 16.016 1 97.94 79 ASP B C 1
ATOM 2370 O O . ASP B 1 79 ? -6.887 38.75 17.25 1 97.94 79 ASP B O 1
ATOM 2374 N N . ARG B 1 80 ? -6.945 37.844 15.242 1 98.38 80 ARG B N 1
ATOM 2375 C CA . ARG B 1 80 ? -7.273 36.5 15.766 1 98.38 80 ARG B CA 1
ATOM 2376 C C . ARG B 1 80 ? -6.055 35.594 15.742 1 98.38 80 ARG B C 1
ATOM 2378 O O . ARG B 1 80 ? -6.125 34.438 16.172 1 98.38 80 ARG B O 1
ATOM 2385 N N . ILE B 1 81 ? -4.996 36.094 15.227 1 98.69 81 ILE B N 1
ATOM 2386 C CA . ILE B 1 81 ? -3.791 35.281 15.102 1 98.69 81 ILE B CA 1
ATOM 2387 C C . ILE B 1 81 ? -2.682 35.844 15.977 1 98.69 81 ILE B C 1
ATOM 2389 O O . ILE B 1 81 ? -2.35 37.031 15.867 1 98.69 81 ILE B O 1
ATOM 2393 N N . THR B 1 82 ? -2.201 35.125 16.844 1 98.19 82 THR B N 1
ATOM 2394 C CA . THR B 1 82 ? -0.998 35.438 17.609 1 98.19 82 THR B CA 1
ATOM 2395 C C . THR B 1 82 ? 0.216 34.719 17.031 1 98.19 82 THR B C 1
ATOM 2397 O O . THR B 1 82 ? 0.184 33.5 16.812 1 98.19 82 THR B O 1
ATOM 2400 N N . VAL B 1 83 ? 1.26 35.406 16.766 1 97.81 83 VAL B N 1
ATOM 2401 C CA . VAL B 1 83 ? 2.463 34.844 16.172 1 97.81 83 VAL B CA 1
ATOM 2402 C C . VAL B 1 83 ? 3.547 34.688 17.234 1 97.81 83 VAL B C 1
ATOM 2404 O O . VAL B 1 83 ? 3.811 35.625 18 1 97.81 83 VAL B O 1
ATOM 2407 N N . VAL B 1 84 ? 4.078 33.562 17.328 1 97.56 84 VAL B N 1
ATOM 2408 C CA . VAL B 1 84 ? 5.273 33.25 18.125 1 97.56 84 VAL B CA 1
ATOM 2409 C C . VAL B 1 84 ? 6.438 32.938 17.188 1 97.56 84 VAL B C 1
ATOM 2411 O O . VAL B 1 84 ? 6.496 31.828 16.625 1 97.56 84 VAL B O 1
ATOM 2414 N N . ALA B 1 85 ? 7.383 33.875 17.031 1 97.19 85 ALA B N 1
ATOM 2415 C CA . ALA B 1 85 ? 8.523 33.688 16.141 1 97.19 85 ALA B CA 1
ATOM 2416 C C . ALA B 1 85 ? 9.625 32.906 16.828 1 97.19 85 ALA B C 1
ATOM 2418 O O . ALA B 1 85 ? 10.68 33.438 17.172 1 97.19 85 ALA B O 1
ATOM 2419 N N . ASP B 1 86 ? 9.43 31.656 16.984 1 95.88 86 ASP B N 1
ATOM 2420 C CA . ASP B 1 86 ? 10.359 30.766 17.672 1 95.88 86 ASP B CA 1
ATOM 2421 C C . ASP B 1 86 ? 10.211 29.328 17.172 1 95.88 86 ASP B C 1
ATOM 2423 O O . ASP B 1 86 ? 9.328 29.031 16.375 1 95.88 86 ASP B O 1
ATOM 2427 N N . ASP B 1 87 ? 11.141 28.484 17.656 1 94 87 ASP B N 1
ATOM 2428 C CA . ASP B 1 87 ? 11.141 27.078 17.266 1 94 87 ASP B CA 1
ATOM 2429 C C . ASP B 1 87 ? 10.102 26.281 18.062 1 94 87 ASP B C 1
ATOM 2431 O O . ASP B 1 87 ? 9.68 26.719 19.125 1 94 87 ASP B O 1
ATOM 2435 N N . SER B 1 88 ? 9.695 25.125 17.484 1 92.19 88 SER B N 1
ATOM 2436 C CA . SER B 1 88 ? 8.688 24.266 18.094 1 92.19 88 SER B CA 1
ATOM 2437 C C . SER B 1 88 ? 9.141 23.781 19.469 1 92.19 88 SER B C 1
ATOM 2439 O O . SER B 1 88 ? 8.312 23.484 20.328 1 92.19 88 SER B O 1
ATOM 2441 N N . ASP B 1 89 ? 10.422 23.766 19.719 1 88.75 89 ASP B N 1
ATOM 2442 C CA . ASP B 1 89 ? 10.945 23.328 21.016 1 88.75 89 ASP B CA 1
ATOM 2443 C C . ASP B 1 89 ? 10.547 24.312 22.109 1 88.75 89 ASP B C 1
ATOM 2445 O O . ASP B 1 89 ? 10.555 23.953 23.297 1 88.75 89 ASP B O 1
ATOM 2449 N N . ALA B 1 90 ? 10.195 25.5 21.734 1 89.94 90 ALA B N 1
ATOM 2450 C CA . ALA B 1 90 ? 9.844 26.531 22.719 1 89.94 90 ALA B CA 1
ATOM 2451 C C . ALA B 1 90 ? 8.336 26.594 22.922 1 89.94 90 ALA B C 1
ATOM 2453 O O . ALA B 1 90 ? 7.836 27.484 23.625 1 89.94 90 ALA B O 1
ATOM 2454 N N . LEU B 1 91 ? 7.625 25.656 22.344 1 95.81 91 LEU B N 1
ATOM 2455 C CA . LEU B 1 91 ? 6.168 25.672 22.359 1 95.81 91 LEU B CA 1
ATOM 2456 C C . LEU B 1 91 ? 5.645 25.812 23.781 1 95.81 91 LEU B C 1
ATOM 2458 O O . LEU B 1 91 ? 4.805 26.672 24.062 1 95.81 91 LEU B O 1
ATOM 2462 N N . ALA B 1 92 ? 6.176 25.094 24.703 1 91.19 92 ALA B N 1
ATOM 2463 C CA . ALA B 1 92 ? 5.684 25.047 26.062 1 91.19 92 ALA B CA 1
ATOM 2464 C C . ALA B 1 92 ? 5.945 26.375 26.797 1 91.19 92 ALA B C 1
ATOM 2466 O O . ALA B 1 92 ? 5.297 26.672 27.797 1 91.19 92 ALA B O 1
ATOM 2467 N N . GLU B 1 93 ? 6.859 27.094 26.328 1 94 93 GLU B N 1
ATOM 2468 C CA . GLU B 1 93 ? 7.184 28.391 26.938 1 94 93 GLU B CA 1
ATOM 2469 C C . GLU B 1 93 ? 6.184 29.469 26.5 1 94 93 GLU B C 1
ATOM 2471 O O . GLU B 1 93 ? 6.02 30.484 27.188 1 94 93 GLU B O 1
ATOM 2476 N N . HIS B 1 94 ? 5.531 29.203 25.422 1 95.94 94 HIS B N 1
ATOM 2477 C CA . HIS B 1 94 ? 4.742 30.281 24.828 1 95.94 94 HIS B CA 1
ATOM 2478 C C . HIS B 1 94 ? 3.25 29.984 24.906 1 95.94 94 HIS B C 1
ATOM 2480 O O . HIS B 1 94 ? 2.424 30.891 24.781 1 95.94 94 HIS B O 1
ATOM 2486 N N . VAL B 1 95 ? 2.893 28.734 25.047 1 97.44 95 VAL B N 1
ATOM 2487 C CA . VAL B 1 95 ? 1.492 28.328 25.078 1 97.44 95 VAL B CA 1
ATOM 2488 C C . VAL B 1 95 ? 1.176 27.688 26.438 1 97.44 95 VAL B C 1
ATOM 2490 O O . VAL B 1 95 ? 1.897 26.797 26.891 1 97.44 95 VAL B O 1
ATOM 2493 N N . ARG B 1 96 ? 0.134 28.141 27.078 1 97.31 96 ARG B N 1
ATOM 2494 C CA . ARG B 1 96 ? -0.271 27.609 28.375 1 97.31 96 ARG B CA 1
ATOM 2495 C C . ARG B 1 96 ? -0.625 26.125 28.266 1 97.31 96 ARG B C 1
ATOM 2497 O O . ARG B 1 96 ? -1.303 25.719 27.312 1 97.31 96 ARG B O 1
ATOM 2504 N N . PRO B 1 97 ? -0.176 25.344 29.266 1 97.88 97 PRO B N 1
ATOM 2505 C CA . PRO B 1 97 ? -0.526 23.922 29.25 1 97.88 97 PRO B CA 1
ATOM 2506 C C . PRO B 1 97 ? -2.035 23.688 29.234 1 97.88 97 PRO B C 1
ATOM 2508 O O . PRO B 1 97 ? -2.785 24.406 29.906 1 97.88 97 PRO B O 1
ATOM 2511 N N . GLY B 1 98 ? -2.492 22.797 28.422 1 97.69 98 GLY B N 1
ATOM 2512 C CA . GLY B 1 98 ? -3.877 22.344 28.406 1 97.69 98 GLY B CA 1
ATOM 2513 C C . GLY B 1 98 ? -4.836 23.406 27.906 1 97.69 98 GLY B C 1
ATOM 2514 O O . GLY B 1 98 ? -6.016 23.406 28.266 1 97.69 98 GLY B O 1
ATOM 2515 N N . SER B 1 99 ? -4.359 24.297 27.094 1 97.56 99 SER B N 1
ATOM 2516 C CA . SER B 1 99 ? -5.195 25.438 26.719 1 97.56 99 SER B CA 1
ATOM 2517 C C . SER B 1 99 ? -5.746 25.281 25.297 1 97.56 99 SER B C 1
ATOM 2519 O O . SER B 1 99 ? -6.68 25.984 24.906 1 97.56 99 SER B O 1
ATOM 2521 N N . ALA B 1 100 ? -5.16 24.438 24.484 1 98.31 100 ALA B N 1
ATOM 2522 C CA . ALA B 1 100 ? -5.508 24.359 23.078 1 98.31 100 ALA B CA 1
ATOM 2523 C C . ALA B 1 100 ? -6.578 23.312 22.828 1 98.31 100 ALA B C 1
ATOM 2525 O O . ALA B 1 100 ? -6.441 22.156 23.25 1 98.31 100 ALA B O 1
ATOM 2526 N N . ASP B 1 101 ? -7.617 23.641 22.109 1 98.31 101 ASP B N 1
ATOM 2527 C CA . ASP B 1 101 ? -8.641 22.688 21.688 1 98.31 101 ASP B CA 1
ATOM 2528 C C . ASP B 1 101 ? -8.133 21.797 20.547 1 98.31 101 ASP B C 1
ATOM 2530 O O . ASP B 1 101 ? -8.555 20.656 20.422 1 98.31 101 ASP B O 1
ATOM 2534 N N . LEU B 1 102 ? -7.297 22.344 19.734 1 98.62 102 LEU B N 1
ATOM 2535 C CA . LEU B 1 102 ? -6.73 21.672 18.562 1 98.62 102 LEU B CA 1
ATOM 2536 C C . LEU B 1 102 ? -5.297 22.141 18.312 1 98.62 102 LEU B C 1
ATOM 2538 O O . LEU B 1 102 ? -5.02 23.344 18.312 1 98.62 102 LEU B O 1
ATOM 2542 N N . VAL B 1 103 ? -4.398 21.219 18.188 1 98.81 103 VAL B N 1
ATOM 2543 C CA . VAL B 1 103 ? -3.018 21.531 17.844 1 98.81 103 VAL B CA 1
ATOM 2544 C C . VAL B 1 103 ? -2.662 20.891 16.5 1 98.81 103 VAL B C 1
ATOM 2546 O O . VAL B 1 103 ? -2.953 19.719 16.281 1 98.81 103 VAL B O 1
ATOM 2549 N N . LEU B 1 104 ? -2.109 21.688 15.648 1 98.31 104 LEU B N 1
ATOM 2550 C CA . LEU B 1 104 ? -1.667 21.219 14.336 1 98.31 104 LEU B CA 1
ATOM 2551 C C . LEU B 1 104 ? -0.149 21.094 14.289 1 98.31 104 LEU B C 1
ATOM 2553 O O . LEU B 1 104 ? 0.572 21.984 14.734 1 98.31 104 LEU B O 1
ATOM 2557 N N . ALA B 1 105 ? 0.283 19.969 13.836 1 98.12 105 ALA B N 1
ATOM 2558 C CA . ALA B 1 105 ? 1.68 19.734 13.477 1 98.12 105 ALA B CA 1
ATOM 2559 C C . ALA B 1 105 ? 1.799 19.172 12.062 1 98.12 105 ALA B C 1
ATOM 2561 O O . ALA B 1 105 ? 2.043 17.984 11.883 1 98.12 105 ALA B O 1
ATOM 2562 N N . HIS B 1 106 ? 1.657 20.047 11.102 1 97.06 106 HIS B N 1
ATOM 2563 C CA . HIS B 1 106 ? 1.64 19.656 9.695 1 97.06 106 HIS B CA 1
ATOM 2564 C C . HIS B 1 106 ? 2.969 19.969 9.023 1 97.06 106 HIS B C 1
ATOM 2566 O O . HIS B 1 106 ? 3.373 21.125 8.953 1 97.06 106 HIS B O 1
ATOM 2572 N N . SER B 1 107 ? 3.584 18.922 8.492 1 94.94 107 SER B N 1
ATOM 2573 C CA . SER B 1 107 ? 4.891 19.031 7.852 1 94.94 107 SER B CA 1
ATOM 2574 C C . SER B 1 107 ? 5.938 19.562 8.82 1 94.94 107 SER B C 1
ATOM 2576 O O . SER B 1 107 ? 6.746 20.422 8.461 1 94.94 107 SER B O 1
ATOM 2578 N N . LEU B 1 108 ? 5.945 19.047 9.938 1 95.19 108 LEU B N 1
ATOM 2579 C CA . LEU B 1 108 ? 6.793 19.516 11.023 1 95.19 108 LEU B CA 1
ATOM 2580 C C . LEU B 1 108 ? 7.719 18.391 11.508 1 95.19 108 LEU B C 1
ATOM 2582 O O . LEU B 1 108 ? 8.938 18.578 11.578 1 95.19 108 LEU B O 1
ATOM 2586 N N . LEU B 1 109 ? 7.172 17.25 11.781 1 95.81 109 LEU B N 1
ATOM 2587 C CA . LEU B 1 109 ? 7.906 16.172 12.445 1 95.81 109 LEU B CA 1
ATOM 2588 C C . LEU B 1 109 ? 9.031 15.648 11.555 1 95.81 109 LEU B C 1
ATOM 2590 O O . LEU B 1 109 ? 9.969 15.016 12.047 1 95.81 109 LEU B O 1
ATOM 2594 N N . GLU B 1 110 ? 8.977 15.93 10.312 1 93.81 110 GLU B N 1
ATOM 2595 C CA . GLU B 1 110 ? 9.992 15.477 9.359 1 93.81 110 GLU B CA 1
ATOM 2596 C C . GLU B 1 110 ? 11.234 16.359 9.43 1 93.81 110 GLU B C 1
ATOM 2598 O O . GLU B 1 110 ? 12.289 15.992 8.891 1 93.81 110 GLU B O 1
ATOM 2603 N N . VAL B 1 111 ? 11.148 17.484 10.078 1 93.25 111 VAL B N 1
ATOM 2604 C CA . VAL B 1 111 ? 12.258 18.422 9.938 1 93.25 111 VAL B CA 1
ATOM 2605 C C . VAL B 1 111 ? 12.797 18.797 11.32 1 93.25 111 VAL B C 1
ATOM 2607 O O . VAL B 1 111 ? 13.891 19.344 11.438 1 93.25 111 VAL B O 1
ATOM 2610 N N . VAL B 1 112 ? 12.102 18.484 12.32 1 94.38 112 VAL B N 1
ATOM 2611 C CA . VAL B 1 112 ? 12.57 18.859 13.648 1 94.38 112 VAL B CA 1
ATOM 2612 C C . VAL B 1 112 ? 13.633 17.875 14.117 1 94.38 112 VAL B C 1
ATOM 2614 O O . VAL B 1 112 ? 13.609 16.703 13.734 1 94.38 112 VAL B O 1
ATOM 2617 N N . ASP B 1 113 ? 14.492 18.281 15.078 1 93.62 113 ASP B N 1
ATOM 2618 C CA . ASP B 1 113 ? 15.578 17.438 15.57 1 93.62 113 ASP B CA 1
ATOM 2619 C C . ASP B 1 113 ? 15.055 16.359 16.531 1 93.62 113 ASP B C 1
ATOM 2621 O O . ASP B 1 113 ? 15.492 15.211 16.484 1 93.62 113 ASP B O 1
ATOM 2625 N N . ASP B 1 114 ? 14.094 16.719 17.344 1 95.94 114 ASP B N 1
ATOM 2626 C CA . ASP B 1 114 ? 13.57 15.82 18.375 1 95.94 114 ASP B CA 1
ATOM 2627 C C . ASP B 1 114 ? 12.047 15.688 18.266 1 95.94 114 ASP B C 1
ATOM 2629 O O . ASP B 1 114 ? 11.312 16.328 19.016 1 95.94 114 ASP B O 1
ATOM 2633 N N . PRO B 1 115 ? 11.633 14.75 17.359 1 96.69 115 PRO B N 1
ATOM 2634 C CA . PRO B 1 115 ? 10.188 14.625 17.172 1 96.69 115 PRO B CA 1
ATOM 2635 C C . PRO B 1 115 ? 9.461 14.18 18.438 1 96.69 115 PRO B C 1
ATOM 2637 O O . PRO B 1 115 ? 8.359 14.656 18.719 1 96.69 115 PRO B O 1
ATOM 2640 N N . ALA B 1 116 ? 10.023 13.328 19.219 1 97.5 116 ALA B N 1
ATOM 2641 C CA . ALA B 1 116 ? 9.383 12.859 20.438 1 97.5 116 ALA B CA 1
ATOM 2642 C C . ALA B 1 116 ? 9.18 14.008 21.422 1 97.5 116 ALA B C 1
ATOM 2644 O O . ALA B 1 116 ? 8.117 14.133 22.047 1 97.5 116 ALA B O 1
ATOM 2645 N N . GLY B 1 117 ? 10.211 14.82 21.562 1 97.38 117 GLY B N 1
ATOM 2646 C CA . GLY B 1 117 ? 10.094 15.977 22.422 1 97.38 117 GLY B CA 1
ATOM 2647 C C . GLY B 1 117 ? 9.039 16.969 21.969 1 97.38 117 GLY B C 1
ATOM 2648 O O . GLY B 1 117 ? 8.281 17.5 22.781 1 97.38 117 GLY B O 1
ATOM 2649 N N . VAL B 1 118 ? 9.008 17.172 20.703 1 97.69 118 VAL B N 1
ATOM 2650 C CA . VAL B 1 118 ? 8.039 18.094 20.125 1 97.69 118 VAL B CA 1
ATOM 2651 C C . VAL B 1 118 ? 6.625 17.578 20.375 1 97.69 118 VAL B C 1
ATOM 2653 O O . VAL B 1 118 ? 5.734 18.328 20.781 1 97.69 118 VAL B O 1
ATOM 2656 N N . VAL B 1 119 ? 6.387 16.281 20.156 1 98.44 119 VAL B N 1
ATOM 2657 C CA . VAL B 1 119 ? 5.062 15.703 20.344 1 98.44 119 VAL B CA 1
ATOM 2658 C C . VAL B 1 119 ? 4.68 15.75 21.812 1 98.44 119 VAL B C 1
ATOM 2660 O O . VAL B 1 119 ? 3.518 15.992 22.156 1 98.44 119 VAL B O 1
ATOM 2663 N N . THR B 1 120 ? 5.594 15.578 22.672 1 98.06 120 THR B N 1
ATOM 2664 C CA . THR B 1 120 ? 5.34 15.695 24.109 1 98.06 120 THR B CA 1
ATOM 2665 C C . THR B 1 120 ? 4.895 17.109 24.453 1 98.06 120 THR B C 1
ATOM 2667 O O . THR B 1 120 ? 3.932 17.297 25.203 1 98.06 120 THR B O 1
ATOM 2670 N N . ALA B 1 121 ? 5.59 18.094 23.953 1 98.12 121 ALA B N 1
ATOM 2671 C CA . ALA B 1 121 ? 5.219 19.484 24.172 1 98.12 121 ALA B CA 1
ATOM 2672 C C . ALA B 1 121 ? 3.826 19.781 23.609 1 98.12 121 ALA B C 1
ATOM 2674 O O . ALA B 1 121 ? 3.037 20.484 24.25 1 98.12 121 ALA B O 1
ATOM 2675 N N . ILE B 1 122 ? 3.539 19.234 22.438 1 98.69 122 ILE B N 1
ATOM 2676 C CA . ILE B 1 122 ? 2.234 19.391 21.797 1 98.69 122 ILE B CA 1
ATOM 2677 C C . ILE B 1 122 ? 1.148 18.812 22.703 1 98.69 122 ILE B C 1
ATOM 2679 O O . ILE B 1 122 ? 0.125 19.453 22.938 1 98.69 122 ILE B O 1
ATOM 2683 N N . ALA B 1 123 ? 1.398 17.641 23.188 1 98.44 123 ALA B N 1
ATOM 2684 C CA . ALA B 1 123 ? 0.441 17 24.078 1 98.44 123 ALA B CA 1
ATOM 2685 C C . ALA B 1 123 ? 0.217 17.844 25.328 1 98.44 123 ALA B C 1
ATOM 2687 O O . ALA B 1 123 ? -0.911 17.953 25.812 1 98.44 123 ALA B O 1
ATOM 2688 N N . ALA B 1 124 ? 1.26 18.422 25.828 1 97.94 124 ALA B N 1
ATOM 2689 C CA . ALA B 1 124 ? 1.193 19.203 27.078 1 97.94 124 ALA B CA 1
ATOM 2690 C C . ALA B 1 124 ? 0.296 20.422 26.906 1 97.94 124 ALA B C 1
ATOM 2692 O O . ALA B 1 124 ? -0.416 20.797 27.844 1 97.94 124 ALA B O 1
ATOM 2693 N N . VAL B 1 125 ? 0.283 21.047 25.797 1 98.38 125 VAL B N 1
ATOM 2694 C CA . VAL B 1 125 ? -0.474 22.281 25.625 1 98.38 125 VAL B CA 1
ATOM 2695 C C . VAL B 1 125 ? -1.898 21.953 25.172 1 98.38 125 VAL B C 1
ATOM 2697 O O . VAL B 1 125 ? -2.768 22.828 25.172 1 98.38 125 VAL B O 1
ATOM 2700 N N . THR B 1 126 ? -2.139 20.703 24.75 1 98.38 126 THR B N 1
ATOM 2701 C CA . THR B 1 126 ? -3.463 20.281 24.297 1 98.38 126 THR B CA 1
ATOM 2702 C C . THR B 1 126 ? -4.402 20.109 25.5 1 98.38 126 THR B C 1
ATOM 2704 O O . THR B 1 126 ? -4.02 19.531 26.516 1 98.38 126 THR B O 1
ATOM 2707 N N . ALA B 1 127 ? -5.602 20.688 25.438 1 97.56 127 ALA B N 1
ATOM 2708 C CA . ALA B 1 127 ? -6.609 20.547 26.484 1 97.56 127 ALA B CA 1
ATOM 2709 C C . ALA B 1 127 ? -7.059 19.094 26.609 1 97.56 127 ALA B C 1
ATOM 2711 O O . ALA B 1 127 ? -6.984 18.312 25.656 1 97.56 127 ALA B O 1
ATOM 2712 N N . GLN B 1 128 ? -7.508 18.719 27.844 1 96.75 128 GLN B N 1
ATOM 2713 C CA . GLN B 1 128 ? -8.141 17.422 27.984 1 96.75 128 GLN B CA 1
ATOM 2714 C C . GLN B 1 128 ? -9.305 17.266 27 1 96.75 128 GLN B C 1
ATOM 2716 O O . GLN B 1 128 ? -10.148 18.156 26.891 1 96.75 128 GLN B O 1
ATOM 2721 N N . GLY B 1 129 ? -9.32 16.188 26.297 1 96.5 129 GLY B N 1
ATOM 2722 C CA . GLY B 1 129 ? -10.344 15.992 25.281 1 96.5 129 GLY B CA 1
ATOM 2723 C C . GLY B 1 129 ? -10.031 16.688 23.969 1 96.5 129 GLY B C 1
ATOM 2724 O O . GLY B 1 129 ? -10.719 16.484 22.969 1 96.5 129 GLY B O 1
ATOM 2725 N N . GLY B 1 130 ? -8.977 17.531 23.969 1 97.88 130 GLY B N 1
ATOM 2726 C CA . GLY B 1 130 ? -8.578 18.234 22.766 1 97.88 130 GLY B CA 1
ATOM 2727 C C . GLY B 1 130 ? -7.93 17.312 21.734 1 97.88 130 GLY B C 1
ATOM 2728 O O . GLY B 1 130 ? -7.66 16.141 22.016 1 97.88 130 GLY B O 1
ATOM 2729 N N . ALA B 1 131 ? -7.715 17.844 20.547 1 98.62 131 ALA B N 1
ATOM 2730 C CA . ALA B 1 131 ? -7.227 17.031 19.438 1 98.62 131 ALA B CA 1
ATOM 2731 C C . ALA B 1 131 ? -5.852 17.5 18.969 1 98.62 131 ALA B C 1
ATOM 2733 O O . ALA B 1 131 ? -5.516 18.672 19.109 1 98.62 131 ALA B O 1
ATOM 2734 N N . VAL B 1 132 ? -5.086 16.578 18.469 1 98.81 132 VAL B N 1
ATOM 2735 C CA . VAL B 1 132 ? -3.809 16.812 17.812 1 98.81 132 VAL B CA 1
ATOM 2736 C C . VAL B 1 132 ? -3.85 16.281 16.375 1 98.81 132 VAL B C 1
ATOM 2738 O O . VAL B 1 132 ? -4.18 15.109 16.156 1 98.81 132 VAL B O 1
ATOM 2741 N N . SER B 1 133 ? -3.615 17.141 15.469 1 98.75 133 SER B N 1
ATOM 2742 C CA . SER B 1 133 ? -3.566 16.797 14.055 1 98.75 133 SER B CA 1
ATOM 2743 C C . SER B 1 133 ? -2.135 16.797 13.539 1 98.75 133 SER B C 1
ATOM 2745 O O . SER B 1 133 ? -1.444 17.812 13.594 1 98.75 133 SER B O 1
ATOM 2747 N N . VAL B 1 134 ? -1.703 15.648 13.008 1 98.69 134 VAL B N 1
ATOM 2748 C CA . VAL B 1 134 ? -0.356 15.539 12.453 1 98.69 134 VAL B CA 1
ATOM 2749 C C . VAL B 1 134 ? -0.43 15.141 10.984 1 98.69 134 VAL B C 1
ATOM 2751 O O . VAL B 1 134 ? -1.16 14.219 10.617 1 98.69 134 VAL B O 1
ATOM 2754 N N . LEU B 1 135 ? 0.189 15.859 10.125 1 97.75 135 LEU B N 1
ATOM 2755 C CA . LEU B 1 135 ? 0.369 15.57 8.711 1 97.75 135 LEU B CA 1
ATOM 2756 C C . LEU B 1 135 ? 1.85 15.477 8.359 1 97.75 135 LEU B C 1
ATOM 2758 O O . LEU B 1 135 ? 2.609 16.422 8.578 1 97.75 135 LEU B O 1
ATOM 2762 N N . THR B 1 136 ? 2.291 14.32 7.836 1 96.62 136 THR B N 1
ATOM 2763 C CA . THR B 1 136 ? 3.725 14.109 7.66 1 96.62 136 THR B CA 1
ATOM 2764 C C . THR B 1 136 ? 4.012 13.398 6.34 1 96.62 136 THR B C 1
ATOM 2766 O O . THR B 1 136 ? 3.123 12.766 5.766 1 96.62 136 THR B O 1
ATOM 2769 N N . ALA B 1 137 ? 5.23 13.539 5.871 1 95.69 137 ALA B N 1
ATOM 2770 C CA . ALA B 1 137 ? 5.684 12.844 4.668 1 95.69 137 ALA B CA 1
ATOM 2771 C C . ALA B 1 137 ? 5.754 11.336 4.902 1 95.69 137 ALA B C 1
ATOM 2773 O O . ALA B 1 137 ? 6.18 10.883 5.969 1 95.69 137 ALA B O 1
ATOM 2774 N N . ASN B 1 138 ? 5.336 10.609 3.955 1 97 138 ASN B N 1
ATOM 2775 C CA . ASN B 1 138 ? 5.25 9.156 4.035 1 97 138 ASN B CA 1
ATOM 2776 C C . ASN B 1 138 ? 6.477 8.484 3.43 1 97 138 ASN B C 1
ATOM 2778 O O . ASN B 1 138 ? 6.77 8.664 2.246 1 97 138 ASN B O 1
ATOM 2782 N N . ARG B 1 139 ? 7.145 7.672 4.199 1 96.44 139 ARG B N 1
ATOM 2783 C CA . ARG B 1 139 ? 8.391 7.051 3.76 1 96.44 139 ARG B CA 1
ATOM 2784 C C . ARG B 1 139 ? 8.148 6.105 2.59 1 96.44 139 ARG B C 1
ATOM 2786 O O . ARG B 1 139 ? 8.953 6.039 1.661 1 96.44 139 ARG B O 1
ATOM 2793 N N . HIS B 1 140 ? 7.066 5.379 2.568 1 97.88 140 HIS B N 1
ATOM 2794 C CA . HIS B 1 140 ? 6.797 4.414 1.507 1 97.88 140 HIS B CA 1
ATOM 2795 C C . HIS B 1 140 ? 6.395 5.117 0.214 1 97.88 140 HIS B C 1
ATOM 2797 O O . HIS B 1 140 ? 6.738 4.66 -0.878 1 97.88 140 HIS B O 1
ATOM 2803 N N . ALA B 1 141 ? 5.68 6.215 0.374 1 97.25 141 ALA B N 1
ATOM 2804 C CA . ALA B 1 141 ? 5.32 7.012 -0.797 1 97.25 141 ALA B CA 1
ATOM 2805 C C . ALA B 1 141 ? 6.566 7.547 -1.498 1 97.25 141 ALA B C 1
ATOM 2807 O O . ALA B 1 141 ? 6.648 7.531 -2.729 1 97.25 141 ALA B O 1
ATOM 2808 N N . ALA B 1 142 ? 7.5 8.016 -0.724 1 95.81 142 ALA B N 1
ATOM 2809 C CA . ALA B 1 142 ? 8.719 8.586 -1.292 1 95.81 142 ALA B CA 1
ATOM 2810 C C . ALA B 1 142 ? 9.453 7.562 -2.148 1 95.81 142 ALA B C 1
ATOM 2812 O O . ALA B 1 142 ? 9.828 7.848 -3.289 1 95.81 142 ALA B O 1
ATOM 2813 N N . ALA B 1 143 ? 9.648 6.383 -1.574 1 96.94 143 ALA B N 1
ATOM 2814 C CA . ALA B 1 143 ? 10.328 5.32 -2.305 1 96.94 143 ALA B CA 1
ATOM 2815 C C . ALA B 1 143 ? 9.555 4.934 -3.561 1 96.94 143 ALA B C 1
ATOM 2817 O O . ALA B 1 143 ? 10.148 4.75 -4.629 1 96.94 143 ALA B O 1
ATOM 2818 N N . LEU B 1 144 ? 8.266 4.801 -3.453 1 96.94 144 LEU B N 1
ATOM 2819 C CA . LEU B 1 144 ? 7.414 4.438 -4.582 1 96.94 144 LEU B CA 1
ATOM 2820 C C . LEU B 1 144 ? 7.488 5.492 -5.68 1 96.94 144 LEU B C 1
ATOM 2822 O O . LEU B 1 144 ? 7.641 5.16 -6.855 1 96.94 144 LEU B O 1
ATOM 2826 N N . HIS B 1 145 ? 7.391 6.777 -5.309 1 95.38 145 HIS B N 1
ATOM 2827 C CA . HIS B 1 145 ? 7.434 7.871 -6.273 1 95.38 145 HIS B CA 1
ATOM 2828 C C . HIS B 1 145 ? 8.75 7.875 -7.035 1 95.38 145 HIS B C 1
ATOM 2830 O O . HIS B 1 145 ? 8.766 8.062 -8.258 1 95.38 145 HIS B O 1
ATOM 2836 N N . TRP B 1 146 ? 9.797 7.676 -6.305 1 94.19 146 TRP B N 1
ATOM 2837 C CA . TRP B 1 146 ? 11.102 7.641 -6.957 1 94.19 146 TRP B CA 1
ATOM 2838 C C . TRP B 1 146 ? 11.203 6.457 -7.914 1 94.19 146 TRP B C 1
ATOM 2840 O O . TRP B 1 146 ? 11.695 6.602 -9.031 1 94.19 146 TRP B O 1
ATOM 2850 N N . ALA B 1 147 ? 10.734 5.336 -7.48 1 96.06 147 ALA B N 1
ATOM 2851 C CA . ALA B 1 147 ? 10.758 4.164 -8.352 1 96.06 147 ALA B CA 1
ATOM 2852 C C . ALA B 1 147 ? 9.969 4.418 -9.633 1 96.06 147 ALA B C 1
ATOM 2854 O O . ALA B 1 147 ? 10.453 4.137 -10.734 1 96.06 147 ALA B O 1
ATOM 2855 N N . LEU B 1 148 ? 8.82 4.961 -9.516 1 94.06 148 LEU B N 1
ATOM 2856 C CA . LEU B 1 148 ? 7.949 5.211 -10.664 1 94.06 148 LEU B CA 1
ATOM 2857 C C . LEU B 1 148 ? 8.555 6.258 -11.586 1 94.06 148 LEU B C 1
ATOM 2859 O O . LEU B 1 148 ? 8.242 6.285 -12.781 1 94.06 148 LEU B O 1
ATOM 2863 N N . SER B 1 149 ? 9.398 7.117 -11.062 1 91.56 149 SER B N 1
ATOM 2864 C CA . SER B 1 149 ? 10.055 8.148 -11.867 1 91.56 149 SER B CA 1
ATOM 2865 C C . SER B 1 149 ? 11.312 7.605 -12.539 1 91.56 149 SER B C 1
ATOM 2867 O O . SER B 1 149 ? 12.008 8.336 -13.25 1 91.56 149 SER B O 1
ATOM 2869 N N . GLY B 1 150 ? 11.648 6.387 -12.242 1 92.25 150 GLY B N 1
ATOM 2870 C CA . GLY B 1 150 ? 12.789 5.766 -12.891 1 92.25 150 GLY B CA 1
ATOM 2871 C C . GLY B 1 150 ? 14.047 5.797 -12.039 1 92.25 150 GLY B C 1
ATOM 2872 O O . GLY B 1 150 ? 15.094 5.293 -12.453 1 92.25 150 GLY B O 1
ATOM 2873 N N . ARG B 1 151 ? 14 6.41 -10.867 1 93.25 151 ARG B N 1
ATOM 2874 C CA . ARG B 1 151 ? 15.141 6.465 -9.961 1 93.25 151 ARG B CA 1
ATOM 2875 C C . ARG B 1 151 ? 15.203 5.215 -9.086 1 93.25 151 ARG B C 1
ATOM 2877 O O . ARG B 1 151 ? 15.18 5.309 -7.855 1 93.25 151 ARG B O 1
ATOM 2884 N N . LEU B 1 152 ? 15.453 4.082 -9.719 1 95.75 152 LEU B N 1
ATOM 2885 C CA . LEU B 1 152 ? 15.258 2.771 -9.109 1 95.75 152 LEU B CA 1
ATOM 2886 C C . LEU B 1 152 ? 16.312 2.5 -8.047 1 95.75 152 LEU B C 1
ATOM 2888 O O . LEU B 1 152 ? 16 1.997 -6.965 1 95.75 152 LEU B O 1
ATOM 2892 N N . GLU B 1 153 ? 17.547 2.818 -8.305 1 95.12 153 GLU B N 1
ATOM 2893 C CA . GLU B 1 153 ? 18.609 2.584 -7.332 1 95.12 153 GLU B CA 1
ATOM 2894 C C . GLU B 1 153 ? 18.391 3.406 -6.066 1 95.12 153 GLU B C 1
ATOM 2896 O O . GLU B 1 153 ? 18.5 2.887 -4.953 1 95.12 153 GLU B O 1
ATOM 2901 N N . GLU B 1 154 ? 18.109 4.664 -6.262 1 94.62 154 GLU B N 1
ATOM 2902 C CA . GLU B 1 154 ? 17.859 5.539 -5.121 1 94.62 154 GLU B CA 1
ATOM 2903 C C . GLU B 1 154 ? 16.609 5.102 -4.355 1 94.62 154 GLU B C 1
ATOM 2905 O O . GLU B 1 154 ? 16.594 5.164 -3.123 1 94.62 154 GLU B O 1
ATOM 2910 N N . ALA B 1 155 ? 15.586 4.699 -5.109 1 96.62 155 ALA B N 1
ATOM 2911 C CA . ALA B 1 155 ? 14.359 4.211 -4.48 1 96.62 155 ALA B CA 1
ATOM 2912 C C . ALA B 1 155 ? 14.641 2.994 -3.605 1 96.62 155 ALA B C 1
ATOM 2914 O O . ALA B 1 155 ? 14.102 2.877 -2.502 1 96.62 155 ALA B O 1
ATOM 2915 N N . HIS B 1 156 ? 15.453 2.123 -4.125 1 97.62 156 HIS B N 1
ATOM 2916 C CA . HIS B 1 156 ? 15.836 0.93 -3.379 1 97.62 156 HIS B CA 1
ATOM 2917 C C . HIS B 1 156 ? 16.531 1.296 -2.074 1 97.62 156 HIS B C 1
ATOM 2919 O O . HIS B 1 156 ? 16.188 0.779 -1.011 1 97.62 156 HIS B O 1
ATOM 2925 N N . ARG B 1 157 ? 17.484 2.182 -2.158 1 96.5 157 ARG B N 1
ATOM 2926 C CA . ARG B 1 157 ? 18.219 2.617 -0.975 1 96.5 157 ARG B CA 1
ATOM 2927 C C . ARG B 1 157 ? 17.297 3.303 0.024 1 96.5 157 ARG B C 1
ATOM 2929 O O . ARG B 1 157 ? 17.406 3.084 1.232 1 96.5 157 ARG B O 1
ATOM 2936 N N . LEU B 1 158 ? 16.422 4.09 -0.495 1 95.94 158 LEU B N 1
ATOM 2937 C CA . LEU B 1 158 ? 15.484 4.812 0.354 1 95.94 158 LEU B CA 1
ATOM 2938 C C . LEU B 1 158 ? 14.578 3.846 1.104 1 95.94 158 LEU B C 1
ATOM 2940 O O . LEU B 1 158 ? 14.32 4.023 2.299 1 95.94 158 LEU B O 1
ATOM 2944 N N . LEU B 1 159 ? 14.117 2.852 0.416 1 96.88 159 LEU B N 1
ATOM 2945 C CA . LEU B 1 159 ? 13.219 1.865 1 1 96.88 159 LEU B CA 1
ATOM 2946 C C . LEU B 1 159 ? 13.906 1.097 2.123 1 96.88 159 LEU B C 1
ATOM 2948 O O . LEU B 1 159 ? 13.273 0.73 3.113 1 96.88 159 LEU B O 1
ATOM 2952 N N . ALA B 1 160 ? 15.172 0.937 1.992 1 96.12 160 ALA B N 1
ATOM 2953 C CA . ALA B 1 160 ? 15.945 0.163 2.957 1 96.12 160 ALA B CA 1
ATOM 2954 C C . ALA B 1 160 ? 16.391 1.033 4.129 1 96.12 160 ALA B C 1
ATOM 2956 O O . ALA B 1 160 ? 16.844 0.52 5.156 1 96.12 160 ALA B O 1
ATOM 2957 N N . GLU B 1 161 ? 16.266 2.312 3.982 1 93.38 161 GLU B N 1
ATOM 2958 C CA . GLU B 1 161 ? 16.75 3.248 4.996 1 93.38 161 GLU B CA 1
ATOM 2959 C C . GLU B 1 161 ? 15.695 3.475 6.078 1 93.38 161 GLU B C 1
ATOM 2961 O O . GLU B 1 161 ? 14.602 3.977 5.793 1 93.38 161 GLU B O 1
ATOM 2966 N N . PRO B 1 162 ? 15.992 3.201 7.293 1 89.44 162 PRO B N 1
ATOM 2967 C CA . PRO B 1 162 ? 15.008 3.305 8.375 1 89.44 162 PRO B CA 1
ATOM 2968 C C . PRO B 1 162 ? 14.445 4.715 8.523 1 89.44 162 PRO B C 1
ATOM 2970 O O . PRO B 1 162 ? 13.273 4.883 8.867 1 89.44 162 PRO B O 1
ATOM 2973 N N . SER B 1 163 ? 15.242 5.719 8.25 1 88.62 163 SER B N 1
ATOM 2974 C CA . SER B 1 163 ? 14.781 7.094 8.391 1 88.62 163 SER B CA 1
ATOM 2975 C C . SER B 1 163 ? 13.906 7.508 7.215 1 88.62 163 SER B C 1
ATOM 2977 O O . SER B 1 163 ? 13.211 8.523 7.277 1 88.62 163 SER B O 1
ATOM 2979 N N . GLY B 1 164 ? 14.023 6.766 6.109 1 90.88 164 GLY B N 1
ATOM 2980 C CA . GLY B 1 164 ? 13.328 7.137 4.887 1 90.88 164 GLY B CA 1
ATOM 2981 C C . GLY B 1 164 ? 13.961 8.32 4.176 1 90.88 164 GLY B C 1
ATOM 2982 O O . GLY B 1 164 ? 13.281 9.031 3.428 1 90.88 164 GLY B O 1
ATOM 2983 N N . VAL B 1 165 ? 15.172 8.633 4.547 1 93 165 VAL B N 1
ATOM 2984 C CA . VAL B 1 165 ? 15.891 9.727 3.904 1 93 165 VAL B CA 1
ATOM 2985 C C . VAL B 1 165 ? 17.297 9.273 3.529 1 93 165 VAL B C 1
ATOM 2987 O O . VAL B 1 165 ? 17.922 8.5 4.262 1 93 165 VAL B O 1
ATOM 2990 N N . LEU B 1 166 ? 17.672 9.688 2.32 1 89.81 166 LEU B N 1
ATOM 2991 C CA . LEU B 1 166 ? 19.047 9.391 1.907 1 89.81 166 LEU B CA 1
ATOM 2992 C C . LEU B 1 166 ? 19.953 10.594 2.156 1 89.81 166 LEU B C 1
ATOM 2994 O O . LEU B 1 166 ? 19.516 11.742 2.068 1 89.81 166 LEU B O 1
ATOM 2998 N N . SER B 1 167 ? 21.188 10.172 2.527 1 76.25 167 SER B N 1
ATOM 2999 C CA . SER B 1 167 ? 22.188 11.211 2.74 1 76.25 167 SER B CA 1
ATOM 3000 C C . SER B 1 167 ? 22.422 12.016 1.468 1 76.25 167 SER B C 1
ATOM 3002 O O . SER B 1 167 ? 22.391 11.469 0.364 1 76.25 167 SER B O 1
ATOM 3004 N N . GLY B 1 168 ? 22.531 13.406 1.66 1 63.66 168 GLY B N 1
ATOM 3005 C CA . GLY B 1 168 ? 22.844 14.258 0.524 1 63.66 168 GLY B CA 1
ATOM 3006 C C . GLY B 1 168 ? 21.625 14.797 -0.184 1 63.66 168 GLY B C 1
ATOM 3007 O O . GLY B 1 168 ? 21.75 15.578 -1.133 1 63.66 168 GLY B O 1
ATOM 3008 N N . ASP B 1 169 ? 20.578 14.055 0.015 1 56.81 169 ASP B N 1
ATOM 3009 C CA . ASP B 1 169 ? 19.375 14.602 -0.633 1 56.81 169 ASP B CA 1
ATOM 3010 C C . ASP B 1 169 ? 19.109 16.031 -0.168 1 56.81 169 ASP B C 1
ATOM 3012 O O . ASP B 1 169 ? 19.422 16.391 0.969 1 56.81 169 ASP B O 1
ATOM 3016 N N . SER B 1 170 ? 19.266 16.875 -1.074 1 55.56 170 SER B N 1
ATOM 3017 C CA . SER B 1 170 ? 19.016 18.297 -0.883 1 55.56 170 SER B CA 1
ATOM 3018 C C . SER B 1 170 ? 17.766 18.547 -0.051 1 55.56 170 SER B C 1
ATOM 3020 O O . SER B 1 170 ? 17.375 19.688 0.174 1 55.56 170 SER B O 1
ATOM 3022 N N . GLU B 1 171 ? 17.312 17.328 0.439 1 62.88 171 GLU B N 1
ATOM 3023 C CA . GLU B 1 171 ? 16.031 17.594 1.095 1 62.88 171 GLU B CA 1
ATOM 3024 C C . GLU B 1 171 ? 16.234 18.031 2.543 1 62.88 171 GLU B C 1
ATOM 3026 O O . GLU B 1 171 ? 17.203 17.609 3.193 1 62.88 171 GLU B O 1
ATOM 3031 N N . THR B 1 172 ? 15.609 19.047 2.898 1 78 172 THR B N 1
ATOM 3032 C CA . THR B 1 172 ? 15.57 19.609 4.242 1 78 172 THR B CA 1
ATOM 3033 C C . THR B 1 172 ? 14.852 18.656 5.207 1 78 172 THR B C 1
ATOM 3035 O O . THR B 1 172 ? 14.805 18.922 6.41 1 78 172 THR B O 1
ATOM 3038 N N . ILE B 1 173 ? 14.516 17.484 4.633 1 89.44 173 ILE B N 1
ATOM 3039 C CA . ILE B 1 173 ? 13.766 16.578 5.488 1 89.44 173 ILE B CA 1
ATOM 3040 C C . ILE B 1 173 ? 14.734 15.648 6.223 1 89.44 173 ILE B C 1
ATOM 3042 O O . ILE B 1 173 ? 15.703 15.164 5.633 1 89.44 173 ILE B O 1
ATOM 3046 N N . LEU B 1 174 ? 14.523 15.477 7.492 1 93.25 174 LEU B N 1
ATOM 3047 C CA . LEU B 1 174 ? 15.383 14.656 8.344 1 93.25 174 LEU B CA 1
ATOM 3048 C C . LEU B 1 174 ? 14.844 13.234 8.445 1 93.25 174 LEU B C 1
ATOM 3050 O O . LEU B 1 174 ? 15.602 12.305 8.742 1 93.25 174 LEU B O 1
ATOM 3054 N N . ARG B 1 175 ? 13.531 13.07 8.195 1 95.62 175 ARG B N 1
ATOM 3055 C CA . ARG B 1 175 ? 12.906 11.75 8.289 1 95.62 175 ARG B CA 1
ATOM 3056 C C . ARG B 1 175 ? 11.562 11.727 7.562 1 95.62 175 ARG B C 1
ATOM 3058 O O . ARG B 1 175 ? 10.977 12.781 7.305 1 95.62 175 ARG B O 1
ATOM 3065 N N . ARG B 1 176 ? 11.211 10.609 7.238 1 96.44 176 ARG B N 1
ATOM 3066 C CA . ARG B 1 176 ? 9.852 10.289 6.832 1 96.44 176 ARG B CA 1
ATOM 3067 C C . ARG B 1 176 ? 9.25 9.211 7.727 1 96.44 176 ARG B C 1
ATOM 3069 O O . ARG B 1 176 ? 9.969 8.352 8.242 1 96.44 176 ARG B O 1
ATOM 3076 N N . LEU B 1 177 ? 8.008 9.352 7.945 1 97.06 177 LEU B N 1
ATOM 3077 C CA . LEU B 1 177 ? 7.367 8.406 8.852 1 97.06 177 LEU B CA 1
ATOM 3078 C C . LEU B 1 177 ? 6.418 7.484 8.094 1 97.06 177 LEU B C 1
ATOM 3080 O O . LEU B 1 177 ? 5.965 7.816 7 1 97.06 177 LEU B O 1
ATOM 3084 N N . ASP B 1 178 ? 6.215 6.305 8.609 1 97.69 178 ASP B N 1
ATOM 3085 C CA . ASP B 1 178 ? 5.105 5.449 8.211 1 97.69 178 ASP B CA 1
ATOM 3086 C C . ASP B 1 178 ? 4.031 5.402 9.297 1 97.69 178 ASP B C 1
ATOM 3088 O O . ASP B 1 178 ? 4.121 6.113 10.297 1 97.69 178 ASP B O 1
ATOM 3092 N N . VAL B 1 179 ? 2.977 4.656 9.086 1 98.19 179 VAL B N 1
ATOM 3093 C CA . VAL B 1 179 ? 1.843 4.602 10.008 1 98.19 179 VAL B CA 1
ATOM 3094 C C . VAL B 1 179 ? 2.316 4.156 11.391 1 98.19 179 VAL B C 1
ATOM 3096 O O . VAL B 1 179 ? 1.929 4.738 12.398 1 98.19 179 VAL B O 1
ATOM 3099 N N . GLU B 1 180 ? 3.162 3.168 11.43 1 97.62 180 GLU B N 1
ATOM 3100 C CA . GLU B 1 180 ? 3.66 2.65 12.703 1 97.62 180 GLU B CA 1
ATOM 3101 C C . GLU B 1 180 ? 4.465 3.709 13.453 1 97.62 180 GLU B C 1
ATOM 3103 O O . GLU B 1 180 ? 4.262 3.918 14.648 1 97.62 180 GLU B O 1
ATOM 3108 N N . GLY B 1 181 ? 5.391 4.328 12.766 1 97.5 181 GLY B N 1
ATOM 3109 C CA . GLY B 1 181 ? 6.188 5.375 13.375 1 97.5 181 GLY B CA 1
ATOM 3110 C C . GLY B 1 181 ? 5.355 6.527 13.906 1 97.5 181 GLY B C 1
ATOM 3111 O O . GLY B 1 181 ? 5.594 7.016 15.008 1 97.5 181 GLY B O 1
ATOM 3112 N N . LEU B 1 182 ? 4.426 6.949 13.102 1 98.06 182 LEU B N 1
ATOM 3113 C CA . LEU B 1 182 ? 3.537 8.047 13.477 1 98.06 182 LEU B CA 1
ATOM 3114 C C . LEU B 1 182 ? 2.723 7.68 14.711 1 98.06 182 LEU B C 1
ATOM 3116 O O . LEU B 1 182 ? 2.645 8.461 15.664 1 98.06 182 LEU B O 1
ATOM 3120 N N . THR B 1 183 ? 2.139 6.492 14.742 1 98.69 183 THR B N 1
ATOM 3121 C CA . THR B 1 183 ? 1.329 6.016 15.852 1 98.69 183 THR B CA 1
ATOM 3122 C C . THR B 1 183 ? 2.17 5.895 17.125 1 98.69 183 THR B C 1
ATOM 3124 O O . THR B 1 183 ? 1.754 6.336 18.188 1 98.69 183 THR B O 1
ATOM 3127 N N . THR B 1 184 ? 3.322 5.367 16.984 1 98.44 184 THR B N 1
ATOM 3128 C CA . THR B 1 184 ? 4.227 5.191 18.109 1 98.44 184 THR B CA 1
ATOM 3129 C C . THR B 1 184 ? 4.59 6.539 18.719 1 98.44 184 THR B C 1
ATOM 3131 O O . THR B 1 184 ? 4.574 6.691 19.953 1 98.44 184 THR B O 1
ATOM 3134 N N . LEU B 1 185 ? 4.914 7.473 17.891 1 98.25 185 LEU B N 1
ATOM 3135 C CA . LEU B 1 185 ? 5.277 8.805 18.359 1 98.25 185 LEU B CA 1
ATOM 3136 C C . LEU B 1 185 ? 4.133 9.438 19.156 1 98.25 185 LEU B C 1
ATOM 3138 O O . LEU B 1 185 ? 4.34 9.953 20.25 1 98.25 185 LEU B O 1
ATOM 3142 N N . LEU B 1 186 ? 2.928 9.383 18.625 1 98.81 186 LEU B N 1
ATOM 3143 C CA . LEU B 1 186 ? 1.775 10.031 19.234 1 98.81 186 LEU B CA 1
ATOM 3144 C C . LEU B 1 186 ? 1.363 9.32 20.516 1 98.81 186 LEU B C 1
ATOM 3146 O O . LEU B 1 186 ? 1.124 9.961 21.547 1 98.81 186 LEU B O 1
ATOM 3150 N N . GLU B 1 187 ? 1.319 8 20.438 1 98.81 187 GLU B N 1
ATOM 3151 C CA . GLU B 1 187 ? 0.932 7.234 21.609 1 98.81 187 GLU B CA 1
ATOM 3152 C C . GLU B 1 187 ? 2 7.32 22.703 1 98.81 187 GLU B C 1
ATOM 3154 O O . GLU B 1 187 ? 1.686 7.289 23.891 1 98.81 187 GLU B O 1
ATOM 3159 N N . GLY B 1 188 ? 3.217 7.449 22.312 1 98.62 188 GLY B N 1
ATOM 3160 C CA . GLY B 1 188 ? 4.312 7.629 23.25 1 98.62 188 GLY B CA 1
ATOM 3161 C C . GLY B 1 188 ? 4.184 8.891 24.078 1 98.62 188 GLY B C 1
ATOM 3162 O O . GLY B 1 188 ? 4.738 8.977 25.172 1 98.62 188 GLY B O 1
ATOM 3163 N N . ALA B 1 189 ? 3.5 9.828 23.578 1 98.38 189 ALA B N 1
ATOM 3164 C CA . ALA B 1 189 ? 3.297 11.094 24.281 1 98.38 189 ALA B CA 1
ATOM 3165 C C . ALA B 1 189 ? 1.995 11.078 25.078 1 98.38 189 ALA B C 1
ATOM 3167 O O . ALA B 1 189 ? 1.564 12.109 25.594 1 98.38 189 ALA B O 1
ATOM 3168 N N . GLY B 1 190 ? 1.342 9.953 25.094 1 98.44 190 GLY B N 1
ATOM 3169 C CA . GLY B 1 190 ? 0.135 9.805 25.891 1 98.44 190 GLY B CA 1
ATOM 3170 C C . GLY B 1 190 ? -1.132 10.133 25.125 1 98.44 190 GLY B C 1
ATOM 3171 O O . GLY B 1 190 ? -2.209 10.242 25.703 1 98.44 190 GLY B O 1
ATOM 3172 N N . LEU B 1 191 ? -1.056 10.266 23.844 1 98.81 191 LEU B N 1
ATOM 3173 C CA . LEU B 1 191 ? -2.223 10.539 23.016 1 98.81 191 LEU B CA 1
ATOM 3174 C C . LEU B 1 191 ? -2.848 9.25 22.516 1 98.81 191 LEU B C 1
ATOM 3176 O O . LEU B 1 191 ? -2.178 8.211 22.453 1 98.81 191 LEU B O 1
ATOM 3180 N N . THR B 1 192 ? -4.145 9.305 22.234 1 98.81 192 THR B N 1
ATOM 3181 C CA . THR B 1 192 ? -4.84 8.188 21.609 1 98.81 192 THR B CA 1
ATOM 3182 C C . THR B 1 192 ? -5.109 8.484 20.141 1 98.81 192 THR B C 1
ATOM 3184 O O . THR B 1 192 ? -5.844 9.422 19.812 1 98.81 192 THR B O 1
ATOM 3187 N N . VAL B 1 193 ? -4.555 7.691 19.312 1 98.81 193 VAL B N 1
ATOM 3188 C CA . VAL B 1 193 ? -4.777 7.891 17.875 1 98.81 193 VAL B CA 1
ATOM 3189 C C . VAL B 1 193 ? -6.18 7.426 17.5 1 98.81 193 VAL B C 1
ATOM 3191 O O . VAL B 1 193 ? -6.523 6.254 17.688 1 98.81 193 VAL B O 1
ATOM 3194 N N . GLU B 1 194 ? -6.945 8.352 16.922 1 98.56 194 GLU B N 1
ATOM 3195 C CA . GLU B 1 194 ? -8.336 8.039 16.609 1 98.56 194 GLU B CA 1
ATOM 3196 C C . GLU B 1 194 ? -8.523 7.793 15.117 1 98.56 194 GLU B C 1
ATOM 3198 O O . GLU B 1 194 ? -9.469 7.113 14.711 1 98.56 194 GLU B O 1
ATOM 3203 N N . ARG B 1 195 ? -7.691 8.383 14.406 1 98.19 195 ARG B N 1
ATOM 3204 C CA . ARG B 1 195 ? -7.836 8.289 12.961 1 98.19 195 ARG B CA 1
ATOM 3205 C C . ARG B 1 195 ? -6.48 8.375 12.266 1 98.19 195 ARG B C 1
ATOM 3207 O O . ARG B 1 195 ? -5.629 9.18 12.656 1 98.19 195 ARG B O 1
ATOM 3214 N N . ILE B 1 196 ? -6.25 7.559 11.297 1 98.69 196 ILE B N 1
ATOM 3215 C CA . ILE B 1 196 ? -5.164 7.68 10.336 1 98.69 196 ILE B CA 1
ATOM 3216 C C . ILE B 1 196 ? -5.727 7.625 8.914 1 98.69 196 ILE B C 1
ATOM 3218 O O . ILE B 1 196 ? -6.539 6.754 8.594 1 98.69 196 ILE B O 1
ATOM 3222 N N . GLN B 1 197 ? -5.41 8.555 8.109 1 98.44 197 GLN B N 1
ATOM 3223 C CA . GLN B 1 197 ? -5.824 8.562 6.707 1 98.44 197 GLN B CA 1
ATOM 3224 C C . GLN B 1 197 ? -4.699 9.047 5.801 1 98.44 197 GLN B C 1
ATOM 3226 O O . GLN B 1 197 ? -3.734 9.656 6.273 1 98.44 197 GLN B O 1
ATOM 3231 N N . GLY B 1 198 ? -4.801 8.664 4.523 1 97.94 198 GLY B N 1
ATOM 3232 C CA . GLY B 1 198 ? -3.855 9.156 3.531 1 97.94 198 GLY B CA 1
ATOM 3233 C C . GLY B 1 198 ? -4.25 10.492 2.941 1 97.94 198 GLY B C 1
ATOM 3234 O O . GLY B 1 198 ? -5.43 10.844 2.918 1 97.94 198 GLY B O 1
ATOM 3235 N N . ASP B 1 199 ? -3.24 11.234 2.541 1 97 199 ASP B N 1
ATOM 3236 C CA . ASP B 1 199 ? -3.424 12.477 1.8 1 97 199 ASP B CA 1
ATOM 3237 C C . ASP B 1 199 ? -2.637 12.461 0.492 1 97 199 ASP B C 1
ATOM 3239 O O . ASP B 1 199 ? -1.411 12.594 0.498 1 97 199 ASP B O 1
ATOM 3243 N N . GLY B 1 200 ? -3.396 12.289 -0.571 1 95.88 200 GLY B N 1
ATOM 3244 C CA . GLY B 1 200 ? -2.766 12.227 -1.88 1 95.88 200 GLY B CA 1
ATOM 3245 C C . GLY B 1 200 ? -2.26 10.836 -2.229 1 95.88 200 GLY B C 1
ATOM 3246 O O . GLY B 1 200 ? -1.051 10.617 -2.338 1 95.88 200 GLY B O 1
ATOM 3247 N N . VAL B 1 201 ? -3.172 9.938 -2.525 1 96.81 201 VAL B N 1
ATOM 3248 C CA . VAL B 1 201 ? -2.793 8.57 -2.871 1 96.81 201 VAL B CA 1
ATOM 3249 C C . VAL B 1 201 ? -2.311 8.523 -4.32 1 96.81 201 VAL B C 1
ATOM 3251 O O . VAL B 1 201 ? -1.233 7.992 -4.602 1 96.81 201 VAL B O 1
ATOM 3254 N N . VAL B 1 202 ? -3.059 9.156 -5.219 1 95.81 202 VAL B N 1
ATOM 3255 C CA . VAL B 1 202 ? -2.68 9.07 -6.625 1 95.81 202 VAL B CA 1
ATOM 3256 C C . VAL B 1 202 ? -2.475 10.469 -7.195 1 95.81 202 VAL B C 1
ATOM 3258 O O . VAL B 1 202 ? -1.887 10.633 -8.266 1 95.81 202 VAL B O 1
ATOM 3261 N N . SER B 1 203 ? -2.9 11.469 -6.535 1 92.38 203 SER B N 1
ATOM 3262 C CA . SER B 1 203 ? -2.953 12.828 -7.07 1 92.38 203 SER B CA 1
ATOM 3263 C C . SER B 1 203 ? -1.563 13.328 -7.457 1 92.38 203 SER B C 1
ATOM 3265 O O . SER B 1 203 ? -1.42 14.133 -8.383 1 92.38 203 SER B O 1
ATOM 3267 N N . GLU B 1 204 ? -0.591 12.797 -6.809 1 87.62 204 GLU B N 1
ATOM 3268 C CA . GLU B 1 204 ? 0.762 13.281 -7.066 1 87.62 204 GLU B CA 1
ATOM 3269 C C . GLU B 1 204 ? 1.465 12.43 -8.117 1 87.62 204 GLU B C 1
ATOM 3271 O O . GLU B 1 204 ? 2.559 12.773 -8.57 1 87.62 204 GLU B O 1
ATOM 3276 N N . ILE B 1 205 ? 0.822 11.383 -8.469 1 88.38 205 ILE B N 1
ATOM 3277 C CA . ILE B 1 205 ? 1.506 10.438 -9.352 1 88.38 205 ILE B CA 1
ATOM 3278 C C . ILE B 1 205 ? 0.756 10.336 -10.672 1 88.38 205 ILE B C 1
ATOM 3280 O O . ILE B 1 205 ? 1.346 9.992 -11.703 1 88.38 205 ILE B O 1
ATOM 3284 N N . ILE B 1 206 ? -0.508 10.688 -10.672 1 86.88 206 ILE B N 1
ATOM 3285 C CA . ILE B 1 206 ? -1.354 10.492 -11.844 1 86.88 206 ILE B CA 1
ATOM 3286 C C . ILE B 1 206 ? -0.884 11.398 -12.977 1 86.88 206 ILE B C 1
ATOM 3288 O O . ILE B 1 206 ? -0.64 12.594 -12.758 1 86.88 206 ILE B O 1
ATOM 3292 N N . SER B 1 207 ? -0.611 10.883 -14.055 1 79.38 207 SER B N 1
ATOM 3293 C CA . SER B 1 207 ? -0.133 11.641 -15.211 1 79.38 207 SER B CA 1
ATOM 3294 C C . SER B 1 207 ? -1.257 11.898 -16.203 1 79.38 207 SER B C 1
ATOM 3296 O O . SER B 1 207 ? -1.13 12.758 -17.078 1 79.38 207 SER B O 1
ATOM 3298 N N . ALA B 1 208 ? -2.336 11.219 -16 1 77.81 208 ALA B N 1
ATOM 3299 C CA . ALA B 1 208 ? -3.459 11.375 -16.922 1 77.81 208 ALA B CA 1
ATOM 3300 C C . ALA B 1 208 ? -4.121 12.734 -16.75 1 77.81 208 ALA B C 1
ATOM 3302 O O . ALA B 1 208 ? -4.25 13.242 -15.633 1 77.81 208 ALA B O 1
ATOM 3303 N N . GLU B 1 209 ? -4.348 13.391 -17.891 1 80.5 209 GLU B N 1
ATOM 3304 C CA . GLU B 1 209 ? -5.039 14.672 -17.891 1 80.5 209 GLU B CA 1
ATOM 3305 C C . GLU B 1 209 ? -6.449 14.539 -18.469 1 80.5 209 GLU B C 1
ATOM 3307 O O . GLU B 1 209 ? -6.691 13.719 -19.359 1 80.5 209 GLU B O 1
ATOM 3312 N N . PRO B 1 210 ? -7.25 15.25 -17.812 1 81.19 210 PRO B N 1
ATOM 3313 C CA . PRO B 1 210 ? -8.609 15.195 -18.359 1 81.19 210 PRO B CA 1
ATOM 3314 C C . PRO B 1 210 ? -8.695 15.766 -19.766 1 81.19 210 PRO B C 1
ATOM 3316 O O . PRO B 1 210 ? -7.887 16.625 -20.156 1 81.19 210 PRO B O 1
ATOM 3319 N N . ALA B 1 211 ? -9.664 15.078 -20.453 1 80.69 211 ALA B N 1
ATOM 3320 C CA . ALA B 1 211 ? -9.992 15.688 -21.75 1 80.69 211 ALA B CA 1
ATOM 3321 C C . ALA B 1 211 ? -10.516 17.109 -21.578 1 80.69 211 ALA B C 1
ATOM 3323 O O . ALA B 1 211 ? -11.047 17.453 -20.516 1 80.69 211 ALA B O 1
ATOM 3324 N N . PRO B 1 212 ? -10.25 17.906 -22.688 1 82.75 212 PRO B N 1
ATOM 3325 C CA . PRO B 1 212 ? -10.781 19.281 -22.625 1 82.75 212 PRO B CA 1
ATOM 3326 C C . PRO B 1 212 ? -12.273 19.312 -22.297 1 82.75 212 PRO B C 1
ATOM 3328 O O . PRO B 1 212 ? -13.055 18.516 -22.828 1 82.75 212 PRO B O 1
ATOM 3331 N N . GLY B 1 213 ? -12.664 20.125 -21.438 1 86.5 213 GLY B N 1
ATOM 3332 C CA . GLY B 1 213 ? -14.062 20.281 -21.062 1 86.5 213 GLY B CA 1
ATOM 3333 C C . GLY B 1 213 ? -14.492 19.359 -19.938 1 86.5 213 GLY B C 1
ATOM 3334 O O . GLY B 1 213 ? -15.594 19.5 -19.406 1 86.5 213 GLY B O 1
ATOM 3335 N N . LEU B 1 214 ? -13.609 18.422 -19.641 1 86.62 214 LEU B N 1
ATOM 3336 C CA . LEU B 1 214 ? -14.016 17.438 -18.625 1 86.62 214 LEU B CA 1
ATOM 3337 C C . LEU B 1 214 ? -13.211 17.625 -17.344 1 86.62 214 LEU B C 1
ATOM 3339 O O . LEU B 1 214 ? -13.156 16.734 -16.5 1 86.62 214 LEU B O 1
ATOM 3343 N N . ALA B 1 215 ? -12.664 18.844 -17.219 1 85.44 215 ALA B N 1
ATOM 3344 C CA . ALA B 1 215 ? -11.773 19.109 -16.094 1 85.44 215 ALA B CA 1
ATOM 3345 C C . ALA B 1 215 ? -12.531 19.047 -14.773 1 85.44 215 ALA B C 1
ATOM 3347 O O . ALA B 1 215 ? -12.055 18.438 -13.805 1 85.44 215 ALA B O 1
ATOM 3348 N N . ALA B 1 216 ? -13.672 19.625 -14.797 1 86.81 216 ALA B N 1
ATOM 3349 C CA . ALA B 1 216 ? -14.438 19.688 -13.555 1 86.81 216 ALA B CA 1
ATOM 3350 C C . ALA B 1 216 ? -14.883 18.297 -13.117 1 86.81 216 ALA B C 1
ATOM 3352 O O . ALA B 1 216 ? -14.781 17.953 -11.938 1 86.81 216 ALA B O 1
ATOM 3353 N N . SER B 1 217 ? -15.406 17.578 -14.039 1 90.25 217 SER B N 1
ATOM 3354 C CA . SER B 1 217 ? -15.828 16.219 -13.719 1 90.25 217 SER B CA 1
ATOM 3355 C C . SER B 1 217 ? -14.648 15.359 -13.297 1 90.25 217 SER B C 1
ATOM 3357 O O . SER B 1 217 ? -14.766 14.531 -12.391 1 90.25 217 SER B O 1
ATOM 3359 N N . TRP B 1 218 ? -13.562 15.586 -13.883 1 91.19 218 TRP B N 1
ATOM 3360 C 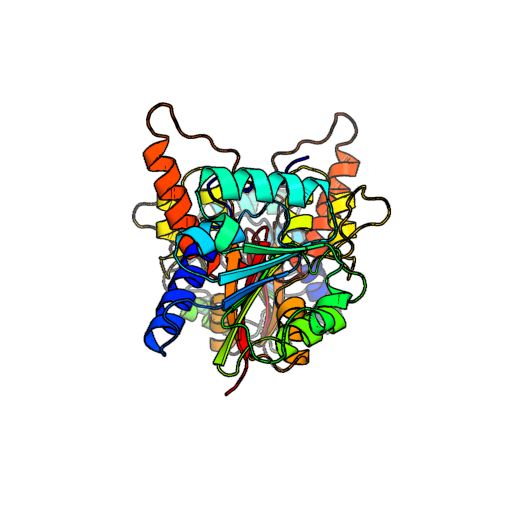CA . TRP B 1 218 ? -12.344 14.852 -13.555 1 91.19 218 TRP B CA 1
ATOM 3361 C C . TRP B 1 218 ? -11.898 15.156 -12.125 1 91.19 218 TRP B C 1
ATOM 3363 O O . TRP B 1 218 ? -11.547 14.242 -11.375 1 91.19 218 TRP B O 1
ATOM 3373 N N . GLU B 1 219 ? -11.922 16.375 -11.805 1 90.25 219 GLU B N 1
ATOM 3374 C CA . GLU B 1 219 ? -11.539 16.781 -10.453 1 90.25 219 GLU B CA 1
ATOM 3375 C C . GLU B 1 219 ? -12.461 16.156 -9.406 1 90.25 219 GLU B C 1
ATOM 3377 O O . GLU B 1 219 ? -12.008 15.75 -8.336 1 90.25 219 GLU B O 1
ATOM 3382 N N . ARG B 1 220 ? -13.664 16.141 -9.719 1 93.25 220 ARG B N 1
ATOM 3383 C CA . ARG B 1 220 ? -14.625 15.523 -8.82 1 93.25 220 ARG B CA 1
ATOM 3384 C C . ARG B 1 220 ? -14.359 14.023 -8.68 1 93.25 220 ARG B C 1
ATOM 3386 O O . ARG B 1 220 ? -14.359 13.492 -7.566 1 93.25 220 ARG B O 1
ATOM 3393 N N . ASP B 1 221 ? -14.141 13.383 -9.797 1 94.75 221 ASP B N 1
ATOM 3394 C CA . ASP B 1 221 ? -13.844 11.953 -9.781 1 94.75 221 ASP B CA 1
ATOM 3395 C C . ASP B 1 221 ? -12.57 11.672 -8.992 1 94.75 221 ASP B C 1
ATOM 3397 O O . ASP B 1 221 ? -12.508 10.703 -8.234 1 94.75 221 ASP B O 1
ATOM 3401 N N . LEU B 1 222 ? -11.586 12.516 -9.164 1 94.56 222 LEU B N 1
ATOM 3402 C CA . LEU B 1 222 ? -10.344 12.375 -8.422 1 94.56 222 LEU B CA 1
ATOM 3403 C C . LEU B 1 222 ? -10.586 12.523 -6.922 1 94.56 222 LEU B C 1
ATOM 3405 O O . LEU B 1 222 ? -10.086 11.734 -6.121 1 94.56 222 LEU B O 1
ATOM 3409 N N . ALA B 1 223 ? -11.352 13.508 -6.586 1 94.12 223 ALA B N 1
ATOM 3410 C CA . ALA B 1 223 ? -11.641 13.758 -5.176 1 94.12 223 ALA B CA 1
ATOM 3411 C C . ALA B 1 223 ? -12.375 12.57 -4.555 1 94.12 223 ALA B C 1
ATOM 3413 O O . ALA B 1 223 ? -12.078 12.172 -3.424 1 94.12 223 ALA B O 1
ATOM 3414 N N . GLU B 1 224 ? -13.305 12.023 -5.27 1 95.56 224 GLU B N 1
ATOM 3415 C CA . GLU B 1 224 ? -14.078 10.891 -4.77 1 95.56 224 GLU B CA 1
ATOM 3416 C C . GLU B 1 224 ? -13.195 9.656 -4.605 1 95.56 224 GLU B C 1
ATOM 3418 O O . GLU B 1 224 ? -13.281 8.953 -3.594 1 95.56 224 GLU B O 1
ATOM 3423 N N . PHE B 1 225 ? -12.391 9.438 -5.566 1 96.81 225 PHE B N 1
ATOM 3424 C CA . PHE B 1 225 ? -11.477 8.305 -5.453 1 96.81 225 PHE B CA 1
ATOM 3425 C C . PHE B 1 225 ? -10.523 8.492 -4.281 1 96.81 225 PHE B C 1
ATOM 3427 O O . PHE B 1 225 ? -10.32 7.574 -3.484 1 96.81 225 PHE B O 1
ATOM 3434 N N . GLU B 1 226 ? -9.938 9.672 -4.152 1 96.5 226 GLU B N 1
ATOM 3435 C CA . GLU B 1 226 ? -8.992 9.977 -3.084 1 96.5 226 GLU B CA 1
ATOM 3436 C C . GLU B 1 226 ? -9.633 9.805 -1.712 1 96.5 226 GLU B C 1
ATOM 3438 O O . GLU B 1 226 ? -9.008 9.281 -0.787 1 96.5 226 GLU B O 1
ATOM 3443 N N . ALA B 1 227 ? -10.828 10.219 -1.628 1 95.69 227 ALA B N 1
ATOM 3444 C CA . ALA B 1 227 ? -11.523 10.109 -0.347 1 95.69 227 ALA B CA 1
ATOM 3445 C C . ALA B 1 227 ? -11.641 8.656 0.096 1 95.69 227 ALA B C 1
ATOM 3447 O O . ALA B 1 227 ? -11.398 8.336 1.262 1 95.69 227 ALA B O 1
ATOM 3448 N N . LEU B 1 228 ? -11.984 7.797 -0.819 1 97.12 228 LEU B N 1
ATOM 3449 C CA . LEU B 1 228 ? -12.102 6.379 -0.497 1 97.12 228 LEU B CA 1
ATOM 3450 C C . LEU B 1 228 ? -10.727 5.758 -0.283 1 97.12 228 LEU B C 1
ATOM 3452 O O . LEU B 1 228 ? -10.516 5.023 0.687 1 97.12 228 LEU B O 1
ATOM 3456 N N . ALA B 1 229 ? -9.789 6.051 -1.156 1 97.62 229 ALA B N 1
ATOM 3457 C CA . ALA B 1 229 ? -8.445 5.492 -1.084 1 97.62 229 ALA B CA 1
ATOM 3458 C C . ALA B 1 229 ? -7.746 5.898 0.212 1 97.62 229 ALA B C 1
ATOM 3460 O O . ALA B 1 229 ? -6.98 5.121 0.784 1 97.62 229 ALA B O 1
ATOM 3461 N N . ALA B 1 230 ? -8.031 7.062 0.68 1 97.06 230 ALA B N 1
ATOM 3462 C CA . ALA B 1 230 ? -7.371 7.637 1.851 1 97.06 230 ALA B CA 1
ATOM 3463 C C . ALA B 1 230 ? -7.641 6.797 3.098 1 97.06 230 ALA B C 1
ATOM 3465 O O . ALA B 1 230 ? -6.867 6.836 4.059 1 97.06 230 ALA B O 1
ATOM 3466 N N . VAL B 1 231 ? -8.742 6.07 3.082 1 97.5 231 VAL B N 1
ATOM 3467 C CA . VAL B 1 231 ? -9.102 5.316 4.281 1 97.5 231 VAL B CA 1
ATOM 3468 C C . VAL B 1 231 ? -9.07 3.82 3.979 1 97.5 231 VAL B C 1
ATOM 3470 O O . VAL B 1 231 ? -9.5 3.008 4.801 1 97.5 231 VAL B O 1
ATOM 3473 N N . THR B 1 232 ? -8.602 3.43 2.842 1 97.69 232 THR B N 1
ATOM 3474 C CA . THR B 1 232 ? -8.523 2.023 2.457 1 97.69 232 THR B CA 1
ATOM 3475 C C . THR B 1 232 ? -7.094 1.508 2.584 1 97.69 232 THR B C 1
ATOM 3477 O O . THR B 1 232 ? -6.207 1.933 1.841 1 97.69 232 THR B O 1
ATOM 3480 N N . VAL B 1 233 ? -6.836 0.635 3.479 1 97.69 233 VAL B N 1
ATOM 3481 C CA . VAL B 1 233 ? -5.555 -0.06 3.545 1 97.69 233 VAL B CA 1
ATOM 3482 C C . VAL B 1 233 ? -5.48 -1.116 2.445 1 97.69 233 VAL B C 1
ATOM 3484 O O . VAL B 1 233 ? -6.398 -1.925 2.289 1 97.69 233 VAL B O 1
ATOM 3487 N N . PRO B 1 234 ? -4.535 -1.117 1.618 1 98.06 234 PRO B N 1
ATOM 3488 C CA . PRO B 1 234 ? -3.211 -0.535 1.841 1 98.06 234 PRO B CA 1
ATOM 3489 C C . PRO B 1 234 ? -3.014 0.786 1.1 1 98.06 234 PRO B C 1
ATOM 3491 O O . PRO B 1 234 ? -1.927 1.366 1.142 1 98.06 234 PRO B O 1
ATOM 3494 N N . LEU B 1 235 ? -3.977 1.305 0.379 1 98.44 235 LEU B N 1
ATOM 3495 C CA . LEU B 1 235 ? -3.791 2.52 -0.406 1 98.44 235 LEU B CA 1
ATOM 3496 C C . LEU B 1 235 ? -3.488 3.711 0.497 1 98.44 235 LEU B C 1
ATOM 3498 O O . LEU B 1 235 ? -2.637 4.543 0.172 1 98.44 235 LEU B O 1
ATOM 3502 N N . ARG B 1 236 ? -4.109 3.697 1.586 1 98.19 236 ARG B N 1
ATOM 3503 C CA . ARG B 1 236 ? -3.836 4.711 2.602 1 98.19 236 ARG B CA 1
ATOM 3504 C C . ARG B 1 236 ? -2.344 4.789 2.91 1 98.19 236 ARG B C 1
ATOM 3506 O O . ARG B 1 236 ? -1.784 5.879 3.018 1 98.19 236 ARG B O 1
ATOM 3513 N N . ASP B 1 237 ? -1.714 3.627 3 1 98.56 237 ASP B N 1
ATOM 3514 C CA . ASP B 1 237 ? -0.364 3.506 3.541 1 98.56 237 ASP B CA 1
ATOM 3515 C C . ASP B 1 237 ? 0.684 3.857 2.486 1 98.56 237 ASP B C 1
ATOM 3517 O O . ASP B 1 237 ? 1.879 3.912 2.785 1 98.56 237 ASP B O 1
ATOM 3521 N N . ILE B 1 238 ? 0.244 4.176 1.245 1 98.12 238 ILE B N 1
ATOM 3522 C CA . ILE B 1 238 ? 1.193 4.605 0.223 1 98.12 238 ILE B CA 1
ATOM 3523 C C . ILE B 1 238 ? 0.886 6.039 -0.201 1 98.12 238 ILE B C 1
ATOM 3525 O O . ILE B 1 238 ? 1.413 6.523 -1.206 1 98.12 238 ILE B O 1
ATOM 3529 N N . ALA B 1 239 ? 0.007 6.703 0.495 1 97.81 239 ALA B N 1
ATOM 3530 C CA . ALA B 1 239 ? -0.294 8.102 0.2 1 97.81 239 ALA B CA 1
ATOM 3531 C C . ALA B 1 239 ? 0.939 8.977 0.388 1 97.81 239 ALA B C 1
ATOM 3533 O O . ALA B 1 239 ? 1.792 8.688 1.232 1 97.81 239 ALA B O 1
ATOM 3534 N N . SER B 1 240 ? 0.995 10.055 -0.347 1 96.94 240 SER B N 1
ATOM 3535 C CA . SER B 1 240 ? 2.123 10.977 -0.282 1 96.94 240 SER B CA 1
ATOM 3536 C C . SER B 1 240 ? 2.363 11.461 1.146 1 96.94 240 SER B C 1
ATOM 3538 O O . SER B 1 240 ? 3.51 11.57 1.584 1 96.94 240 SER B O 1
ATOM 3540 N N . ARG B 1 241 ? 1.307 11.75 1.811 1 97.38 241 ARG B N 1
ATOM 3541 C CA . ARG B 1 241 ? 1.375 12.133 3.217 1 97.38 241 ARG B CA 1
ATOM 3542 C C . ARG B 1 241 ? 0.409 11.305 4.059 1 97.38 241 ARG B C 1
ATOM 3544 O O . ARG B 1 241 ? -0.574 10.773 3.541 1 97.38 241 ARG B O 1
ATOM 3551 N N . LEU B 1 242 ? 0.729 11.172 5.293 1 98.25 242 LEU B N 1
ATOM 3552 C CA . LEU B 1 242 ? -0.121 10.523 6.285 1 98.25 242 LEU B CA 1
ATOM 3553 C C . LEU B 1 242 ? -0.66 11.539 7.289 1 98.25 242 LEU B C 1
ATOM 3555 O O . LEU B 1 242 ? 0.086 12.398 7.773 1 98.25 242 LEU B O 1
ATOM 3559 N N . HIS B 1 243 ? -1.913 11.445 7.539 1 98.56 243 HIS B N 1
ATOM 3560 C CA . HIS B 1 243 ? -2.58 12.305 8.508 1 98.56 243 HIS B CA 1
ATOM 3561 C C . HIS B 1 243 ? -3.082 11.492 9.703 1 98.56 243 HIS B C 1
ATOM 3563 O O . HIS B 1 243 ? -3.799 10.508 9.539 1 98.56 243 HIS B O 1
ATOM 3569 N N . ALA B 1 244 ? -2.713 11.891 10.867 1 98.81 244 ALA B N 1
ATOM 3570 C CA . ALA B 1 244 ? -3.221 11.289 12.102 1 98.81 244 ALA B CA 1
ATOM 3571 C C . ALA B 1 244 ? -3.982 12.32 12.938 1 98.81 244 ALA B C 1
ATOM 3573 O O . ALA B 1 244 ? -3.551 13.469 13.062 1 98.81 244 ALA 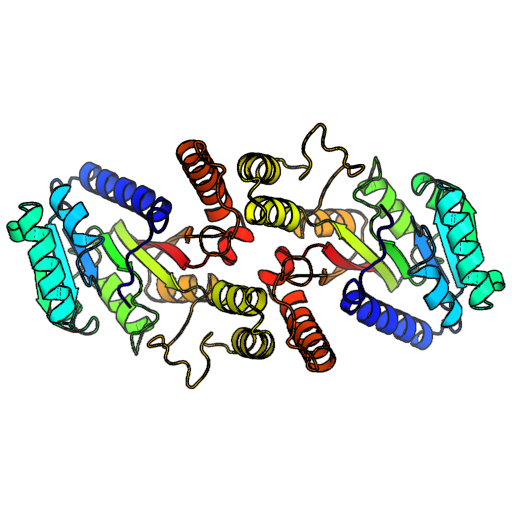B O 1
ATOM 3574 N N . LEU B 1 245 ? -5.121 11.93 13.375 1 98.81 245 LEU B N 1
ATOM 3575 C CA . LEU B 1 245 ? -5.848 12.664 14.406 1 98.81 245 LEU B CA 1
ATOM 3576 C C . LEU B 1 245 ? -5.781 11.922 15.742 1 98.81 245 LEU B C 1
ATOM 3578 O O . LEU B 1 245 ? -6.207 10.773 15.836 1 98.81 245 LEU B O 1
ATOM 3582 N N . ALA B 1 246 ? -5.25 12.586 16.719 1 98.88 246 ALA B N 1
ATOM 3583 C CA . ALA B 1 246 ? -5.113 11.992 18.047 1 98.88 246 ALA B CA 1
ATOM 3584 C C . ALA B 1 246 ? -5.812 12.836 19.094 1 98.88 246 ALA B C 1
ATOM 3586 O O . ALA B 1 246 ? -6.031 14.031 18.906 1 98.88 246 ALA B O 1
ATOM 3587 N N . ARG B 1 247 ? -6.137 12.172 20.203 1 98.62 247 ARG B N 1
ATOM 3588 C CA . ARG B 1 247 ? -6.898 12.805 21.266 1 98.62 247 ARG B CA 1
ATOM 3589 C C . ARG B 1 247 ? -6.125 12.773 22.594 1 98.62 247 ARG B C 1
ATOM 3591 O O . ARG B 1 247 ? -5.531 11.75 22.938 1 98.62 247 ARG B O 1
ATOM 3598 N N . LYS B 1 248 ? -6.121 13.875 23.219 1 98.06 248 LYS B N 1
ATOM 3599 C CA . LYS B 1 248 ? -5.676 13.875 24.609 1 98.06 248 LYS B CA 1
ATOM 3600 C C . LYS B 1 248 ? -6.75 13.305 25.531 1 98.06 248 LYS B C 1
ATOM 3602 O O . LYS B 1 248 ? -7.883 13.789 25.547 1 98.06 248 LYS B O 1
ATOM 3607 N N . PRO B 1 249 ? -6.395 12.266 26.234 1 95.12 249 PRO B N 1
ATOM 3608 C CA . PRO B 1 249 ? -7.41 11.672 27.094 1 95.12 249 PRO B CA 1
ATOM 3609 C C . PRO B 1 249 ? -7.977 12.672 28.109 1 95.12 249 PRO B C 1
ATOM 3611 O O . PRO B 1 249 ? -7.277 13.586 28.531 1 95.12 249 PRO B O 1
ATOM 3614 N N . ALA B 1 250 ? -9.258 12.43 28.531 1 86.94 250 ALA B N 1
ATOM 3615 C CA . ALA B 1 250 ? -9.93 13.258 29.516 1 86.94 250 ALA B CA 1
ATOM 3616 C C . ALA B 1 250 ? -9.422 12.961 30.922 1 86.94 250 ALA B C 1
ATOM 3618 O O . ALA B 1 250 ? -9.016 11.828 31.219 1 86.94 250 ALA B O 1
#